Protein AF-0000000066121601 (afdb_homodimer)

Structure (mmCIF, N/CA/C/O backbone):
data_AF-0000000066121601-model_v1
#
loop_
_entity.id
_entity.type
_entity.pdbx_description
1 polymer 'Probable alpha-L-glutamate ligase'
#
loop_
_atom_site.group_PDB
_atom_site.id
_atom_site.type_symbol
_atom_site.label_atom_id
_atom_site.label_alt_id
_atom_site.label_comp_id
_atom_site.label_asym_id
_atom_site.label_entity_id
_atom_site.label_seq_id
_atom_site.pdbx_PDB_ins_code
_atom_site.Cartn_x
_atom_site.Cartn_y
_atom_site.Cartn_z
_atom_site.occupancy
_atom_site.B_iso_or_equiv
_atom_site.auth_seq_id
_atom_site.auth_comp_id
_atom_site.auth_asym_id
_atom_site.auth_atom_id
_atom_site.pdbx_PDB_model_num
ATOM 1 N N . MET A 1 1 ? -30.547 8.688 -8.453 1 93.19 1 MET A N 1
ATOM 2 C CA . MET A 1 1 ? -29.141 8.344 -8.289 1 93.19 1 MET A CA 1
ATOM 3 C C . MET A 1 1 ? -28.891 7.691 -6.934 1 93.19 1 MET A C 1
ATOM 5 O O . MET A 1 1 ? -29.5 8.086 -5.934 1 93.19 1 MET A O 1
ATOM 9 N N . LYS A 1 2 ? -28.125 6.641 -6.855 1 96.75 2 LYS A N 1
ATOM 10 C CA . LYS A 1 2 ? -27.812 5.918 -5.625 1 96.75 2 LYS A CA 1
ATOM 11 C C . LYS A 1 2 ? -26.328 5.938 -5.332 1 96.75 2 LYS A C 1
ATOM 13 O O . LYS A 1 2 ? -25.516 5.562 -6.18 1 96.75 2 LYS A O 1
ATOM 18 N N . ILE A 1 3 ? -26.016 6.441 -4.109 1 97.81 3 ILE A N 1
ATOM 19 C CA . ILE A 1 3 ? -24.609 6.566 -3.699 1 97.81 3 ILE A CA 1
ATOM 20 C C . ILE A 1 3 ? -24.344 5.676 -2.488 1 97.81 3 ILE A C 1
ATOM 22 O O . ILE A 1 3 ? -25.219 5.508 -1.633 1 97.81 3 ILE A O 1
ATOM 26 N N . LEU A 1 4 ? -23.172 5.082 -2.453 1 98.44 4 LEU A N 1
ATOM 27 C CA . LEU A 1 4 ? -22.734 4.297 -1.304 1 98.44 4 LEU A CA 1
ATOM 28 C C . LEU A 1 4 ? -21.641 5.023 -0.526 1 98.44 4 LEU A C 1
ATOM 30 O O . LEU A 1 4 ? -20.625 5.418 -1.099 1 98.44 4 LEU A O 1
ATOM 34 N N . MET A 1 5 ? -21.938 5.297 0.709 1 98.38 5 MET A N 1
ATOM 35 C CA . MET A 1 5 ? -20.891 5.77 1.614 1 98.38 5 MET A CA 1
ATOM 36 C C . MET A 1 5 ? -20.344 4.625 2.459 1 98.38 5 MET A C 1
ATOM 38 O O . MET A 1 5 ? -21.109 3.902 3.102 1 98.38 5 MET A O 1
ATOM 42 N N . LEU A 1 6 ? -19.047 4.387 2.393 1 98.44 6 LEU A N 1
ATOM 43 C CA . LEU A 1 6 ? -18.391 3.379 3.217 1 98.44 6 LEU A CA 1
ATOM 44 C C . LEU A 1 6 ? -17.969 3.965 4.559 1 98.44 6 LEU A C 1
ATOM 46 O O . LEU A 1 6 ? -17 4.723 4.633 1 98.44 6 LEU A O 1
ATOM 50 N N . CYS A 1 7 ? -18.688 3.602 5.582 1 97.44 7 CYS A N 1
ATOM 51 C CA . CYS A 1 7 ? -18.438 4.141 6.914 1 97.44 7 CYS A CA 1
ATOM 52 C C . CYS A 1 7 ? -18.875 3.164 7.992 1 97.44 7 CYS A C 1
ATOM 54 O O . CYS A 1 7 ? -19.922 2.514 7.855 1 97.44 7 CYS A O 1
ATOM 56 N N . ARG A 1 8 ? -18.109 3.139 9.023 1 93.69 8 ARG A N 1
ATOM 57 C CA . ARG A 1 8 ? -18.422 2.238 10.133 1 93.69 8 ARG A CA 1
ATOM 58 C C . ARG A 1 8 ? -19.438 2.867 11.086 1 93.69 8 ARG A C 1
ATOM 60 O O . ARG A 1 8 ? -20.234 2.162 11.711 1 93.69 8 ARG A O 1
ATOM 67 N N . GLU A 1 9 ? -19.422 4.219 11.203 1 91.31 9 GLU A N 1
ATOM 68 C CA . GLU A 1 9 ? -20.234 4.918 12.188 1 91.31 9 GLU A CA 1
ATOM 69 C C . GLU A 1 9 ? -21.141 5.953 11.523 1 91.31 9 GLU A C 1
ATOM 71 O O . GLU A 1 9 ? -20.797 7.129 11.438 1 91.31 9 GLU A O 1
ATOM 76 N N . PRO A 1 10 ? -22.328 5.516 11.266 1 90.75 10 PRO A N 1
ATOM 77 C CA . PRO A 1 10 ? -23.234 6.398 10.531 1 90.75 10 PRO A CA 1
ATOM 78 C C . PRO A 1 10 ? -23.719 7.574 11.375 1 90.75 10 PRO A C 1
ATOM 80 O O . PRO A 1 10 ? -24.25 8.547 10.828 1 90.75 10 PRO A O 1
ATOM 83 N N . ARG A 1 11 ? -23.578 7.578 12.672 1 91.19 11 ARG A N 1
ATOM 84 C CA . ARG A 1 11 ? -24.109 8.617 13.547 1 91.19 11 ARG A CA 1
ATOM 85 C C . ARG A 1 11 ? -23.141 9.797 13.648 1 91.19 11 ARG A C 1
ATOM 87 O O . ARG A 1 11 ? -23.484 10.844 14.203 1 91.19 11 ARG A O 1
ATOM 94 N N . LEU A 1 12 ? -21.953 9.656 13.094 1 92.62 12 LEU A N 1
ATOM 95 C CA . LEU A 1 12 ? -20.969 10.742 13.133 1 92.62 12 LEU A CA 1
ATOM 96 C C . LEU A 1 12 ? -21.5 11.977 12.414 1 92.62 12 LEU A C 1
ATOM 98 O O . LEU A 1 12 ? -22.234 11.859 11.422 1 92.62 12 LEU A O 1
ATOM 102 N N . TYR A 1 13 ? -21.109 13.102 12.93 1 95 13 TYR A N 1
ATOM 103 C CA . TYR A 1 13 ? -21.562 14.375 12.359 1 95 13 TYR A CA 1
ATOM 104 C C . TYR A 1 13 ? -21.344 14.398 10.852 1 95 13 TYR A C 1
ATOM 106 O O . TYR A 1 13 ? -22.25 14.734 10.094 1 95 13 TYR A O 1
ATOM 114 N N . SER A 1 14 ? -20.141 14.07 10.398 1 95.81 14 SER A N 1
ATOM 115 C CA . SER A 1 14 ? -19.797 14.125 8.977 1 95.81 14 SER A CA 1
ATOM 116 C C . SER A 1 14 ? -20.734 13.242 8.148 1 95.81 14 SER A C 1
ATOM 118 O O . SER A 1 14 ? -21.172 13.648 7.074 1 95.81 14 SER A O 1
ATOM 120 N N . CYS A 1 15 ? -21.078 12.078 8.656 1 96.19 15 CYS A N 1
ATOM 121 C CA . CYS A 1 15 ? -21.953 11.148 7.945 1 96.19 15 CYS A CA 1
ATOM 122 C C . CYS A 1 15 ? -23.375 11.688 7.859 1 96.19 15 CYS A C 1
ATOM 124 O O . CYS A 1 15 ? -24 11.625 6.805 1 96.19 15 CYS A O 1
ATOM 126 N N . GLN A 1 16 ? -23.781 12.195 8.984 1 97.12 16 GLN A N 1
ATOM 127 C CA . GLN A 1 16 ? -25.125 12.75 9.023 1 97.12 16 GLN A CA 1
ATOM 128 C C . GLN A 1 16 ? -25.266 13.945 8.07 1 97.12 16 GLN A C 1
ATOM 130 O O . GLN A 1 16 ? -26.281 14.086 7.387 1 97.12 16 GLN A O 1
ATOM 135 N N . ARG A 1 17 ? -24.25 14.758 8.078 1 97.75 17 ARG A N 1
ATOM 136 C CA . ARG A 1 17 ? -24.266 15.938 7.211 1 97.75 17 ARG A CA 1
ATOM 137 C C . ARG A 1 17 ? -24.266 15.531 5.738 1 97.75 17 ARG A C 1
ATOM 139 O O . ARG A 1 17 ? -24.984 16.125 4.934 1 97.75 17 ARG A O 1
ATOM 146 N N . LEU A 1 18 ? -23.516 14.57 5.379 1 98.12 18 LEU A N 1
ATOM 147 C CA . LEU A 1 18 ? -23.469 14.086 4 1 98.12 18 LEU A CA 1
ATOM 148 C C . LEU A 1 18 ? -24.781 13.438 3.605 1 98.12 18 LEU A C 1
ATOM 150 O O . LEU A 1 18 ? -25.25 13.602 2.475 1 98.12 18 LEU A O 1
ATOM 154 N N . LYS A 1 19 ? -25.344 12.695 4.527 1 97.81 19 LYS A N 1
ATOM 155 C CA . LYS A 1 19 ? -26.672 12.109 4.285 1 97.81 19 LYS A CA 1
ATOM 156 C C . LYS A 1 19 ? -27.703 13.188 4.008 1 97.81 19 LYS A C 1
ATOM 158 O O . LYS A 1 19 ? -28.469 13.086 3.049 1 97.81 19 LYS A O 1
ATOM 163 N N . GLN A 1 20 ? -27.703 14.18 4.848 1 98.12 20 GLN A N 1
ATOM 164 C CA . GLN A 1 20 ? -28.625 15.297 4.676 1 98.12 20 GLN A CA 1
ATOM 165 C C . GLN A 1 20 ? -28.422 15.984 3.326 1 98.12 20 GLN A C 1
ATOM 167 O O . GLN A 1 20 ? -29.375 16.312 2.637 1 98.12 20 GLN A O 1
ATOM 172 N N . ALA A 1 21 ? -27.156 16.203 2.98 1 98.38 21 ALA A N 1
ATOM 173 C CA . ALA A 1 21 ? -26.828 16.828 1.7 1 98.38 21 ALA A CA 1
ATOM 174 C C . ALA A 1 21 ? -27.391 16.016 0.537 1 98.38 21 ALA A C 1
ATOM 176 O O . ALA A 1 21 ? -27.891 16.578 -0.439 1 98.38 21 ALA A O 1
ATOM 177 N N . CYS A 1 22 ? -27.312 14.742 0.633 1 98.19 22 CYS A N 1
ATOM 178 C CA . CYS A 1 22 ? -27.859 13.859 -0.394 1 98.19 22 CYS A CA 1
ATOM 179 C C . CYS A 1 22 ? -29.391 13.969 -0.443 1 98.19 22 CYS A C 1
ATOM 181 O O . CYS A 1 22 ? -29.969 14.102 -1.521 1 98.19 22 CYS A O 1
ATOM 183 N N . GLN A 1 23 ? -29.969 13.938 0.701 1 97.94 23 GLN A N 1
ATOM 184 C CA . GLN A 1 23 ? -31.422 14.039 0.784 1 97.94 23 GLN A CA 1
ATOM 185 C C . GLN A 1 23 ? -31.922 15.336 0.153 1 97.94 23 GLN A C 1
ATOM 187 O O . GLN A 1 23 ? -32.906 15.328 -0.6 1 97.94 23 GLN A O 1
ATOM 192 N N . ASP A 1 24 ? -31.203 16.359 0.42 1 98 24 ASP A N 1
ATOM 193 C CA . ASP A 1 24 ? -31.562 17.672 -0.112 1 98 24 ASP A CA 1
ATOM 194 C C . ASP A 1 24 ? -31.5 17.688 -1.638 1 98 24 ASP A C 1
ATOM 196 O O . ASP A 1 24 ? -32.062 18.562 -2.281 1 98 24 ASP A O 1
ATOM 200 N N . ARG A 1 25 ? -30.844 16.781 -2.207 1 97.19 25 ARG A N 1
ATOM 201 C CA . ARG A 1 25 ? -30.656 16.719 -3.652 1 97.19 25 ARG A CA 1
ATOM 202 C C . ARG A 1 25 ? -31.375 15.508 -4.246 1 97.19 25 ARG A C 1
ATOM 204 O O . ARG A 1 25 ? -31.094 15.109 -5.379 1 97.19 25 ARG A O 1
ATOM 211 N N . ASN A 1 26 ? -32.188 14.82 -3.461 1 97.44 26 ASN A N 1
ATOM 212 C CA . ASN A 1 26 ? -32.969 13.664 -3.855 1 97.44 26 ASN A CA 1
ATOM 213 C C . ASN A 1 26 ? -32.094 12.5 -4.293 1 97.44 26 ASN A C 1
ATOM 215 O O . ASN A 1 26 ? -32.375 11.859 -5.309 1 97.44 26 ASN A O 1
ATOM 219 N N . ILE A 1 27 ? -31.047 12.367 -3.641 1 97.56 27 ILE A N 1
ATOM 220 C CA . ILE A 1 27 ? -30.125 11.258 -3.869 1 97.56 27 ILE A CA 1
ATOM 221 C C . ILE A 1 27 ? -30.25 10.25 -2.73 1 97.56 27 ILE A C 1
ATOM 223 O O . ILE A 1 27 ? -30.312 10.633 -1.559 1 97.56 27 ILE A O 1
ATOM 227 N N . GLN A 1 28 ? -30.328 9.039 -3.07 1 97.38 28 GLN A N 1
ATOM 228 C CA . GLN A 1 28 ? -30.312 7.984 -2.062 1 97.38 28 GLN A CA 1
ATOM 229 C C . GLN A 1 28 ? -28.891 7.656 -1.629 1 97.38 28 GLN A C 1
ATOM 231 O O . GLN A 1 28 ? -28.016 7.449 -2.469 1 97.38 28 GLN A O 1
ATOM 236 N N . LEU A 1 29 ? -28.688 7.699 -0.321 1 97.62 29 LEU A N 1
ATOM 237 C CA . LEU A 1 29 ? -27.375 7.379 0.223 1 97.62 29 LEU A CA 1
ATOM 238 C C . LEU A 1 29 ? -27.453 6.188 1.169 1 97.62 29 LEU A C 1
ATOM 240 O O . LEU A 1 29 ? -28.156 6.238 2.184 1 97.62 29 LEU A O 1
ATOM 244 N N . ASP A 1 30 ? -26.812 5.109 0.809 1 97.31 30 ASP A N 1
ATOM 245 C CA . ASP A 1 30 ? -26.609 4.008 1.745 1 97.31 30 ASP A CA 1
ATOM 246 C C . ASP A 1 30 ? -25.281 4.164 2.486 1 97.31 30 ASP A C 1
ATOM 248 O O . ASP A 1 30 ? -24.281 4.555 1.894 1 97.31 30 ASP A O 1
ATOM 252 N N . ILE A 1 31 ? -25.297 3.951 3.777 1 97.75 31 ILE A N 1
ATOM 253 C CA . ILE A 1 31 ? -24.094 3.949 4.586 1 97.75 31 ILE A CA 1
ATOM 254 C C . ILE A 1 31 ? -23.797 2.531 5.074 1 97.75 31 ILE A C 1
ATOM 256 O O . ILE A 1 31 ? -24.547 1.983 5.891 1 97.75 31 ILE A O 1
ATOM 260 N N . LEU A 1 32 ? -22.734 1.963 4.531 1 97.69 32 LEU A N 1
ATOM 261 C CA . LEU A 1 32 ? -22.422 0.58 4.867 1 97.69 32 LEU A CA 1
ATOM 262 C C . LEU A 1 32 ? -20.984 0.459 5.371 1 97.69 32 LEU A C 1
ATOM 264 O O . LEU A 1 32 ? -20.078 1.123 4.855 1 97.69 32 LEU A O 1
ATOM 268 N N . ASP A 1 33 ? -20.766 -0.375 6.387 1 97.75 33 ASP A N 1
ATOM 269 C CA . ASP A 1 33 ? -19.453 -0.686 6.934 1 97.75 33 ASP A CA 1
ATOM 270 C C . ASP A 1 33 ? -18.688 -1.655 6.031 1 97.75 33 ASP A C 1
ATOM 272 O O . ASP A 1 33 ? -19.094 -2.809 5.867 1 97.75 33 ASP A O 1
ATOM 276 N N . PRO A 1 34 ? -17.594 -1.199 5.504 1 98.25 34 PRO A N 1
ATOM 277 C CA . PRO A 1 34 ? -16.875 -2.105 4.605 1 98.25 34 PRO A CA 1
ATOM 278 C C . PRO A 1 34 ? -16.375 -3.365 5.312 1 98.25 34 PRO A C 1
ATOM 280 O O . PRO A 1 34 ? -16.156 -4.395 4.664 1 98.25 34 PRO A O 1
ATOM 283 N N . ASN A 1 35 ? -16.219 -3.354 6.648 1 97.5 35 ASN A N 1
ATOM 284 C CA . ASN A 1 35 ? -15.742 -4.508 7.395 1 97.5 35 ASN A CA 1
ATOM 285 C C . ASN A 1 35 ? -16.766 -5.633 7.414 1 97.5 35 ASN A C 1
ATOM 287 O O . ASN A 1 35 ? -16.469 -6.758 7.812 1 97.5 35 ASN A O 1
ATOM 291 N N . ARG A 1 36 ? -17.938 -5.367 6.934 1 97.75 36 ARG A N 1
ATOM 292 C CA . ARG A 1 36 ? -19 -6.363 6.871 1 97.75 36 ARG A CA 1
ATOM 293 C C . ARG A 1 36 ? -19.188 -6.871 5.445 1 97.75 36 ARG A C 1
ATOM 295 O O . ARG A 1 36 ? -20.203 -7.512 5.137 1 97.75 36 ARG A O 1
ATOM 302 N N . MET A 1 37 ? -18.25 -6.617 4.621 1 98.5 37 MET A N 1
ATOM 303 C CA . MET A 1 37 ? -18.359 -6.977 3.211 1 98.5 37 MET A CA 1
ATOM 304 C C . MET A 1 37 ? -17.438 -8.133 2.861 1 98.5 37 MET A C 1
ATOM 306 O O . MET A 1 37 ? -16.484 -8.406 3.584 1 98.5 37 MET A O 1
ATOM 310 N N . LEU A 1 38 ? -17.734 -8.836 1.805 1 98.69 38 LEU A N 1
ATOM 311 C CA . LEU A 1 38 ? -16.953 -9.914 1.212 1 98.69 38 LEU A CA 1
ATOM 312 C C . LEU A 1 38 ? -16.859 -9.75 -0.302 1 98.69 38 LEU A C 1
ATOM 314 O O . LEU A 1 38 ? -17.875 -9.492 -0.96 1 98.69 38 LEU A O 1
ATOM 318 N N . ILE A 1 39 ? -15.688 -9.812 -0.831 1 98.81 39 ILE A N 1
ATOM 319 C CA . ILE A 1 39 ? -15.477 -9.82 -2.275 1 98.81 39 ILE A CA 1
ATOM 320 C C . ILE A 1 39 ? -15.18 -11.242 -2.746 1 98.81 39 ILE A C 1
ATOM 322 O O . ILE A 1 39 ? -14.297 -11.914 -2.201 1 98.81 39 ILE A O 1
ATOM 326 N N . LYS A 1 40 ? -15.867 -11.672 -3.686 1 98.75 40 LYS A N 1
ATOM 327 C CA . LYS A 1 40 ? -15.648 -12.984 -4.293 1 98.75 40 LYS A CA 1
ATOM 328 C C . LYS A 1 40 ? -15.227 -12.852 -5.754 1 98.75 40 LYS A C 1
ATOM 330 O O . LYS A 1 40 ? -15.844 -12.102 -6.516 1 98.75 40 LYS A O 1
ATOM 335 N N . LEU A 1 41 ? -14.102 -13.406 -6.098 1 98.62 41 LEU A N 1
ATOM 336 C CA . LEU A 1 41 ? -13.633 -13.508 -7.477 1 98.62 41 LEU A CA 1
ATOM 337 C C . LEU A 1 41 ? -13.953 -14.883 -8.055 1 98.62 41 LEU A C 1
ATOM 339 O O . LEU A 1 41 ? -13.469 -15.898 -7.555 1 98.62 41 LEU A O 1
ATOM 343 N N . ALA A 1 42 ? -14.789 -14.914 -9.016 1 97.12 42 ALA A N 1
ATOM 344 C CA . ALA A 1 42 ? -15.25 -16.188 -9.578 1 97.12 42 ALA A CA 1
ATOM 345 C C . ALA A 1 42 ? -15.648 -16.016 -11.047 1 97.12 42 ALA A C 1
ATOM 347 O O . ALA A 1 42 ? -15.797 -14.898 -11.531 1 97.12 42 ALA A O 1
ATOM 348 N N . VAL A 1 43 ? -15.656 -17.172 -11.703 1 94.81 43 VAL A N 1
ATOM 349 C CA . VAL A 1 43 ? -16.156 -17.172 -13.07 1 94.81 43 VAL A CA 1
ATOM 350 C C . VAL A 1 43 ? -17.672 -17.141 -13.07 1 94.81 43 VAL A C 1
ATOM 352 O O . VAL A 1 43 ? -18.312 -18.062 -12.555 1 94.81 43 VAL A O 1
ATOM 355 N N . ILE A 1 44 ? -18.172 -16.109 -13.539 1 91.38 44 ILE A N 1
ATOM 356 C CA . ILE A 1 44 ? -19.609 -15.922 -13.711 1 91.38 44 ILE A CA 1
ATOM 357 C C . ILE A 1 44 ? -19.922 -15.641 -15.18 1 91.38 44 ILE A C 1
ATOM 359 O O . ILE A 1 44 ? -19.312 -14.742 -15.789 1 91.38 44 ILE A O 1
ATOM 363 N N . ASP A 1 45 ? -20.828 -16.438 -15.789 1 91.19 45 ASP A N 1
ATOM 364 C CA . ASP A 1 45 ? -21.172 -16.312 -17.203 1 91.19 45 ASP A CA 1
ATOM 365 C C . ASP A 1 45 ? -19.922 -16.406 -18.078 1 91.19 45 ASP A C 1
ATOM 367 O O . ASP A 1 45 ? -19.703 -15.531 -18.922 1 91.19 45 ASP A O 1
ATOM 371 N N . ALA A 1 46 ? -19.031 -17.297 -17.75 1 90.62 46 ALA A N 1
ATOM 372 C CA . ALA A 1 46 ? -17.859 -17.688 -18.531 1 90.62 46 ALA A CA 1
ATOM 373 C C . ALA A 1 46 ? -16.781 -16.609 -18.469 1 90.62 46 ALA A C 1
ATOM 375 O O . ALA A 1 46 ? -15.898 -16.562 -19.328 1 90.62 46 ALA A O 1
ATOM 376 N N . GLN A 1 47 ? -16.969 -15.773 -17.5 1 93.19 47 GLN A N 1
ATOM 377 C CA . GLN A 1 47 ? -15.961 -14.727 -17.375 1 93.19 47 GLN A CA 1
ATOM 378 C C . GLN A 1 47 ? -15.562 -14.539 -15.914 1 93.19 47 GLN A C 1
ATOM 380 O O . GLN A 1 47 ? -16.406 -14.57 -15.016 1 93.19 47 GLN A O 1
ATOM 385 N N . MET A 1 48 ? -14.289 -14.328 -15.695 1 95.12 48 MET A N 1
ATOM 386 C CA . MET A 1 48 ? -13.812 -13.977 -14.359 1 95.12 48 MET A CA 1
ATOM 387 C C . MET A 1 48 ? -14.336 -12.609 -13.938 1 95.12 48 MET A C 1
ATOM 389 O O . MET A 1 48 ? -14.203 -11.633 -14.672 1 95.12 48 MET A O 1
ATOM 393 N N . GLN A 1 49 ? -15.039 -12.586 -12.773 1 94.81 49 GLN A N 1
ATOM 394 C CA . GLN A 1 49 ? -15.633 -11.352 -12.281 1 94.81 49 GLN A CA 1
ATOM 395 C C . GLN A 1 49 ? -15.586 -11.281 -10.758 1 94.81 49 GLN A C 1
ATOM 397 O O . GLN A 1 49 ? -15.258 -12.273 -10.102 1 94.81 49 GLN A O 1
ATOM 402 N N . ALA A 1 50 ? -15.844 -10.086 -10.305 1 97.75 50 ALA A N 1
ATOM 403 C CA . ALA A 1 50 ? -15.93 -9.883 -8.859 1 97.75 50 ALA A CA 1
ATOM 404 C C . ALA A 1 50 ? -17.375 -9.641 -8.422 1 97.75 50 ALA A C 1
ATOM 406 O O . ALA A 1 50 ? -18.141 -8.977 -9.125 1 97.75 50 ALA A O 1
ATOM 407 N N . GLN A 1 51 ? -17.703 -10.234 -7.332 1 98.06 51 GLN A N 1
ATOM 408 C CA . GLN A 1 51 ? -18.969 -9.984 -6.66 1 98.06 51 GLN A CA 1
ATOM 409 C C . GLN A 1 51 ? -18.75 -9.422 -5.258 1 98.06 51 GLN A C 1
ATOM 411 O O . GLN A 1 51 ? -17.812 -9.812 -4.57 1 98.06 51 GLN A O 1
ATOM 416 N N . LEU A 1 52 ? -19.578 -8.539 -4.883 1 98.69 52 LEU A N 1
ATOM 417 C CA . LEU A 1 52 ? -19.5 -7.895 -3.576 1 98.69 52 LEU A CA 1
ATOM 418 C C . LEU A 1 52 ? -20.719 -8.219 -2.729 1 98.69 52 LEU A C 1
ATOM 420 O O . LEU A 1 52 ? -21.859 -7.949 -3.143 1 98.69 52 LEU A O 1
ATOM 424 N N . TYR A 1 53 ? -20.484 -8.797 -1.56 1 98.69 53 TYR A N 1
ATOM 425 C CA . TYR A 1 53 ? -21.547 -9.164 -0.629 1 98.69 53 TYR A CA 1
ATOM 426 C C . TYR A 1 53 ? -21.5 -8.289 0.618 1 98.69 53 TYR A C 1
ATOM 428 O O . TYR A 1 53 ? -20.453 -7.758 0.974 1 98.69 53 TYR A O 1
ATOM 436 N N . TYR A 1 54 ? -22.641 -8.094 1.273 1 98.44 54 TYR A N 1
ATOM 437 C CA . TYR A 1 54 ? -22.766 -7.414 2.557 1 98.44 54 TYR A CA 1
ATOM 438 C C . TYR A 1 54 ? -23.531 -8.266 3.555 1 98.44 54 TYR A C 1
ATOM 440 O O . TYR A 1 54 ? -24.531 -8.898 3.197 1 98.44 54 TYR A O 1
ATOM 448 N N . GLN A 1 55 ? -23.078 -8.312 4.75 1 97.62 55 GLN A N 1
ATOM 449 C CA . GLN A 1 55 ? -23.766 -9.047 5.809 1 97.62 55 GLN A CA 1
ATOM 450 C C . GLN A 1 55 ? -24.031 -8.148 7.016 1 97.62 55 GLN A C 1
ATOM 452 O O . GLN A 1 55 ? -23.109 -7.727 7.699 1 97.62 55 GLN A O 1
ATOM 457 N N . ALA A 1 56 ? -25.297 -7.926 7.27 1 95 56 ALA A N 1
ATOM 458 C CA . ALA A 1 56 ? -25.688 -7.113 8.414 1 95 56 ALA A CA 1
ATOM 459 C C . ALA A 1 56 ? -25.609 -7.91 9.711 1 95 56 ALA A C 1
ATOM 461 O O . ALA A 1 56 ? -25.719 -9.141 9.703 1 95 56 ALA A O 1
ATOM 462 N N . GLY A 1 57 ? -25.406 -7.223 10.805 1 90.62 57 GLY A N 1
ATOM 463 C CA . GLY A 1 57 ? -25.375 -7.863 12.109 1 90.62 57 GLY A CA 1
ATOM 464 C C . GLY A 1 57 ? -23.969 -8.133 12.609 1 90.62 57 GLY A C 1
ATOM 465 O O . GLY A 1 57 ? -23.016 -8.117 11.836 1 90.62 57 GLY A O 1
ATOM 466 N 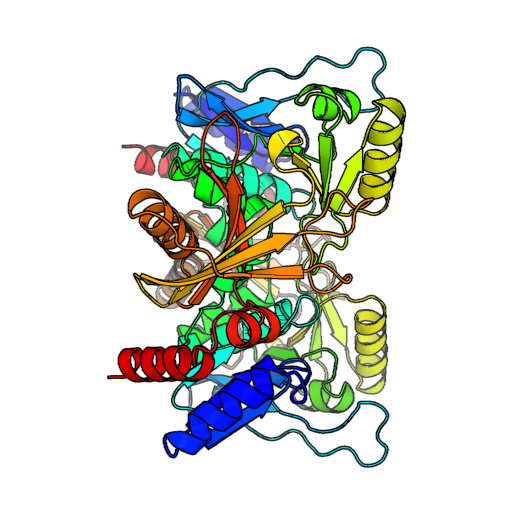N . GLU A 1 58 ? -23.922 -8.344 13.844 1 86.75 58 GLU A N 1
ATOM 467 C CA . GLU A 1 58 ? -22.641 -8.641 14.469 1 86.75 58 GLU A CA 1
ATOM 468 C C . GLU A 1 58 ? -22.375 -10.141 14.508 1 86.75 58 GLU A C 1
ATOM 470 O O . GLU A 1 58 ? -23.312 -10.945 14.414 1 86.75 58 GLU A O 1
ATOM 475 N N . ILE A 1 59 ? -21.109 -10.477 14.672 1 80.69 59 ILE A N 1
ATOM 476 C CA . ILE A 1 59 ? -20.688 -11.867 14.578 1 80.69 59 ILE A CA 1
ATOM 477 C C . ILE A 1 59 ? -21.312 -12.68 15.719 1 80.69 59 ILE A C 1
ATOM 479 O O . ILE A 1 59 ? -21.5 -13.891 15.586 1 80.69 59 ILE A O 1
ATOM 483 N N . TYR A 1 60 ? -21.625 -12.055 16.812 1 82.31 60 TYR A N 1
ATOM 484 C CA . TYR A 1 60 ? -22.125 -12.781 17.969 1 82.31 60 TYR A CA 1
ATOM 485 C C . TYR A 1 60 ? -23.656 -12.82 17.953 1 82.31 60 TYR A C 1
ATOM 487 O O . TYR A 1 60 ? -24.266 -13.438 18.828 1 82.31 60 TYR A O 1
ATOM 495 N N . ASP A 1 61 ? -24.188 -12.227 16.891 1 86.62 61 ASP A N 1
ATOM 496 C CA . ASP A 1 61 ? -25.656 -12.242 16.797 1 86.62 61 ASP A CA 1
ATOM 497 C C . ASP A 1 61 ? -26.172 -13.648 16.531 1 86.62 61 ASP A C 1
ATOM 499 O O . ASP A 1 61 ? -25.734 -14.305 15.57 1 86.62 61 ASP A O 1
ATOM 503 N N . LYS A 1 62 ? -27.109 -14.141 17.359 1 84.12 62 LYS A N 1
ATOM 504 C CA . LYS A 1 62 ? -27.672 -15.477 17.219 1 84.12 62 LYS A CA 1
ATOM 505 C C . LYS A 1 62 ? -28.453 -15.609 15.906 1 84.12 62 LYS A C 1
ATOM 507 O O . LYS A 1 62 ? -28.406 -16.656 15.258 1 84.12 62 LYS A O 1
ATOM 512 N N . CYS A 1 63 ? -29.141 -14.602 15.516 1 88.62 63 CYS A N 1
ATOM 513 C CA . CYS A 1 63 ? -29.922 -14.602 14.289 1 88.62 63 CYS A CA 1
ATOM 514 C C . CYS A 1 63 ? -29.375 -13.578 13.297 1 88.62 63 CYS A C 1
ATOM 516 O O . CYS A 1 63 ? -30.078 -12.648 12.898 1 88.62 63 CYS A O 1
ATOM 518 N N . ARG A 1 64 ? -28.141 -13.828 12.859 1 89.94 64 ARG A N 1
ATOM 519 C CA . ARG A 1 64 ? -27.484 -12.922 11.922 1 89.94 64 ARG A CA 1
ATOM 520 C C . ARG A 1 64 ? -28.031 -13.094 10.508 1 89.94 64 ARG A C 1
ATOM 522 O O . ARG A 1 64 ? -28.297 -14.219 10.07 1 89.94 64 ARG A O 1
ATOM 529 N N . ALA A 1 65 ? -28.203 -11.977 9.812 1 93.12 65 ALA A N 1
ATOM 530 C CA . ALA A 1 65 ? -28.688 -12.016 8.43 1 93.12 65 ALA A CA 1
ATOM 531 C C . ALA A 1 65 ? -27.688 -12.711 7.52 1 93.12 65 ALA A C 1
ATOM 533 O O . ALA A 1 65 ? -26.469 -12.578 7.707 1 93.12 65 ALA A O 1
ATOM 534 N N . GLU A 1 66 ? -28.156 -13.461 6.543 1 95.31 66 GLU A N 1
ATOM 535 C CA . GLU A 1 66 ? -27.281 -14.039 5.531 1 95.31 66 GLU A CA 1
ATOM 536 C C . GLU A 1 66 ? -26.688 -12.969 4.633 1 95.31 66 GLU A C 1
ATOM 538 O O . GLU A 1 66 ? -27.297 -11.922 4.41 1 95.31 66 GLU A O 1
ATOM 543 N N . PRO A 1 67 ? -25.484 -13.203 4.191 1 97.06 67 PRO A N 1
ATOM 544 C CA . PRO A 1 67 ? -24.922 -12.25 3.236 1 97.06 67 PRO A CA 1
ATOM 545 C C . PRO A 1 67 ? -25.766 -12.102 1.976 1 97.06 67 PRO A C 1
ATOM 547 O O . PRO A 1 67 ? -26.375 -13.07 1.524 1 97.06 67 PRO A O 1
ATOM 550 N N . SER A 1 68 ? -25.812 -10.969 1.479 1 97.5 68 SER A N 1
ATOM 551 C CA . SER A 1 68 ? -26.516 -10.703 0.223 1 97.5 68 SER A CA 1
ATOM 552 C C . SER A 1 68 ? -25.641 -9.891 -0.729 1 97.5 68 SER A C 1
ATOM 554 O O . SER A 1 68 ? -24.797 -9.109 -0.291 1 97.5 68 SER A O 1
ATOM 556 N N . LEU A 1 69 ? -25.828 -10.172 -2.051 1 97.31 69 LEU A N 1
ATOM 557 C CA . LEU A 1 69 ? -25.141 -9.367 -3.062 1 97.31 69 LEU A CA 1
ATOM 558 C C . LEU A 1 69 ? -25.516 -7.895 -2.928 1 97.31 69 LEU A C 1
ATOM 560 O O . LEU A 1 69 ? -26.672 -7.559 -2.713 1 97.31 69 LEU A O 1
ATOM 564 N N . LEU A 1 70 ? -24.531 -7.078 -2.951 1 96.44 70 LEU A N 1
ATOM 565 C CA . LEU A 1 70 ? -24.781 -5.645 -2.838 1 96.44 70 LEU A CA 1
ATOM 566 C C . LEU A 1 70 ? -25.453 -5.109 -4.102 1 96.44 70 LEU A C 1
ATOM 568 O O . LEU A 1 70 ? -25.172 -5.582 -5.203 1 96.44 70 LEU A O 1
ATOM 572 N N . ALA A 1 71 ? -26.219 -4.07 -3.922 1 93.38 71 ALA A N 1
ATOM 573 C CA . ALA A 1 71 ? -26.859 -3.377 -5.039 1 93.38 71 ALA A CA 1
ATOM 574 C C . ALA A 1 71 ? -25.812 -2.646 -5.891 1 93.38 71 ALA A C 1
ATOM 576 O O . ALA A 1 71 ? -24.641 -2.574 -5.527 1 93.38 71 ALA A O 1
ATOM 577 N N . GLU A 1 72 ? -26.281 -2.195 -7.016 1 95.81 72 GLU A N 1
ATOM 578 C CA . GLU A 1 72 ? -25.438 -1.342 -7.848 1 95.81 72 GLU A CA 1
ATOM 579 C C . GLU A 1 72 ? -25.5 0.11 -7.379 1 95.81 72 GLU A C 1
ATOM 581 O O . GLU A 1 72 ? -26.547 0.596 -6.965 1 95.81 72 GLU A O 1
ATOM 586 N N . TYR A 1 73 ? -24.453 0.763 -7.434 1 97.81 73 TYR A N 1
ATOM 587 C CA . TYR A 1 73 ? -24.344 2.162 -7.039 1 97.81 73 TYR A CA 1
ATOM 588 C C . TYR A 1 73 ? -23.766 3.006 -8.164 1 97.81 73 TYR A C 1
ATOM 590 O O . TYR A 1 73 ? -22.969 2.516 -8.969 1 97.81 73 TYR A O 1
ATOM 598 N N . ASP A 1 74 ? -24.156 4.242 -8.164 1 97.31 74 ASP A N 1
ATOM 599 C CA . ASP A 1 74 ? -23.688 5.172 -9.188 1 97.31 74 ASP A CA 1
ATOM 600 C C . ASP A 1 74 ? -22.359 5.805 -8.797 1 97.31 74 ASP A C 1
ATOM 602 O O . ASP A 1 74 ? -21.609 6.254 -9.664 1 97.31 74 ASP A O 1
ATOM 606 N N . ALA A 1 75 ? -22.141 5.871 -7.516 1 98.12 75 ALA A N 1
ATOM 607 C CA . ALA A 1 75 ? -20.922 6.457 -6.98 1 98.12 75 ALA A CA 1
ATOM 608 C C . ALA A 1 75 ? -20.625 5.941 -5.578 1 98.12 75 ALA A C 1
ATOM 610 O O . ALA A 1 75 ? -21.516 5.426 -4.898 1 98.12 75 ALA A O 1
ATOM 611 N N . VAL A 1 76 ? -19.406 6.027 -5.207 1 98.12 76 VAL A N 1
ATOM 612 C CA . VAL A 1 76 ? -18.984 5.586 -3.881 1 98.12 76 VAL A CA 1
ATOM 613 C C . VAL A 1 76 ? -18.188 6.695 -3.195 1 98.12 76 VAL A C 1
ATOM 615 O O . VAL A 1 76 ? -17.359 7.355 -3.826 1 98.12 76 VAL A O 1
ATOM 618 N N . LEU A 1 77 ? -18.469 6.887 -1.926 1 97.38 77 LEU A N 1
ATOM 619 C CA . LEU A 1 77 ? -17.828 7.883 -1.069 1 97.38 77 LEU A CA 1
ATOM 620 C C . LEU A 1 77 ? -17.172 7.223 0.136 1 97.38 77 LEU A C 1
ATOM 622 O O . LEU A 1 77 ? -17.844 6.84 1.088 1 97.38 77 LEU A O 1
ATOM 626 N N . PRO A 1 78 ? -15.852 7.129 0.183 1 97.94 78 PRO A N 1
ATOM 627 C CA . PRO A 1 78 ? -15.172 6.527 1.332 1 97.94 78 PRO A CA 1
ATOM 628 C C . PRO A 1 78 ? -15.102 7.465 2.535 1 97.94 78 PRO A C 1
ATOM 630 O O . PRO A 1 78 ? -14.617 8.594 2.416 1 97.94 78 PRO A O 1
ATOM 633 N N . ARG A 1 79 ? -15.578 7.039 3.645 1 96.56 79 ARG A N 1
ATOM 634 C CA . ARG A 1 79 ? -15.484 7.711 4.938 1 96.56 79 ARG A CA 1
ATOM 635 C C . ARG A 1 79 ? -15.141 6.723 6.047 1 96.56 79 ARG A C 1
ATOM 637 O O . ARG A 1 79 ? -15.922 6.527 6.98 1 96.56 79 ARG A O 1
ATOM 644 N N . PHE A 1 80 ? -13.984 6.117 5.898 1 94.75 80 PHE A N 1
ATOM 645 C CA . PHE A 1 80 ? -13.617 5.121 6.902 1 94.75 80 PHE A CA 1
ATOM 646 C C . PHE A 1 80 ? -12.273 5.445 7.527 1 94.75 80 PHE A C 1
ATOM 648 O O . PHE A 1 80 ? -11.445 6.129 6.914 1 94.75 80 PHE A O 1
ATOM 655 N N . GLY A 1 81 ? -12.133 5.02 8.789 1 90.38 81 GLY A N 1
ATOM 656 C CA . GLY A 1 81 ? -10.922 5.273 9.555 1 90.38 81 GLY A CA 1
ATOM 657 C C . GLY A 1 81 ? -9.859 4.207 9.367 1 90.38 81 GLY A C 1
ATOM 658 O O . GLY A 1 81 ? -9.945 3.393 8.445 1 90.38 81 GLY A O 1
ATOM 659 N N . VAL A 1 82 ? -8.906 4.254 10.227 1 87.94 82 VAL A N 1
ATOM 660 C CA . VAL A 1 82 ? -7.695 3.443 10.117 1 87.94 82 VAL A CA 1
ATOM 661 C C . VAL A 1 82 ? -8.062 1.963 10.195 1 87.94 82 VAL A C 1
ATOM 663 O O . VAL A 1 82 ? -7.52 1.146 9.445 1 87.94 82 VAL A O 1
ATOM 666 N N . SER A 1 83 ? -9.008 1.616 11.016 1 89.62 83 SER A N 1
ATOM 667 C CA . SER A 1 83 ? -9.344 0.215 11.242 1 89.62 83 SER A CA 1
ATOM 668 C C . SER A 1 83 ? -10.07 -0.383 10.047 1 89.62 83 SER A C 1
ATOM 670 O O . SER A 1 83 ? -10.211 -1.604 9.945 1 89.62 83 SER A O 1
ATOM 672 N N . SER A 1 84 ? -10.516 0.434 9.109 1 95.25 84 SER A N 1
ATOM 673 C CA . SER A 1 84 ? -11.281 -0.04 7.961 1 95.25 84 SER A CA 1
ATOM 674 C C . SER A 1 84 ? -10.523 0.207 6.656 1 95.25 84 SER A C 1
ATOM 676 O O . SER A 1 84 ? -11.031 -0.095 5.574 1 95.25 84 SER A O 1
ATOM 678 N N . THR A 1 85 ? -9.352 0.749 6.758 1 94.94 85 THR A N 1
ATOM 679 C CA . THR A 1 85 ? -8.641 1.205 5.57 1 94.94 85 THR A CA 1
ATOM 680 C C . THR A 1 85 ? -8.344 0.037 4.633 1 94.94 85 THR A C 1
ATOM 682 O O . THR A 1 85 ? -8.602 0.114 3.432 1 94.94 85 THR A O 1
ATOM 685 N N . MET A 1 86 ? -7.879 -1.038 5.207 1 94.62 86 MET A N 1
ATOM 686 C CA . MET A 1 86 ? -7.512 -2.178 4.371 1 94.62 86 MET A CA 1
ATOM 687 C C . MET A 1 86 ? -8.719 -2.701 3.604 1 94.62 86 MET A C 1
ATOM 689 O O . MET A 1 86 ? -8.711 -2.744 2.371 1 94.62 86 MET A O 1
ATOM 693 N N . MET A 1 87 ? -9.766 -3.031 4.293 1 97.75 87 MET A N 1
ATOM 694 C CA . MET A 1 87 ? -10.961 -3.564 3.639 1 97.75 87 MET A CA 1
ATOM 695 C C . MET A 1 87 ? -11.633 -2.5 2.777 1 97.75 87 MET A C 1
ATOM 697 O O . MET A 1 87 ? -12.078 -2.783 1.664 1 97.75 87 MET A O 1
ATOM 701 N N . GLY A 1 88 ? -11.695 -1.316 3.307 1 98.31 88 GLY A N 1
ATOM 702 C CA . GLY A 1 88 ? -12.281 -0.227 2.541 1 98.31 88 GLY A CA 1
ATOM 703 C C . GLY A 1 88 ? -11.625 -0.031 1.186 1 98.31 88 GLY A C 1
ATOM 704 O O . GLY A 1 88 ? -12.312 0.131 0.176 1 98.31 88 GLY A O 1
ATOM 705 N N . CYS A 1 89 ? -10.328 -0.068 1.146 1 98.31 89 CYS A N 1
ATOM 706 C CA . CYS A 1 89 ? -9.602 0.141 -0.103 1 98.31 89 CYS A CA 1
ATOM 707 C C . CYS A 1 89 ? -9.828 -1.022 -1.062 1 98.31 89 CYS A C 1
ATOM 709 O O . CYS A 1 89 ? -9.891 -0.827 -2.277 1 98.31 89 CYS A O 1
ATOM 711 N N . ARG A 1 90 ? -9.914 -2.223 -0.544 1 98.56 90 ARG A N 1
ATOM 712 C CA . ARG A 1 90 ? -10.219 -3.365 -1.4 1 98.56 90 ARG A CA 1
ATOM 713 C C . ARG A 1 90 ? -11.602 -3.232 -2.025 1 98.56 90 ARG A C 1
ATOM 715 O O . ARG A 1 90 ? -11.797 -3.586 -3.189 1 98.56 90 ARG A O 1
ATOM 722 N N . VAL A 1 91 ? -12.523 -2.709 -1.261 1 98.81 91 VAL A N 1
ATOM 723 C CA . VAL A 1 91 ? -13.875 -2.467 -1.766 1 98.81 91 VAL A CA 1
ATOM 724 C C . VAL A 1 91 ? -13.844 -1.361 -2.818 1 98.81 91 VAL A C 1
ATOM 726 O O . VAL A 1 91 ? -14.508 -1.459 -3.852 1 98.81 91 VAL A O 1
ATOM 729 N N . LEU A 1 92 ? -13.062 -0.326 -2.57 1 98.75 92 LEU A N 1
ATOM 730 C CA . LEU A 1 92 ? -12.906 0.723 -3.572 1 98.75 92 LEU A CA 1
ATOM 731 C C . LEU A 1 92 ? -12.328 0.157 -4.867 1 98.75 92 LEU A C 1
ATOM 733 O O . LEU A 1 92 ? -12.742 0.559 -5.957 1 98.75 92 LEU A O 1
ATOM 737 N N . ASP A 1 93 ? -11.359 -0.732 -4.754 1 98.5 93 ASP A N 1
ATOM 738 C CA . ASP A 1 93 ? -10.789 -1.369 -5.934 1 98.5 93 ASP A CA 1
ATOM 739 C C . ASP A 1 93 ? -11.852 -2.135 -6.719 1 98.5 93 ASP A C 1
ATOM 741 O O . ASP A 1 93 ? -11.836 -2.145 -7.949 1 98.5 93 ASP A O 1
ATOM 745 N N . TYR A 1 94 ? -12.758 -2.777 -6.012 1 98.56 94 TYR A N 1
ATOM 746 C CA . TYR A 1 94 ? -13.891 -3.451 -6.641 1 98.56 94 TYR A CA 1
ATOM 747 C C . TYR A 1 94 ? -14.695 -2.48 -7.5 1 98.56 94 TYR A C 1
ATOM 749 O O . TYR A 1 94 ? -14.977 -2.764 -8.672 1 98.56 94 TYR A O 1
ATOM 757 N N . PHE A 1 95 ? -15.023 -1.369 -6.965 1 98.38 95 PHE A N 1
ATOM 758 C CA . PHE A 1 95 ? -15.844 -0.395 -7.668 1 98.38 95 PHE A CA 1
ATOM 759 C C . PHE A 1 95 ? -15.07 0.242 -8.82 1 98.38 95 PHE A C 1
ATOM 761 O O . PHE A 1 95 ? -15.648 0.555 -9.859 1 98.38 95 PHE A O 1
ATOM 768 N N . ALA A 1 96 ? -13.797 0.448 -8.57 1 97.94 96 ALA A N 1
ATOM 769 C CA . ALA A 1 96 ? -12.969 0.998 -9.641 1 97.94 96 ALA A CA 1
ATOM 770 C C . ALA A 1 96 ? -12.969 0.079 -10.859 1 97.94 96 ALA A C 1
ATOM 772 O O . ALA A 1 96 ? -13.055 0.546 -12 1 97.94 96 ALA A O 1
ATOM 773 N N . ALA A 1 97 ? -12.852 -1.194 -10.633 1 96.88 97 ALA A N 1
ATOM 774 C CA . ALA A 1 97 ? -12.852 -2.176 -11.711 1 96.88 97 ALA A CA 1
ATOM 775 C C . ALA A 1 97 ? -14.164 -2.145 -12.484 1 96.88 97 ALA A C 1
ATOM 777 O O . ALA A 1 97 ? -14.195 -2.463 -13.68 1 96.88 97 ALA A O 1
ATOM 778 N N . LYS A 1 98 ? -15.203 -1.768 -11.844 1 96.38 98 LYS A N 1
ATOM 779 C CA . LYS A 1 98 ? -16.516 -1.681 -12.469 1 96.38 98 LYS A CA 1
ATOM 780 C C . LYS A 1 98 ? -16.75 -0.292 -13.055 1 96.38 98 LYS A C 1
ATOM 782 O O . LYS A 1 98 ? -17.859 0.019 -13.492 1 96.38 98 LYS A O 1
ATOM 787 N N . LYS A 1 99 ? -15.758 0.621 -12.945 1 96.31 99 LYS A N 1
ATOM 788 C CA . LYS A 1 99 ? -15.773 1.965 -13.516 1 96.31 99 LYS A CA 1
ATOM 789 C C . LYS A 1 99 ? -16.828 2.838 -12.836 1 96.31 99 LYS A C 1
ATOM 791 O O . LYS A 1 99 ? -17.438 3.688 -13.477 1 96.31 99 LYS A O 1
ATOM 796 N N . VAL A 1 100 ? -17.109 2.504 -11.617 1 97.56 100 VAL A N 1
ATOM 797 C CA . VAL A 1 100 ? -17.969 3.35 -10.805 1 97.56 100 VAL A CA 1
ATOM 7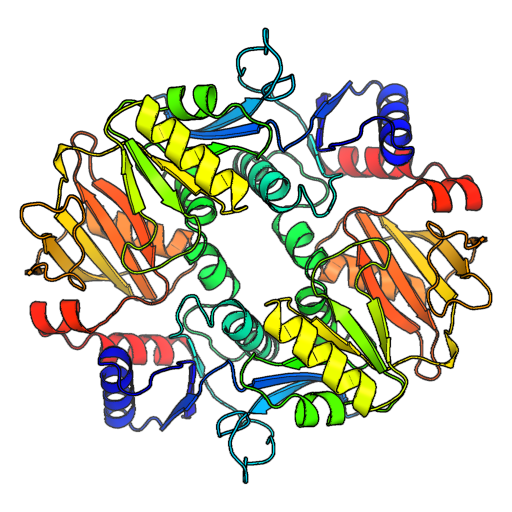98 C C . VAL A 1 100 ? -17.203 4.578 -10.336 1 97.56 100 VAL A C 1
ATOM 800 O O . VAL A 1 100 ? -16.016 4.488 -10.008 1 97.56 100 VAL A O 1
ATOM 803 N N . VAL A 1 101 ? -17.875 5.711 -10.266 1 97.81 101 VAL A N 1
ATOM 804 C CA . VAL A 1 101 ? -17.25 6.953 -9.828 1 97.81 101 VAL A CA 1
ATOM 805 C C . VAL A 1 101 ? -16.906 6.863 -8.344 1 97.81 101 VAL A C 1
ATOM 807 O O . VAL A 1 101 ? -17.75 6.477 -7.527 1 97.81 101 VAL A O 1
ATOM 810 N N . ILE A 1 102 ? -15.688 7.172 -8.039 1 98 102 ILE A N 1
ATOM 811 C CA . ILE A 1 102 ? -15.195 7.152 -6.668 1 98 102 ILE A CA 1
ATOM 812 C C . ILE A 1 102 ? -14.617 8.516 -6.309 1 98 102 ILE A C 1
ATOM 814 O O . ILE A 1 102 ? -13.781 9.055 -7.043 1 98 102 ILE A O 1
ATOM 818 N N . LEU A 1 103 ? -14.992 9.141 -5.305 1 96.69 103 LEU A N 1
ATOM 819 C CA . LEU A 1 103 ? -14.539 10.477 -4.934 1 96.69 103 LEU A CA 1
ATOM 820 C C . LEU A 1 103 ? -13.047 10.469 -4.613 1 96.69 103 LEU A C 1
ATOM 822 O O . LEU A 1 103 ? -12.305 11.352 -5.047 1 96.69 103 LEU A O 1
ATOM 826 N N . ASN A 1 104 ? -12.492 9.672 -3.908 1 97.56 104 ASN A N 1
ATOM 827 C CA . ASN A 1 104 ? -11.102 9.375 -3.568 1 97.56 104 ASN A CA 1
ATOM 828 C C . ASN A 1 104 ? -10.797 7.887 -3.738 1 97.56 104 ASN A C 1
ATOM 830 O O . ASN A 1 104 ? -11.242 7.059 -2.939 1 97.56 104 ASN A O 1
ATOM 834 N N . ASN A 1 105 ? -9.992 7.668 -4.723 1 97.62 105 ASN A N 1
ATOM 835 C CA . ASN A 1 105 ? -9.75 6.266 -5.055 1 97.62 105 ASN A CA 1
ATOM 836 C C . ASN A 1 105 ? -8.82 5.605 -4.043 1 97.62 105 ASN A C 1
ATOM 838 O O . ASN A 1 105 ? -8.25 6.277 -3.182 1 97.62 105 ASN A O 1
ATOM 842 N N . SER A 1 106 ? -8.688 4.281 -4.16 1 98.06 106 SER A N 1
ATOM 843 C CA . SER A 1 106 ? -7.961 3.49 -3.172 1 98.06 106 SER A CA 1
ATOM 844 C C . SER A 1 106 ? -6.477 3.844 -3.16 1 98.06 106 SER A C 1
ATOM 846 O O . SER A 1 106 ? -5.844 3.854 -2.104 1 98.06 106 SER A O 1
ATOM 848 N N . THR A 1 107 ? -5.871 4.148 -4.336 1 97.25 107 THR A N 1
ATOM 849 C CA . THR A 1 107 ? -4.457 4.492 -4.43 1 97.25 107 THR A CA 1
ATOM 850 C C . THR A 1 107 ? -4.152 5.758 -3.639 1 97.25 107 THR A C 1
ATOM 852 O O . THR A 1 107 ? -3.23 5.781 -2.822 1 97.25 107 THR A O 1
ATOM 855 N N . ALA A 1 108 ? -4.965 6.762 -3.854 1 97.81 108 ALA A N 1
ATOM 856 C CA . ALA A 1 108 ? -4.797 8.031 -3.148 1 97.81 108 ALA A CA 1
ATOM 857 C C . ALA A 1 108 ? -5.074 7.871 -1.657 1 97.81 108 ALA A C 1
ATOM 859 O O . ALA A 1 108 ? -4.375 8.445 -0.822 1 97.81 108 ALA A O 1
ATOM 860 N N . PHE A 1 109 ? -6.117 7.145 -1.364 1 97 109 PHE A N 1
ATOM 861 C CA . PHE A 1 109 ? -6.504 6.914 0.023 1 97 109 PHE A CA 1
ATOM 862 C C . PHE A 1 109 ? -5.379 6.234 0.793 1 97 109 PHE A C 1
ATOM 864 O O . PHE A 1 109 ? -5.008 6.676 1.883 1 97 109 PHE A O 1
ATOM 871 N N . ARG A 1 110 ? -4.766 5.152 0.22 1 96.31 110 ARG A N 1
ATOM 872 C CA . ARG A 1 110 ? -3.652 4.438 0.829 1 96.31 110 ARG A CA 1
ATOM 873 C C . ARG A 1 110 ? -2.447 5.355 1.016 1 96.31 110 ARG A C 1
ATOM 875 O O . ARG A 1 110 ? -1.792 5.32 2.059 1 96.31 110 ARG A O 1
ATOM 882 N N . LEU A 1 111 ? -2.184 6.129 0.045 1 96.88 111 LEU A N 1
ATOM 883 C CA . LEU A 1 111 ? -1.051 7.047 0.101 1 96.88 111 LEU A CA 1
ATOM 884 C C . LEU A 1 111 ? -1.234 8.07 1.215 1 96.88 111 LEU A C 1
ATOM 886 O O . LEU A 1 111 ? -0.308 8.328 1.986 1 96.88 111 LEU A O 1
ATOM 890 N N . ALA A 1 112 ? -2.42 8.594 1.323 1 96.81 112 ALA A N 1
ATOM 891 C CA . ALA A 1 112 ? -2.707 9.602 2.338 1 96.81 112 ALA A CA 1
ATOM 892 C C . ALA A 1 112 ? -2.607 9.008 3.742 1 96.81 112 ALA A C 1
ATOM 894 O O . ALA A 1 112 ? -2.213 9.695 4.684 1 96.81 112 ALA A O 1
ATOM 895 N N . ARG A 1 113 ? -2.928 7.734 3.852 1 95.38 113 ARG A N 1
ATOM 896 C CA . ARG A 1 113 ? -2.973 7.082 5.156 1 95.38 113 ARG A CA 1
ATOM 897 C C . ARG A 1 113 ? -1.568 6.734 5.641 1 95.38 113 ARG A C 1
ATOM 899 O O . ARG A 1 113 ? -1.357 6.504 6.832 1 95.38 113 ARG A O 1
ATOM 906 N N . ASP A 1 114 ? -0.643 6.629 4.793 1 95.44 114 ASP A N 1
ATOM 907 C CA . ASP A 1 114 ? 0.753 6.391 5.145 1 95.44 114 ASP A CA 1
ATOM 908 C C . ASP A 1 114 ? 1.521 7.707 5.262 1 95.44 114 ASP A C 1
ATOM 910 O O . ASP A 1 114 ? 1.94 8.273 4.254 1 95.44 114 ASP A O 1
ATOM 914 N N . LYS A 1 115 ? 1.785 8.086 6.512 1 96.31 115 LYS A N 1
ATOM 915 C CA . LYS A 1 115 ? 2.344 9.406 6.77 1 96.31 115 LYS A CA 1
ATOM 916 C C . LYS A 1 115 ? 3.691 9.578 6.074 1 96.31 115 LYS A C 1
ATOM 918 O O . LYS A 1 115 ? 3.973 10.641 5.508 1 96.31 115 LYS A O 1
ATOM 923 N N . TRP A 1 116 ? 4.473 8.578 6.047 1 97.62 116 TRP A N 1
ATOM 924 C CA . TRP A 1 116 ? 5.777 8.734 5.418 1 97.62 116 TRP A CA 1
ATOM 925 C C . TRP A 1 116 ? 5.645 8.805 3.9 1 97.62 116 TRP A C 1
ATOM 927 O O . TRP A 1 116 ? 6.195 9.711 3.266 1 97.62 116 TRP A O 1
ATOM 937 N N . SER A 1 117 ? 4.938 7.832 3.344 1 97.62 117 SER A N 1
ATOM 938 C CA . SER A 1 117 ? 4.809 7.809 1.891 1 97.62 117 SER A CA 1
ATOM 939 C C . SER A 1 117 ? 4.242 9.117 1.361 1 97.62 117 SER A C 1
ATOM 941 O O . SER A 1 117 ? 4.66 9.602 0.307 1 97.62 117 SER A O 1
ATOM 943 N N . SER A 1 118 ? 3.312 9.656 2.082 1 97.75 118 SER A N 1
ATOM 944 C CA . SER A 1 118 ? 2.744 10.945 1.695 1 97.75 118 SER A CA 1
ATOM 945 C C . SER A 1 118 ? 3.807 12.039 1.687 1 97.75 118 SER A C 1
ATOM 947 O O . SER A 1 118 ? 3.912 12.805 0.724 1 97.75 118 SER A O 1
ATOM 949 N N . LEU A 1 119 ? 4.594 12.086 2.76 1 98.31 119 LEU A N 1
ATOM 950 C CA . LEU A 1 119 ? 5.641 13.094 2.85 1 98.31 119 LEU A CA 1
ATOM 951 C C . LEU A 1 119 ? 6.652 12.938 1.72 1 98.31 119 LEU A C 1
ATOM 953 O O . LEU A 1 119 ? 7.109 13.922 1.144 1 98.31 119 LEU A O 1
ATOM 957 N N . GLN A 1 120 ? 6.984 11.703 1.458 1 98.31 120 GLN A N 1
ATOM 958 C CA . GLN A 1 120 ? 7.969 11.43 0.415 1 98.31 120 GLN A CA 1
ATOM 959 C C . GLN A 1 120 ? 7.473 11.914 -0.946 1 98.31 120 GLN A C 1
ATOM 961 O O . GLN A 1 120 ? 8.234 12.508 -1.714 1 98.31 120 GLN A O 1
ATOM 966 N N . VAL A 1 121 ? 6.223 11.695 -1.256 1 98.25 121 VAL A N 1
ATOM 967 C CA . VAL A 1 121 ? 5.641 12.102 -2.527 1 98.25 121 VAL A CA 1
ATOM 968 C C . VAL A 1 121 ? 5.559 13.625 -2.592 1 98.25 121 VAL A C 1
ATOM 970 O O . VAL A 1 121 ? 5.828 14.227 -3.635 1 98.25 121 VAL A O 1
ATOM 973 N N . LEU A 1 122 ? 5.176 14.242 -1.496 1 98.62 122 LEU A N 1
ATOM 974 C CA . LEU A 1 122 ? 5.137 15.703 -1.44 1 98.62 122 LEU A CA 1
ATOM 975 C C . LEU A 1 122 ? 6.523 16.281 -1.683 1 98.62 122 LEU A C 1
ATOM 977 O O . LEU A 1 122 ? 6.68 17.203 -2.488 1 98.62 122 LEU A O 1
ATOM 981 N N . ALA A 1 123 ? 7.52 15.711 -1.026 1 98.38 123 ALA A N 1
ATOM 982 C CA . ALA A 1 123 ? 8.891 16.188 -1.169 1 98.38 123 ALA A CA 1
ATOM 983 C C . ALA A 1 123 ? 9.375 16.031 -2.607 1 98.38 123 ALA A C 1
ATOM 985 O O . ALA A 1 123 ? 10.117 16.891 -3.113 1 98.38 123 ALA A O 1
ATOM 986 N N . ALA A 1 124 ? 9 14.984 -3.238 1 97.69 124 ALA A N 1
ATOM 987 C CA . ALA A 1 124 ? 9.406 14.727 -4.617 1 97.69 124 ALA A CA 1
ATOM 988 C C . ALA A 1 124 ? 8.898 15.82 -5.551 1 97.69 124 ALA A C 1
ATOM 990 O O . ALA A 1 124 ? 9.469 16.047 -6.617 1 97.69 124 ALA A O 1
ATOM 991 N N . GLN A 1 125 ? 7.805 16.484 -5.184 1 97.25 125 GLN A N 1
ATOM 992 C CA . GLN A 1 125 ? 7.25 17.594 -5.961 1 97.25 125 GLN A CA 1
ATOM 993 C C . GLN A 1 125 ? 7.703 18.938 -5.402 1 97.25 125 GLN A C 1
ATOM 995 O O . GLN A 1 125 ? 7.133 19.984 -5.738 1 97.25 125 GLN A O 1
ATOM 1000 N N . HIS A 1 126 ? 8.602 18.922 -4.504 1 96.94 126 HIS A N 1
ATOM 1001 C CA . HIS A 1 126 ? 9.234 20.094 -3.906 1 96.94 126 HIS A CA 1
ATOM 1002 C C . HIS A 1 126 ? 8.25 20.891 -3.057 1 96.94 126 HIS A C 1
ATOM 1004 O O . HIS A 1 126 ? 8.375 22.109 -2.924 1 96.94 126 HIS A O 1
ATOM 1010 N N . ILE A 1 127 ? 7.172 20.266 -2.635 1 97.94 127 ILE A N 1
ATOM 1011 C CA . ILE A 1 127 ? 6.246 20.891 -1.69 1 97.94 127 ILE A CA 1
ATOM 1012 C C . ILE A 1 127 ? 6.898 20.984 -0.314 1 97.94 127 ILE A C 1
ATOM 1014 O O . ILE A 1 127 ? 7.438 20 0.195 1 97.94 127 ILE A O 1
ATOM 1018 N N . PRO A 1 128 ? 6.883 22.141 0.287 1 97.06 128 PRO A N 1
ATOM 1019 C CA . PRO A 1 128 ? 7.574 22.312 1.568 1 97.06 128 PRO A CA 1
ATOM 1020 C C . PRO A 1 128 ? 6.93 21.5 2.695 1 97.06 128 PRO A C 1
ATOM 1022 O O . PRO A 1 128 ? 5.719 21.609 2.914 1 97.06 128 PRO A O 1
ATOM 1025 N N . ILE A 1 129 ? 7.695 20.719 3.377 1 98 129 ILE A N 1
ATOM 1026 C CA . ILE A 1 129 ? 7.316 19.969 4.566 1 98 129 ILE A CA 1
ATOM 1027 C C . ILE A 1 129 ? 8.391 20.109 5.641 1 98 129 ILE A C 1
ATOM 1029 O O . ILE A 1 129 ? 9.516 20.531 5.348 1 98 129 ILE A O 1
ATOM 1033 N N . PRO A 1 130 ? 8.039 19.891 6.906 1 96.75 130 PRO A N 1
ATOM 1034 C CA . PRO A 1 130 ? 9.125 19.859 7.895 1 96.75 130 PRO A CA 1
ATOM 1035 C C . PRO A 1 130 ? 10.188 18.812 7.582 1 96.75 130 PRO A C 1
ATOM 1037 O O . PRO A 1 130 ? 9.867 17.75 7.051 1 96.75 130 PRO A O 1
ATOM 1040 N N . THR A 1 131 ? 11.438 19.141 7.938 1 97.75 131 THR A N 1
ATOM 1041 C CA . THR A 1 131 ? 12.484 18.141 7.777 1 97.75 131 THR A CA 1
ATOM 1042 C C . THR A 1 131 ? 12.102 16.828 8.453 1 97.75 131 THR A C 1
ATOM 1044 O O . THR A 1 131 ? 11.742 16.828 9.641 1 97.75 131 THR A O 1
ATOM 1047 N N . SER A 1 132 ? 12.102 15.773 7.727 1 98.56 132 SER A N 1
ATOM 1048 C CA . SER A 1 132 ? 11.641 14.469 8.188 1 98.56 132 SER A CA 1
ATOM 1049 C C . SER A 1 132 ? 12.594 13.359 7.75 1 98.56 132 SER A C 1
ATOM 1051 O O . SER A 1 132 ? 13.32 13.508 6.773 1 98.56 132 SER A O 1
ATOM 1053 N N . SER A 1 133 ? 12.594 12.273 8.523 1 98.81 133 SER A N 1
ATOM 1054 C CA . SER A 1 133 ? 13.438 11.141 8.148 1 98.81 133 SER A CA 1
ATOM 1055 C C . SER A 1 133 ? 12.781 9.82 8.523 1 98.81 133 SER A C 1
ATOM 1057 O O . SER A 1 133 ? 11.969 9.766 9.445 1 98.81 133 SER A O 1
ATOM 1059 N N . PHE A 1 134 ? 13.062 8.797 7.777 1 98.75 134 PHE A N 1
ATOM 1060 C CA . PHE A 1 134 ? 12.633 7.422 7.977 1 98.75 134 PHE A CA 1
ATOM 1061 C C . PHE A 1 134 ? 13.805 6.461 7.824 1 98.75 134 PHE A C 1
ATOM 1063 O O . PHE A 1 134 ? 14.555 6.539 6.855 1 98.75 134 PHE A O 1
ATOM 1070 N N . ALA A 1 135 ? 13.93 5.547 8.773 1 98 135 ALA A N 1
ATOM 1071 C CA . ALA A 1 135 ? 15.07 4.633 8.773 1 98 135 ALA A CA 1
ATOM 1072 C C . ALA A 1 135 ? 14.602 3.178 8.789 1 98 135 ALA A C 1
ATOM 1074 O O . ALA A 1 135 ? 13.578 2.852 9.398 1 98 135 ALA A O 1
ATOM 1075 N N . GLY A 1 136 ? 15.422 2.322 8.086 1 96.94 136 GLY A N 1
ATOM 1076 C CA . GLY A 1 136 ? 15.195 0.89 8.188 1 96.94 136 GLY A CA 1
ATOM 1077 C C . GLY A 1 136 ? 15.539 0.322 9.547 1 96.94 136 GLY A C 1
ATOM 1078 O O . GLY A 1 136 ? 16.203 0.985 10.352 1 96.94 136 GLY A O 1
ATOM 1079 N N . ALA A 1 137 ? 15.133 -0.881 9.789 1 94.88 137 ALA A N 1
ATOM 1080 C CA . ALA A 1 137 ? 15.188 -1.506 11.102 1 94.88 137 ALA A CA 1
ATOM 1081 C C . ALA A 1 137 ? 16.625 -1.729 11.547 1 94.88 137 ALA A C 1
ATOM 1083 O O . ALA A 1 137 ? 16.906 -1.86 12.742 1 94.88 137 ALA A O 1
ATOM 1084 N N . LEU A 1 138 ? 17.578 -1.805 10.625 1 95.62 138 LEU A N 1
ATOM 1085 C CA . LEU A 1 138 ? 18.953 -2.109 10.977 1 95.62 138 LEU A CA 1
ATOM 1086 C C . LEU A 1 138 ? 19.797 -0.838 11.039 1 95.62 138 LEU A C 1
ATOM 1088 O O . LEU A 1 138 ? 21 -0.896 11.289 1 95.62 138 LEU A O 1
ATOM 1092 N N . PHE A 1 139 ? 19.203 0.296 10.781 1 96.5 139 PHE A N 1
ATOM 1093 C CA . PHE A 1 139 ? 19.875 1.589 10.914 1 96.5 139 PHE A CA 1
ATOM 1094 C C . PHE A 1 139 ? 19.953 1.995 12.383 1 96.5 139 PHE A C 1
ATOM 1096 O O . PHE A 1 139 ? 19.016 1.795 13.148 1 96.5 139 PHE A O 1
ATOM 1103 N N . SER A 1 140 ? 21.031 2.57 12.82 1 94.81 140 SER A N 1
ATOM 1104 C CA . SER A 1 140 ? 21.266 2.934 14.219 1 94.81 140 SER A CA 1
ATOM 1105 C C . SER A 1 140 ? 20.234 3.957 14.695 1 94.81 140 SER A C 1
ATOM 1107 O O . SER A 1 140 ? 20.016 4.973 14.039 1 94.81 140 SER A O 1
ATOM 1109 N N . THR A 1 141 ? 19.703 3.646 15.883 1 94.06 141 THR A N 1
ATOM 1110 C CA . THR A 1 141 ? 18.75 4.57 16.484 1 94.06 141 THR A CA 1
ATOM 1111 C C . THR A 1 141 ? 19.422 5.914 16.781 1 94.06 141 THR A C 1
ATOM 1113 O O . THR A 1 141 ? 18.859 6.969 16.484 1 94.06 141 THR A O 1
ATOM 1116 N N . ALA A 1 142 ? 20.578 5.812 17.344 1 92.81 142 ALA A N 1
ATOM 1117 C CA . ALA A 1 142 ? 21.312 7.027 17.672 1 92.81 142 ALA A CA 1
ATOM 1118 C C . ALA A 1 142 ? 21.609 7.859 16.438 1 92.81 142 ALA A C 1
ATOM 1120 O O . ALA A 1 142 ? 21.469 9.086 16.453 1 92.81 142 ALA A O 1
ATOM 1121 N N . ALA A 1 143 ? 22.016 7.207 15.391 1 95.25 143 ALA A N 1
ATOM 1122 C CA . ALA A 1 143 ? 22.312 7.906 14.148 1 95.25 143 ALA A CA 1
ATOM 1123 C C . ALA A 1 143 ? 21.047 8.508 13.531 1 95.25 143 ALA A C 1
ATOM 1125 O O . ALA A 1 143 ? 21.094 9.586 12.945 1 95.25 143 ALA A O 1
ATOM 1126 N N . HIS A 1 144 ? 19.969 7.809 13.602 1 97.19 144 HIS A N 1
ATOM 1127 C CA . HIS A 1 144 ? 18.688 8.32 13.125 1 97.19 144 HIS A CA 1
ATOM 1128 C C . HIS A 1 144 ? 18.312 9.609 13.844 1 97.19 144 HIS A C 1
ATOM 1130 O O . HIS A 1 144 ? 17.969 10.609 13.203 1 97.19 144 HIS A O 1
ATOM 1136 N N . ILE A 1 145 ? 18.453 9.648 15.125 1 97.25 145 ILE A N 1
ATOM 1137 C CA . ILE A 1 145 ? 18.109 10.797 15.953 1 97.25 145 ILE A CA 1
ATOM 1138 C C . ILE A 1 145 ? 19.016 11.977 15.609 1 97.25 145 ILE A C 1
ATOM 1140 O O . ILE A 1 145 ? 18.578 13.125 15.594 1 97.25 145 ILE A O 1
ATOM 1144 N N . SER A 1 146 ? 20.234 11.656 15.297 1 96.12 146 SER A N 1
ATOM 1145 C CA . SER A 1 146 ? 21.234 12.68 15.023 1 96.12 146 SER A CA 1
ATOM 1146 C C . SER A 1 146 ? 20.906 13.438 13.734 1 96.12 146 SER A C 1
ATOM 1148 O O . SER A 1 146 ? 21.5 14.484 13.461 1 96.12 146 SER A O 1
ATOM 1150 N N . GLN A 1 147 ? 19.938 12.922 12.914 1 96.69 147 GLN A N 1
ATOM 1151 C CA . GLN A 1 147 ? 19.5 13.609 11.703 1 96.69 147 GLN A CA 1
ATOM 1152 C C . GLN A 1 147 ? 18.688 14.859 12.039 1 96.69 147 GLN A C 1
ATOM 1154 O O . GLN A 1 147 ? 18.406 15.68 11.164 1 96.69 147 GLN A O 1
ATOM 1159 N N . HIS A 1 148 ? 18.281 15 13.273 1 97.12 148 HIS A N 1
ATOM 1160 C CA . HIS A 1 148 ? 17.391 16.062 13.695 1 97.12 148 HIS A CA 1
ATOM 1161 C C . HIS A 1 148 ? 17.906 16.75 14.953 1 97.12 148 HIS A C 1
ATOM 1163 O O . HIS A 1 148 ? 18.781 16.219 15.648 1 97.12 148 HIS A O 1
ATOM 1169 N N . ARG A 1 149 ? 17.391 17.922 15.188 1 94.38 149 ARG A N 1
ATOM 1170 C CA . ARG A 1 149 ? 17.672 18.625 16.438 1 94.38 149 ARG A CA 1
ATOM 1171 C C . ARG A 1 149 ? 16.594 18.359 17.484 1 94.38 149 ARG A C 1
ATOM 1173 O O . ARG A 1 149 ? 15.438 18.125 17.141 1 94.38 149 ARG A O 1
ATOM 1180 N N . ILE A 1 150 ? 16.969 18.422 18.75 1 94.56 150 ILE A N 1
ATOM 1181 C CA . ILE A 1 150 ? 16.047 18.266 19.875 1 94.56 150 ILE A CA 1
ATOM 1182 C C . ILE A 1 150 ? 15.523 19.641 20.297 1 94.56 150 ILE A C 1
ATOM 1184 O O . ILE A 1 150 ? 16.281 20.609 20.375 1 94.56 150 ILE A O 1
ATOM 1188 N N . PRO A 1 151 ? 14.305 19.828 20.594 1 94.94 151 PRO A N 1
ATOM 1189 C CA . PRO A 1 151 ? 13.297 18.766 20.609 1 94.94 151 PRO A CA 1
ATOM 1190 C C . PRO A 1 151 ? 12.898 18.328 19.203 1 94.94 151 PRO A C 1
ATOM 1192 O O . PRO A 1 151 ? 13.031 19.094 18.25 1 94.94 151 PRO A O 1
ATOM 1195 N N . LEU A 1 152 ? 12.477 17.078 19.047 1 96.06 152 LEU A N 1
ATOM 1196 C CA . LEU A 1 152 ? 12.023 16.547 17.766 1 96.06 152 LEU A CA 1
ATOM 1197 C C . LEU A 1 152 ? 10.703 15.797 17.938 1 96.06 152 LEU A C 1
ATOM 1199 O O . LEU A 1 152 ? 10.297 15.484 19.062 1 96.06 152 LEU A O 1
ATOM 1203 N N . VAL A 1 153 ? 9.977 15.586 16.859 1 95.75 153 VAL A N 1
ATOM 1204 C CA . VAL A 1 153 ? 8.688 14.891 16.844 1 95.75 153 VAL A CA 1
ATOM 1205 C C . VAL A 1 153 ? 8.867 13.469 16.328 1 95.75 153 VAL A C 1
ATOM 1207 O O . VAL A 1 153 ? 9.555 13.25 15.328 1 95.75 153 VAL A O 1
ATOM 1210 N N . ILE A 1 154 ? 8.367 12.492 17.031 1 96.38 154 ILE A N 1
ATOM 1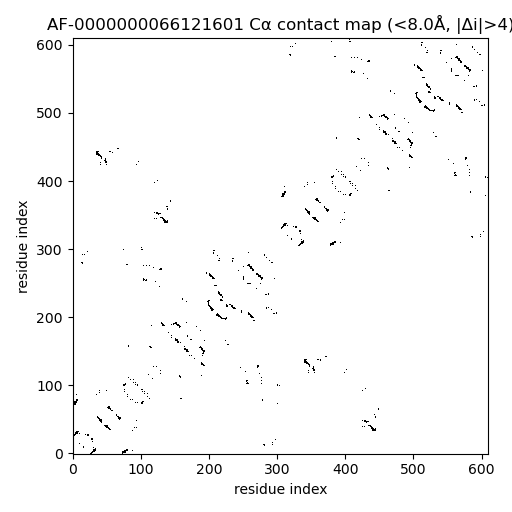211 C CA . ILE A 1 154 ? 8.289 11.094 16.609 1 96.38 154 ILE A CA 1
ATOM 1212 C C . ILE A 1 154 ? 6.844 10.742 16.266 1 96.38 154 ILE A C 1
ATOM 1214 O O . ILE A 1 154 ? 5.938 10.945 17.078 1 96.38 154 ILE A O 1
ATOM 1218 N N . LYS A 1 155 ? 6.656 10.266 15.016 1 95.75 155 LYS A N 1
ATOM 1219 C CA . LYS A 1 155 ? 5.32 9.922 14.547 1 95.75 155 LYS A CA 1
ATOM 1220 C C . LYS A 1 155 ? 5.258 8.469 14.086 1 95.75 155 LYS A C 1
ATOM 1222 O O . LYS A 1 155 ? 6.137 8.008 13.359 1 95.75 155 LYS A O 1
ATOM 1227 N N . THR A 1 156 ? 4.262 7.766 14.57 1 94.56 156 THR A N 1
ATOM 1228 C CA . THR A 1 156 ? 3.982 6.488 13.922 1 94.56 156 THR A CA 1
ATOM 1229 C C . THR A 1 156 ? 3.412 6.707 12.523 1 94.56 156 THR A C 1
ATOM 1231 O O . THR A 1 156 ? 2.709 7.691 12.281 1 94.56 156 THR A O 1
ATOM 1234 N N . CYS A 1 157 ? 3.715 5.785 11.578 1 92.19 157 CYS A N 1
ATOM 1235 C CA . CYS A 1 157 ? 3.355 5.992 10.18 1 92.19 157 CYS A CA 1
ATOM 1236 C C . CYS A 1 157 ? 1.861 5.789 9.969 1 92.19 157 CYS A C 1
ATOM 1238 O O . CYS A 1 157 ? 1.307 6.238 8.961 1 92.19 157 CYS A O 1
ATOM 1240 N N . SER A 1 158 ? 1.257 4.996 10.836 1 82.19 158 SER A N 1
ATOM 1241 C CA . SER A 1 158 ? -0.191 4.816 10.789 1 82.19 158 SER A CA 1
ATOM 1242 C C . SER A 1 158 ? -0.848 5.328 12.07 1 82.19 158 SER A C 1
ATOM 1244 O O . SER A 1 158 ? -0.248 5.277 13.148 1 82.19 158 SER A O 1
ATOM 1246 N N . GLY A 1 159 ? -2.021 5.922 11.961 1 73.56 159 GLY A N 1
ATOM 1247 C CA . GLY A 1 159 ? -2.748 6.473 13.094 1 73.56 159 GLY A CA 1
ATOM 1248 C C . GLY A 1 159 ? -3.543 7.719 12.75 1 73.56 159 GLY A C 1
ATOM 1249 O O . GLY A 1 159 ? -3.428 8.242 11.641 1 73.56 159 GLY A O 1
ATOM 1250 N N . SER A 1 160 ? -4.465 7.992 13.672 1 69 160 SER A N 1
ATOM 1251 C CA . SER A 1 160 ? -5.309 9.164 13.477 1 69 160 SER A CA 1
ATOM 1252 C C . SER A 1 160 ? -5.488 9.938 14.781 1 69 160 SER A C 1
ATOM 1254 O O . SER A 1 160 ? -5.16 9.438 15.859 1 69 160 SER A O 1
ATOM 1256 N N . GLN A 1 161 ? -5.816 11.227 14.625 1 65.69 161 GLN A N 1
ATOM 1257 C CA . GLN A 1 161 ? -6.266 12.07 15.727 1 65.69 161 GLN A CA 1
ATOM 1258 C C . GLN A 1 161 ? -5.133 12.32 16.719 1 65.69 161 GLN A C 1
ATOM 1260 O O . GLN A 1 161 ? -5.359 12.344 17.938 1 65.69 161 GLN A O 1
ATOM 1265 N N . GLY A 1 162 ? -3.947 12.352 16.188 1 71.88 162 GLY A N 1
ATOM 1266 C CA . GLY A 1 162 ? -2.816 12.711 17.031 1 71.88 162 GLY A CA 1
ATOM 1267 C C . GLY A 1 162 ? -2.236 11.523 17.797 1 71.88 162 GLY A C 1
ATOM 1268 O O . GLY A 1 162 ? -1.168 11.633 18.391 1 71.88 162 GLY A O 1
ATOM 1269 N N . VAL A 1 163 ? -2.896 10.445 17.734 1 74 163 VAL A N 1
ATOM 1270 C CA . VAL A 1 163 ? -2.359 9.234 18.344 1 74 163 VAL A CA 1
ATOM 1271 C C . VAL A 1 163 ? -1.093 8.805 17.609 1 74 163 VAL A C 1
ATOM 1273 O O . VAL A 1 163 ? -1.045 8.82 16.375 1 74 163 VAL A O 1
ATOM 1276 N N . GLY A 1 164 ? -0.068 8.672 18.359 1 85.75 164 GLY A N 1
ATOM 1277 C CA . GLY A 1 164 ? 1.193 8.242 17.766 1 85.75 164 GLY A CA 1
ATOM 1278 C C . GLY A 1 164 ? 2.109 9.398 17.406 1 85.75 164 GLY A C 1
ATOM 1279 O O . GLY A 1 164 ? 3.049 9.234 16.625 1 85.75 164 GLY A O 1
ATOM 1280 N N . VAL A 1 165 ? 1.693 10.57 17.75 1 89.56 165 VAL A N 1
ATOM 1281 C CA . VAL A 1 165 ? 2.555 11.734 17.578 1 89.56 165 VAL A CA 1
ATOM 1282 C C . VAL A 1 165 ? 3.146 12.148 18.922 1 89.56 165 VAL A C 1
ATOM 1284 O O . VAL A 1 165 ? 2.414 12.523 19.844 1 89.56 165 VAL A O 1
ATOM 1287 N N . MET A 1 166 ? 4.461 12.172 19.078 1 92.69 166 MET A N 1
ATOM 1288 C CA . MET A 1 166 ? 5.121 12.398 20.359 1 92.69 166 MET A CA 1
ATOM 1289 C C . MET A 1 166 ? 6.23 13.438 20.219 1 92.69 166 MET A C 1
ATOM 1291 O O . MET A 1 166 ? 7.055 13.352 19.312 1 92.69 166 MET A O 1
ATOM 1295 N N . LEU A 1 167 ? 6.176 14.359 21.109 1 92.88 167 LEU A N 1
ATOM 1296 C CA . LEU A 1 167 ? 7.273 15.312 21.219 1 92.88 167 LEU A CA 1
ATOM 1297 C C . LEU A 1 167 ? 8.359 14.781 22.156 1 92.88 167 LEU A C 1
ATOM 1299 O O . LEU A 1 167 ? 8.07 14.422 23.297 1 92.88 167 LEU A O 1
ATOM 1303 N N . SER A 1 168 ? 9.539 14.68 21.641 1 94.44 168 SER A N 1
ATOM 1304 C CA . SER A 1 168 ? 10.672 14.234 22.453 1 94.44 168 SER A CA 1
ATOM 1305 C C . SER A 1 168 ? 11.633 15.383 22.734 1 94.44 168 SER A C 1
ATOM 1307 O O . SER A 1 168 ? 12.164 15.992 21.797 1 94.44 168 SER A O 1
ATOM 1309 N N . GLU A 1 169 ? 11.953 15.586 24 1 94.06 169 GLU A N 1
ATOM 1310 C CA . GLU A 1 169 ? 12.727 16.766 24.406 1 94.06 169 GLU A CA 1
ATOM 1311 C C . GLU A 1 169 ? 14.133 16.375 24.844 1 94.06 169 GLU A C 1
ATOM 1313 O O . GLU A 1 169 ? 14.883 17.219 25.344 1 94.06 169 GLU A O 1
ATOM 1318 N N . SER A 1 170 ? 14.523 15.188 24.781 1 94.94 170 SER A N 1
ATOM 1319 C CA . SER A 1 170 ? 15.883 14.766 25.094 1 94.94 170 SER A CA 1
ATOM 1320 C C . SER A 1 170 ? 16.312 13.586 24.234 1 94.94 170 SER A C 1
ATOM 1322 O O . SER A 1 170 ? 15.477 12.789 23.797 1 94.94 170 SER A O 1
ATOM 1324 N N . LYS A 1 171 ? 17.562 13.5 24.078 1 93.81 171 LYS A N 1
ATOM 1325 C CA . LYS A 1 171 ? 18.125 12.414 23.281 1 93.81 171 LYS A CA 1
ATOM 1326 C C . LYS A 1 171 ? 17.844 11.062 23.922 1 93.81 171 LYS A C 1
ATOM 1328 O O . LYS A 1 171 ? 17.484 10.109 23.234 1 93.81 171 LYS A O 1
ATOM 1333 N N . VAL A 1 172 ? 17.969 10.984 25.188 1 93.25 172 VAL A N 1
ATOM 1334 C CA . VAL A 1 172 ? 17.797 9.734 25.906 1 93.25 172 VAL A CA 1
ATOM 1335 C C . VAL A 1 172 ? 16.359 9.234 25.75 1 93.25 172 VAL A C 1
ATOM 1337 O O . VAL A 1 172 ? 16.141 8.062 25.453 1 93.25 172 VAL A O 1
ATOM 1340 N N . HIS A 1 173 ? 15.453 10.172 25.891 1 93.62 173 HIS A N 1
ATOM 1341 C CA . HIS A 1 173 ? 14.047 9.812 25.734 1 93.62 173 HIS A CA 1
ATOM 1342 C C . HIS A 1 173 ? 13.75 9.383 24.312 1 93.62 173 HIS A C 1
ATOM 1344 O O . HIS A 1 173 ? 12.969 8.445 24.094 1 93.62 173 HIS A O 1
ATOM 1350 N N . SER A 1 174 ? 14.312 10.062 23.391 1 95.94 174 SER A N 1
ATOM 1351 C CA . SER A 1 174 ? 14.117 9.727 21.984 1 95.94 174 SER A CA 1
ATOM 1352 C C . SER A 1 174 ? 14.586 8.305 21.688 1 95.94 174 SER A C 1
ATOM 1354 O O . SER A 1 174 ? 13.891 7.547 21 1 95.94 174 SER A O 1
ATOM 1356 N N . VAL A 1 175 ? 15.734 7.953 22.203 1 94.44 175 VAL A N 1
ATOM 1357 C CA . VAL A 1 175 ? 16.297 6.629 21.984 1 94.44 175 VAL A CA 1
ATOM 1358 C C . VAL A 1 175 ? 15.367 5.562 22.562 1 94.44 175 VAL A C 1
ATOM 1360 O O . VAL A 1 175 ? 15.031 4.59 21.875 1 94.44 175 VAL A O 1
ATOM 1363 N N . SER A 1 176 ? 14.961 5.781 23.766 1 94.31 176 SER A N 1
ATOM 1364 C CA . SER A 1 176 ? 14.086 4.824 24.453 1 94.31 176 SER A CA 1
ATOM 1365 C C . SER A 1 176 ? 12.773 4.641 23.688 1 94.31 176 SER A C 1
ATOM 1367 O O . SER A 1 176 ? 12.312 3.514 23.516 1 94.31 176 SER A O 1
ATOM 1369 N N . LEU A 1 177 ? 12.258 5.73 23.234 1 94.25 177 LEU A N 1
ATOM 1370 C CA . LEU A 1 177 ? 10.992 5.684 22.516 1 94.25 177 LEU A CA 1
ATOM 1371 C C . LEU A 1 177 ? 11.156 4.949 21.188 1 94.25 177 LEU A C 1
ATOM 1373 O O . LEU A 1 177 ? 10.352 4.066 20.859 1 94.25 177 LEU A O 1
ATOM 1377 N N . LEU A 1 178 ? 12.148 5.254 20.453 1 94.69 178 LEU A N 1
ATOM 1378 C CA . LEU A 1 178 ? 12.367 4.629 19.156 1 94.69 178 LEU A CA 1
ATOM 1379 C C . LEU A 1 178 ? 12.617 3.131 19.312 1 94.69 178 LEU A C 1
ATOM 1381 O O . LEU A 1 178 ? 12.109 2.33 18.531 1 94.69 178 LEU A O 1
ATOM 1385 N N . GLN A 1 179 ? 13.352 2.77 20.281 1 92.44 179 GLN A N 1
ATOM 1386 C CA . GLN A 1 179 ? 13.633 1.358 20.531 1 92.44 179 GLN A CA 1
ATOM 1387 C C . GLN A 1 179 ? 12.352 0.603 20.891 1 92.44 179 GLN A C 1
ATOM 1389 O O . GLN A 1 179 ? 12.164 -0.542 20.469 1 92.44 179 GLN A O 1
ATOM 1394 N N . THR A 1 180 ? 11.57 1.244 21.672 1 94.12 180 THR A N 1
ATOM 1395 C CA . THR A 1 180 ? 10.305 0.637 22.047 1 94.12 180 THR A CA 1
ATOM 1396 C C . THR A 1 180 ? 9.43 0.405 20.828 1 94.12 180 THR A C 1
ATOM 1398 O O . THR A 1 180 ? 8.867 -0.679 20.641 1 94.12 180 THR A O 1
ATOM 1401 N N . LEU A 1 181 ? 9.328 1.409 19.953 1 93.5 181 LEU A N 1
ATOM 1402 C CA . LEU A 1 181 ? 8.539 1.289 18.734 1 93.5 181 LEU A CA 1
ATOM 1403 C C . LEU A 1 181 ? 9.109 0.212 17.812 1 93.5 181 LEU A C 1
ATOM 1405 O O . LEU A 1 181 ? 8.359 -0.55 17.203 1 93.5 181 LEU A O 1
ATOM 1409 N N . GLN A 1 182 ? 10.43 0.172 17.75 1 91.38 182 GLN A N 1
ATOM 1410 C CA . GLN A 1 182 ? 11.086 -0.833 16.938 1 91.38 182 GLN A CA 1
ATOM 1411 C C . GLN A 1 182 ? 10.797 -2.242 17.438 1 91.38 182 GLN A C 1
ATOM 1413 O O . GLN A 1 182 ? 10.508 -3.146 16.656 1 91.38 182 GLN A O 1
ATOM 1418 N N . GLN A 1 183 ? 10.891 -2.408 18.75 1 90.81 183 GLN A N 1
ATOM 1419 C CA . GLN A 1 183 ? 10.602 -3.703 19.344 1 90.81 183 GLN A CA 1
ATOM 1420 C C . GLN A 1 183 ? 9.156 -4.125 19.094 1 90.81 183 GLN A C 1
ATOM 1422 O O . GLN A 1 183 ? 8.875 -5.305 18.875 1 90.81 183 GLN A O 1
ATOM 1427 N N . ALA A 1 184 ? 8.336 -3.191 19.094 1 92.12 184 ALA A N 1
ATOM 1428 C CA . ALA A 1 184 ? 6.914 -3.451 18.859 1 92.12 184 ALA A CA 1
ATOM 1429 C C . ALA A 1 184 ? 6.617 -3.557 17.375 1 92.12 184 ALA A C 1
ATOM 1431 O O . ALA A 1 184 ? 5.473 -3.783 16.969 1 92.12 184 ALA A O 1
ATOM 1432 N N . LYS A 1 185 ? 7.625 -3.367 16.469 1 91.12 185 LYS A N 1
ATOM 1433 C CA . LYS A 1 185 ? 7.508 -3.422 15.008 1 91.12 185 LYS A CA 1
ATOM 1434 C C . LYS A 1 185 ? 6.512 -2.383 14.5 1 91.12 185 LYS A C 1
ATOM 1436 O O . LYS A 1 185 ? 5.688 -2.68 13.633 1 91.12 185 LYS A O 1
ATOM 1441 N N . VAL A 1 186 ? 6.539 -1.259 15.117 1 92.44 186 VAL A N 1
ATOM 1442 C CA . VAL A 1 186 ? 5.711 -0.131 14.711 1 92.44 186 VAL A CA 1
ATOM 1443 C C . VAL A 1 186 ? 6.543 0.846 13.883 1 92.44 186 VAL A C 1
ATOM 1445 O O . VAL A 1 186 ? 7.488 1.452 14.383 1 92.44 186 VAL A O 1
ATOM 1448 N N . ASP A 1 187 ? 6.164 1.018 12.641 1 93.81 187 ASP A N 1
ATOM 1449 C CA . ASP A 1 187 ? 6.859 1.953 11.766 1 93.81 187 ASP A CA 1
ATOM 1450 C C . ASP A 1 187 ? 6.699 3.391 12.258 1 93.81 187 ASP A C 1
ATOM 1452 O O . ASP A 1 187 ? 5.609 3.793 12.672 1 93.81 187 ASP A O 1
ATOM 1456 N N . ASN A 1 188 ? 7.789 4.105 12.18 1 96.38 188 ASN A N 1
ATOM 1457 C CA . ASN A 1 188 ? 7.793 5.473 12.68 1 96.38 188 ASN A CA 1
ATOM 1458 C C . ASN A 1 188 ? 8.719 6.367 11.859 1 96.38 188 ASN A C 1
ATOM 1460 O O . ASN A 1 188 ? 9.578 5.875 11.125 1 96.38 188 ASN A O 1
ATOM 1464 N N . LEU A 1 189 ? 8.477 7.629 11.922 1 97.88 189 LEU A N 1
ATOM 1465 C CA . LEU A 1 189 ? 9.336 8.641 11.312 1 97.88 189 LEU A CA 1
ATOM 1466 C C . LEU A 1 189 ? 9.695 9.727 12.312 1 97.88 189 LEU A C 1
ATOM 1468 O O . LEU A 1 189 ? 9.031 9.867 13.344 1 97.88 189 LEU A O 1
ATOM 1472 N N . LEU A 1 190 ? 10.781 10.391 12.078 1 98.25 190 LEU A N 1
ATOM 1473 C CA . LEU A 1 190 ? 11.195 11.547 12.859 1 98.25 190 LEU A CA 1
ATOM 1474 C C . LEU A 1 190 ? 10.992 12.836 12.07 1 98.25 190 LEU A C 1
ATOM 1476 O O . LEU A 1 190 ? 11.133 12.852 10.844 1 98.25 190 LEU A O 1
ATOM 1480 N N . GLN A 1 191 ? 10.711 13.883 12.773 1 97.75 191 GLN A N 1
ATOM 1481 C CA . GLN A 1 191 ? 10.469 15.18 12.141 1 97.75 191 GLN A CA 1
ATOM 1482 C C . GLN A 1 191 ? 10.945 16.328 13.023 1 97.75 191 GLN A C 1
ATOM 1484 O O . GLN A 1 191 ? 10.797 16.266 14.25 1 97.75 191 GLN A O 1
ATOM 1489 N N . ASP A 1 192 ? 11.477 17.328 12.359 1 96.75 192 ASP A N 1
ATOM 1490 C CA . ASP A 1 192 ? 11.859 18.516 13.125 1 96.75 192 ASP A CA 1
ATOM 1491 C C . ASP A 1 192 ? 10.633 19.172 13.766 1 96.75 192 ASP A C 1
ATOM 1493 O O . ASP A 1 192 ? 9.586 19.297 13.125 1 96.75 192 ASP A O 1
ATOM 1497 N N . PHE A 1 193 ? 10.828 19.547 15.055 1 94.88 193 PHE A N 1
ATOM 1498 C CA . PHE A 1 193 ? 9.781 20.297 15.727 1 94.88 193 PHE A CA 1
ATOM 1499 C C . PHE A 1 193 ? 9.781 21.75 15.273 1 94.88 193 PHE A C 1
ATOM 1501 O O . PHE A 1 193 ? 10.828 22.406 15.258 1 94.88 193 PHE A O 1
ATOM 1508 N N . VAL A 1 194 ? 8.609 22.203 14.859 1 91.88 194 VAL A N 1
ATOM 1509 C CA . VAL A 1 194 ? 8.477 23.594 14.469 1 91.88 194 VAL A CA 1
ATOM 1510 C C . VAL A 1 194 ? 7.992 24.422 15.664 1 91.88 194 VAL A C 1
ATOM 1512 O O . VAL A 1 194 ? 6.785 24.578 15.867 1 91.88 194 VAL A O 1
ATOM 1515 N N . VAL A 1 195 ? 8.844 25.031 16.312 1 85.81 195 VAL A N 1
ATOM 1516 C CA . VAL A 1 195 ? 8.609 25.641 17.609 1 85.81 195 VAL A CA 1
ATOM 1517 C C . VAL A 1 195 ? 7.625 26.812 17.469 1 85.81 195 VAL A C 1
ATOM 1519 O O . VAL A 1 195 ? 6.773 27.016 18.328 1 85.81 195 VAL A O 1
ATOM 1522 N N . GLU A 1 196 ? 7.738 27.562 16.359 1 83.81 196 GLU A N 1
ATOM 1523 C CA . GLU A 1 196 ? 6.922 28.766 16.172 1 83.81 196 GLU A CA 1
ATOM 1524 C C . GLU A 1 196 ? 5.453 28.406 15.961 1 83.81 196 GLU A C 1
ATOM 1526 O O . GLU A 1 196 ? 4.574 29.25 16.094 1 83.81 196 GLU A O 1
ATOM 1531 N N . ALA A 1 197 ? 5.188 27.156 15.609 1 76.38 197 ALA A N 1
ATOM 1532 C CA . ALA A 1 197 ? 3.82 26.734 15.328 1 76.38 197 ALA A CA 1
ATOM 1533 C C . ALA A 1 197 ? 3.195 26.062 16.547 1 76.38 197 ALA A C 1
ATOM 1535 O O . ALA A 1 197 ? 2.025 25.672 16.531 1 76.38 197 ALA A O 1
ATOM 1536 N N . ARG A 1 198 ? 3.889 26.016 17.594 1 74.38 198 ARG A N 1
ATOM 1537 C CA . ARG A 1 198 ? 3.494 25.234 18.766 1 74.38 198 ARG A CA 1
ATOM 1538 C C . ARG A 1 198 ? 2.021 25.453 19.094 1 74.38 198 ARG A C 1
ATOM 1540 O O . ARG A 1 198 ? 1.591 26.594 19.297 1 74.38 198 ARG A O 1
ATOM 1547 N N . GLY A 1 199 ? 1.268 24.375 18.969 1 79.25 199 GLY A N 1
ATOM 1548 C CA . GLY A 1 199 ? -0.122 24.328 19.391 1 79.25 199 GLY A CA 1
ATOM 1549 C C . GLY A 1 199 ? -1.081 24.906 18.375 1 79.25 199 GLY A C 1
ATOM 1550 O O . GLY A 1 199 ? -2.254 25.141 18.672 1 79.25 199 GLY A O 1
ATOM 1551 N N . GLN A 1 200 ? -0.514 25.266 17.219 1 89.12 200 GLN A N 1
ATOM 1552 C CA . GLN A 1 200 ? -1.376 25.859 16.203 1 89.12 200 GLN A CA 1
ATOM 1553 C C . GLN A 1 200 ? -1.118 25.234 14.836 1 89.12 200 GLN A C 1
ATOM 1555 O O . GLN A 1 200 ? 0.032 24.969 14.477 1 89.12 200 GLN A O 1
ATOM 1560 N N . ASP A 1 201 ? -2.18 24.891 14.18 1 93 201 ASP A N 1
ATOM 1561 C CA . ASP A 1 201 ? -2.066 24.516 12.773 1 93 201 ASP A CA 1
ATOM 1562 C C . ASP A 1 201 ? -3.279 25 11.977 1 93 201 ASP A C 1
ATOM 1564 O O . ASP A 1 201 ? -4.188 25.625 12.531 1 93 201 ASP A O 1
ATOM 1568 N N . ILE A 1 202 ? -3.182 24.953 10.719 1 95.81 202 ILE A N 1
ATOM 1569 C CA . ILE A 1 202 ? -4.246 25.344 9.805 1 95.81 202 ILE A CA 1
ATOM 1570 C C . ILE A 1 202 ? -4.773 24.109 9.07 1 95.81 202 ILE A C 1
ATOM 1572 O O . ILE A 1 202 ? -3.996 23.266 8.625 1 95.81 202 ILE A O 1
ATOM 1576 N N . ARG A 1 203 ? -6.074 24 9.078 1 96.75 203 ARG A N 1
ATOM 1577 C CA . ARG A 1 203 ? -6.734 23.031 8.195 1 96.75 203 ARG A CA 1
ATOM 1578 C C . ARG A 1 203 ? -7.352 23.734 6.988 1 96.75 203 ARG A C 1
ATOM 1580 O O . ARG A 1 203 ? -8.297 24.516 7.129 1 96.75 203 ARG A O 1
ATOM 1587 N N . ALA A 1 204 ? -6.773 23.5 5.859 1 98.5 204 ALA A N 1
ATOM 1588 C CA . ALA A 1 204 ? -7.379 23.922 4.598 1 98.5 204 ALA A CA 1
ATOM 1589 C C . ALA A 1 204 ? -8.211 22.797 3.99 1 98.5 204 ALA A C 1
ATOM 1591 O O . ALA A 1 204 ? -7.703 21.688 3.764 1 98.5 204 ALA A O 1
ATOM 1592 N N . PHE A 1 205 ? -9.445 23.016 3.76 1 98.75 205 PHE A N 1
ATOM 1593 C CA . PHE A 1 205 ? -10.336 22.031 3.164 1 98.75 205 PHE A CA 1
ATOM 1594 C C . PHE A 1 205 ? -10.398 22.203 1.651 1 98.75 205 PHE A C 1
ATOM 1596 O O . PHE A 1 205 ? -10.891 23.219 1.158 1 98.75 205 PHE A O 1
ATOM 1603 N N . VAL A 1 206 ? -9.906 21.188 0.984 1 98.88 206 VAL A N 1
ATOM 1604 C CA . VAL A 1 206 ? -9.781 21.266 -0.468 1 98.88 206 VAL A CA 1
ATOM 1605 C C . VAL A 1 206 ? -10.852 20.391 -1.123 1 98.88 206 VAL A C 1
ATOM 1607 O O . VAL A 1 206 ? -11.055 19.25 -0.729 1 98.88 206 VAL A O 1
ATOM 1610 N N . ILE A 1 207 ? -11.594 20.922 -2.078 1 98.75 207 ILE A N 1
ATOM 1611 C CA . ILE A 1 207 ? -12.477 20.203 -2.988 1 98.75 207 ILE A CA 1
ATOM 1612 C C . ILE A 1 207 ? -12.125 20.547 -4.434 1 98.75 207 ILE A C 1
ATOM 1614 O O . ILE A 1 207 ? -12.242 21.703 -4.848 1 98.75 207 ILE A O 1
ATOM 1618 N N . GLY A 1 208 ? -11.688 19.531 -5.172 1 98 208 GLY A N 1
ATOM 1619 C CA . GLY A 1 208 ? -11.211 19.797 -6.52 1 98 208 GLY A CA 1
ATOM 1620 C C . GLY A 1 208 ? -10 20.703 -6.551 1 98 208 GLY A C 1
ATOM 1621 O O . GLY A 1 208 ? -8.969 20.406 -5.941 1 98 208 GLY A O 1
ATOM 1622 N N . ASP A 1 209 ? -10.203 21.891 -7.105 1 97.94 209 ASP A N 1
ATOM 1623 C CA . ASP A 1 209 ? -9.078 22.797 -7.301 1 97.94 209 ASP A CA 1
ATOM 1624 C C . ASP A 1 209 ? -9.219 24.047 -6.434 1 97.94 209 ASP A C 1
ATOM 1626 O O . ASP A 1 209 ? -8.664 25.094 -6.762 1 97.94 209 ASP A O 1
ATOM 1630 N N . ARG A 1 210 ? -9.93 23.859 -5.34 1 98.06 210 ARG A N 1
ATOM 1631 C CA . ARG A 1 210 ? -10.172 25.047 -4.531 1 98.06 210 ARG A CA 1
ATOM 1632 C C . ARG A 1 210 ? -10.125 24.719 -3.043 1 98.06 210 ARG A C 1
ATOM 1634 O O . ARG A 1 210 ? -10.578 23.656 -2.625 1 98.06 210 ARG A O 1
ATOM 1641 N N . VAL A 1 211 ? -9.617 25.672 -2.316 1 98.69 211 VAL A N 1
ATOM 1642 C CA . VAL A 1 211 ? -9.828 25.672 -0.872 1 98.69 211 VAL A CA 1
ATOM 1643 C C . VAL A 1 211 ? -11.195 26.266 -0.542 1 98.69 211 VAL A C 1
ATOM 1645 O O . VAL A 1 211 ? -11.414 27.469 -0.737 1 98.69 211 VAL A O 1
ATOM 1648 N N . VAL A 1 212 ? -12.086 25.5 -0.019 1 98.44 212 VAL A N 1
ATOM 1649 C CA . VAL A 1 212 ? -13.453 25.984 0.169 1 98.44 212 VAL A CA 1
ATOM 1650 C C . VAL A 1 212 ? -13.602 26.594 1.562 1 98.44 212 VAL A C 1
ATOM 1652 O O . VAL A 1 212 ? -14.5 27.406 1.8 1 98.44 212 VAL A O 1
ATOM 1655 N N . ALA A 1 213 ? -12.766 26.188 2.449 1 98.19 213 ALA A N 1
ATOM 1656 C CA . ALA A 1 213 ? -12.742 26.719 3.807 1 98.19 213 ALA A CA 1
ATOM 1657 C C . ALA A 1 213 ? -11.398 26.469 4.477 1 98.19 213 ALA A C 1
ATOM 1659 O O . ALA A 1 213 ? -10.688 25.516 4.113 1 98.19 213 ALA A O 1
ATOM 1660 N N . ALA A 1 214 ? -11.016 27.281 5.336 1 98.06 214 ALA A N 1
ATOM 1661 C CA . ALA A 1 214 ? -9.812 27.109 6.137 1 98.06 214 ALA A CA 1
ATOM 1662 C C . ALA A 1 214 ? -10.039 27.562 7.578 1 98.06 214 ALA A C 1
ATOM 1664 O O . ALA A 1 214 ? -10.688 28.578 7.824 1 98.06 214 ALA A O 1
ATOM 1665 N N . ILE A 1 215 ? -9.531 26.766 8.453 1 96.62 215 ILE A N 1
ATOM 1666 C CA . ILE A 1 215 ? -9.641 27.141 9.859 1 96.62 215 ILE A CA 1
ATOM 1667 C C . ILE A 1 215 ? -8.281 27.016 10.539 1 96.62 215 ILE A C 1
ATOM 1669 O O . ILE A 1 215 ? -7.445 26.203 10.125 1 96.62 215 ILE A O 1
ATOM 1673 N N . GLU A 1 216 ? -8.094 27.797 11.469 1 95 216 GLU A N 1
ATOM 1674 C CA . GLU A 1 216 ? -6.965 27.672 12.375 1 95 216 GLU A CA 1
ATOM 1675 C C . GLU A 1 216 ? -7.355 26.922 13.641 1 95 216 GLU A C 1
ATOM 1677 O O . GLU A 1 216 ? -8.375 27.219 14.266 1 95 216 GLU A O 1
ATOM 1682 N N . ARG A 1 217 ? -6.598 25.891 13.906 1 91 217 ARG A N 1
ATOM 1683 C CA . ARG A 1 217 ? -6.848 25.078 15.094 1 91 217 ARG A CA 1
ATOM 1684 C C . ARG A 1 217 ? -5.809 25.359 16.172 1 91 217 ARG A C 1
ATOM 1686 O O . ARG A 1 217 ? -4.609 25.406 15.898 1 91 217 ARG A O 1
ATOM 1693 N N . ASN A 1 218 ? -6.293 25.641 17.344 1 88.88 218 ASN A N 1
ATOM 1694 C CA . ASN A 1 218 ? -5.441 25.891 18.5 1 88.88 218 ASN A CA 1
ATOM 1695 C C . ASN A 1 218 ? -5.625 24.812 19.578 1 88.88 218 ASN A C 1
ATOM 1697 O O . ASN A 1 218 ? -6.742 24.562 20.031 1 88.88 218 ASN A O 1
ATOM 1701 N N . GLY A 1 219 ? -4.48 24.219 19.922 1 81.75 219 GLY A N 1
ATOM 1702 C CA . GLY A 1 219 ? -4.527 23.188 20.938 1 81.75 219 GLY A CA 1
ATOM 1703 C C . GLY A 1 219 ? -4.695 23.75 22.344 1 81.75 219 GLY A C 1
ATOM 1704 O O . GLY A 1 219 ? -4.75 24.969 22.531 1 81.75 219 GLY A O 1
ATOM 1705 N N . LEU A 1 220 ? -4.797 22.859 23.25 1 80.38 220 LEU A N 1
ATOM 1706 C CA . LEU A 1 220 ? -4.844 23.266 24.656 1 80.38 220 LEU A CA 1
ATOM 1707 C C . LEU A 1 220 ? -3.502 23.828 25.109 1 80.38 220 LEU A C 1
ATOM 1709 O O . LEU A 1 220 ? -2.471 23.578 24.484 1 80.38 220 LEU A O 1
ATOM 1713 N N . GLU A 1 221 ? -3.404 24.656 26.047 1 72.75 221 GLU A N 1
ATOM 1714 C CA . GLU A 1 221 ? -2.23 25.406 26.5 1 72.75 221 GLU A CA 1
ATOM 1715 C C . GLU A 1 221 ? -1.033 24.484 26.703 1 72.75 221 GLU A C 1
ATOM 1717 O O . GLU A 1 221 ? 0.094 24.828 26.344 1 72.75 221 GLU A O 1
ATOM 1722 N N . ASN A 1 222 ? -1.194 23.281 27.125 1 76.38 222 ASN A N 1
ATOM 1723 C CA . ASN A 1 222 ? -0.056 22.422 27.422 1 76.38 222 ASN A CA 1
ATOM 1724 C C . ASN A 1 222 ? 0.05 21.266 26.422 1 76.38 222 ASN A C 1
ATOM 1726 O O . ASN A 1 222 ? 0.807 20.328 26.641 1 76.38 222 ASN A O 1
ATOM 1730 N N . ASP A 1 223 ? -0.534 21.531 25.438 1 76.75 223 ASP A N 1
ATOM 1731 C CA . ASP A 1 223 ? -0.435 20.516 24.406 1 76.75 223 ASP A CA 1
ATOM 1732 C C . ASP A 1 223 ? 0.208 21.094 23.141 1 76.75 223 ASP A C 1
ATOM 1734 O O . ASP A 1 223 ? -0.21 22.141 22.641 1 76.75 223 ASP A O 1
ATOM 1738 N N . PHE A 1 224 ? 1.28 20.469 22.625 1 78.56 224 PHE A N 1
ATOM 1739 C CA . PHE A 1 224 ? 1.965 20.969 21.438 1 78.56 224 PHE A CA 1
ATOM 1740 C C . PHE A 1 224 ? 1.177 20.625 20.172 1 78.56 224 PHE A C 1
ATOM 1742 O O . PHE A 1 224 ? 1.46 21.156 19.094 1 78.56 224 PHE A O 1
ATOM 1749 N N . ARG A 1 225 ? 0.173 19.859 20.344 1 80.81 225 ARG A N 1
ATOM 1750 C CA . ARG A 1 225 ? -0.684 19.484 19.219 1 80.81 225 ARG A CA 1
ATOM 1751 C C . ARG A 1 225 ? -1.886 20.422 19.125 1 80.81 225 ARG A C 1
ATOM 1753 O O . ARG A 1 225 ? -2.402 20.891 20.141 1 80.81 225 ARG A O 1
ATOM 1760 N N . ALA A 1 226 ? -2.387 20.562 17.828 1 73.31 226 ALA A N 1
ATOM 1761 C CA . ALA A 1 226 ? -3.498 21.469 17.578 1 73.31 226 ALA A CA 1
ATOM 1762 C C . ALA A 1 226 ? -4.793 20.703 17.328 1 73.31 226 ALA A C 1
ATOM 1764 O O . ALA A 1 226 ? -5.648 21.141 16.562 1 73.31 226 ALA A O 1
ATOM 1765 N N . ASN A 1 227 ? -5.078 19.641 18.047 1 72.56 227 ASN A N 1
ATOM 1766 C CA . ASN A 1 227 ? -6.23 18.797 17.766 1 72.56 227 ASN A CA 1
ATOM 1767 C C . ASN A 1 227 ? -7.492 19.312 18.453 1 72.56 227 ASN A C 1
ATOM 1769 O O . ASN A 1 227 ? -7.523 19.453 19.672 1 72.56 227 ASN A O 1
ATOM 1773 N N . ILE A 1 228 ? -8.523 19.516 17.625 1 72.62 228 ILE A N 1
ATOM 1774 C CA . ILE A 1 228 ? -9.812 19.969 18.125 1 72.62 228 ILE A CA 1
ATOM 1775 C C . ILE A 1 228 ? -10.492 18.844 18.906 1 72.62 228 ILE A C 1
ATOM 1777 O O . ILE A 1 228 ? -11.141 19.078 19.922 1 72.62 228 ILE A O 1
ATOM 1781 N N . HIS A 1 229 ? -10.234 17.641 18.422 1 70.75 229 HIS A N 1
ATOM 1782 C CA . HIS A 1 229 ? -10.859 16.469 19.031 1 70.75 229 HIS A CA 1
ATOM 1783 C C . HIS A 1 229 ? -10.43 16.312 20.484 1 70.75 229 HIS A C 1
ATOM 1785 O O . HIS A 1 229 ? -11.141 15.695 21.281 1 70.75 229 HIS A O 1
ATOM 1791 N N . GLN A 1 230 ? -9.328 16.969 20.828 1 71.62 230 GLN A N 1
ATOM 1792 C CA . GLN A 1 230 ? -8.82 16.875 22.188 1 71.62 230 GLN A CA 1
ATOM 1793 C C . GLN A 1 230 ? -9.164 18.125 23 1 71.62 230 GLN A C 1
ATOM 1795 O O . GLN A 1 230 ? -8.539 18.391 24.031 1 71.62 230 GLN A O 1
ATOM 1800 N N . GLY A 1 231 ? -10.047 18.953 22.438 1 72.38 231 GLY A N 1
ATOM 1801 C CA . GLY A 1 231 ? -10.547 20.078 23.219 1 72.38 231 GLY A CA 1
ATOM 1802 C C . GLY A 1 231 ? -10.016 21.422 22.734 1 72.38 231 GLY A C 1
ATOM 1803 O O . GLY A 1 231 ? -10.234 22.453 23.375 1 72.38 231 GLY A O 1
ATOM 1804 N N . GLY A 1 232 ? -9.352 21.422 21.609 1 79.5 232 GLY A N 1
ATOM 1805 C CA . GLY A 1 232 ? -8.875 22.688 21.062 1 79.5 232 GLY A CA 1
ATOM 1806 C C . GLY A 1 232 ? -9.984 23.531 20.469 1 79.5 232 GLY A C 1
ATOM 1807 O O . GLY A 1 232 ? -11.164 23.219 20.625 1 79.5 232 GLY A O 1
ATOM 1808 N N . SER A 1 233 ? -9.555 24.703 20.078 1 84.31 233 SER A N 1
ATOM 1809 C CA . SER A 1 233 ? -10.492 25.641 19.453 1 84.31 233 SER A CA 1
ATOM 1810 C C . SER A 1 233 ? -10.18 25.844 17.984 1 84.31 233 SER A C 1
ATOM 1812 O O . SER A 1 233 ? -9.102 25.469 17.516 1 84.31 233 SER A O 1
ATOM 1814 N N . ALA A 1 234 ? -11.203 26.297 17.297 1 88.88 234 ALA A N 1
ATOM 1815 C CA . ALA A 1 234 ? -11.055 26.547 15.859 1 88.88 234 ALA A CA 1
ATOM 1816 C C . ALA A 1 234 ? -11.609 27.906 15.477 1 88.88 234 ALA A C 1
ATOM 1818 O O . ALA A 1 234 ? -12.641 28.344 16 1 88.88 234 ALA A O 1
ATOM 1819 N N . SER A 1 235 ? -10.891 28.609 14.633 1 92.62 235 SER A N 1
ATOM 1820 C CA . SER A 1 235 ? -11.352 29.875 14.07 1 92.62 235 SER A CA 1
ATOM 1821 C C . SER A 1 235 ? -11.156 29.922 12.562 1 92.62 235 SER A C 1
ATOM 1823 O O . SER A 1 235 ? -10.156 29.406 12.047 1 92.62 235 SER A O 1
ATOM 1825 N N . VAL A 1 236 ? -12.086 30.578 11.891 1 96.06 236 VAL A N 1
ATOM 1826 C CA . VAL A 1 236 ? -12 30.703 10.438 1 96.06 236 VAL A CA 1
ATOM 1827 C C . VAL A 1 236 ? -10.875 31.656 10.07 1 96.06 236 VAL A C 1
ATOM 1829 O O . VAL A 1 236 ? -10.703 32.719 10.711 1 96.06 236 VAL A O 1
ATOM 1832 N N . ILE A 1 237 ? -10.156 31.281 9.102 1 96 237 ILE A N 1
ATOM 1833 C CA . ILE A 1 237 ? -9.117 32.188 8.602 1 96 237 ILE A CA 1
ATOM 1834 C C . ILE A 1 237 ? -9.172 32.25 7.078 1 96 237 ILE A C 1
ATOM 1836 O O . ILE A 1 237 ? -9.828 31.406 6.445 1 96 237 ILE A O 1
ATOM 1840 N N . GLN A 1 238 ? -8.547 33.25 6.551 1 95.56 238 GLN A N 1
ATOM 1841 C CA . GLN A 1 238 ? -8.398 33.375 5.105 1 95.56 238 GLN A CA 1
ATOM 1842 C C . GLN A 1 238 ? -6.961 33.094 4.676 1 95.56 238 GLN A C 1
ATOM 1844 O O . GLN A 1 238 ? -6.016 33.656 5.234 1 95.56 238 GLN A O 1
ATOM 1849 N N . LEU A 1 239 ? -6.84 32.188 3.797 1 96.81 239 LEU A N 1
ATOM 1850 C CA . LEU A 1 239 ? -5.539 31.922 3.193 1 96.81 239 LEU A CA 1
ATOM 1851 C C . LEU A 1 239 ? -5.297 32.812 1.988 1 96.81 239 LEU A C 1
ATOM 1853 O O . LEU A 1 239 ? -6.23 33.125 1.244 1 96.81 239 LEU A O 1
ATOM 1857 N N . ASN A 1 240 ? -4.066 33.344 1.859 1 96.69 240 ASN A N 1
ATOM 1858 C CA . ASN A 1 240 ? -3.756 34.062 0.636 1 96.69 240 ASN A CA 1
ATOM 1859 C C . ASN A 1 240 ? -3.668 33.156 -0.569 1 96.69 240 ASN A C 1
ATOM 1861 O O . ASN A 1 240 ? -3.791 31.922 -0.427 1 96.69 240 ASN A O 1
ATOM 1865 N N . THR A 1 241 ? -3.51 33.688 -1.699 1 97.62 241 THR A N 1
ATOM 1866 C CA . THR A 1 241 ? -3.566 32.938 -2.945 1 97.62 241 THR A CA 1
ATOM 1867 C C . THR A 1 241 ? -2.482 31.875 -2.979 1 97.62 241 THR A C 1
ATOM 1869 O O . THR A 1 241 ? -2.746 30.734 -3.346 1 97.62 241 THR A O 1
ATOM 1872 N N . ALA A 1 242 ? -1.305 32.25 -2.562 1 96.94 242 ALA A N 1
ATOM 1873 C CA . ALA A 1 242 ? -0.181 31.312 -2.58 1 96.94 242 ALA A CA 1
ATOM 1874 C C . ALA A 1 242 ? -0.427 30.141 -1.633 1 96.94 242 ALA A C 1
ATOM 1876 O O . ALA A 1 242 ? -0.118 29 -1.963 1 96.94 242 ALA A O 1
ATOM 1877 N N . GLU A 1 243 ? -0.982 30.438 -0.517 1 97.38 243 GLU A N 1
ATOM 1878 C CA . GLU A 1 243 ? -1.297 29.406 0.472 1 97.38 243 GLU A CA 1
ATOM 1879 C C . GLU A 1 243 ? -2.367 28.453 -0.047 1 97.38 243 GLU A C 1
ATOM 1881 O O . GLU A 1 243 ? -2.27 27.234 0.144 1 97.38 243 GLU A O 1
ATOM 1886 N N . GLN A 1 244 ? -3.355 29.016 -0.667 1 98.44 244 GLN A N 1
ATOM 1887 C CA . GLN A 1 244 ? -4.41 28.203 -1.253 1 98.44 244 GLN A CA 1
ATOM 1888 C C . GLN A 1 244 ? -3.857 27.281 -2.344 1 98.44 244 GLN A C 1
ATOM 1890 O O . GLN A 1 244 ? -4.203 26.109 -2.402 1 98.44 244 GLN A O 1
ATOM 1895 N N . GLN A 1 245 ? -3.027 27.844 -3.152 1 98.44 245 GLN A N 1
ATOM 1896 C CA . GLN A 1 245 ? -2.432 27.078 -4.238 1 98.44 245 GLN A CA 1
ATOM 1897 C C . GLN A 1 245 ? -1.591 25.922 -3.697 1 98.44 245 GLN A C 1
ATOM 1899 O O . GLN A 1 245 ? -1.604 24.812 -4.254 1 98.44 245 GLN A O 1
ATOM 1904 N N . LEU A 1 246 ? -0.9 26.156 -2.627 1 98.38 246 LEU A N 1
ATOM 1905 C CA . LEU A 1 246 ? -0.088 25.125 -2.006 1 98.38 246 LEU A CA 1
ATOM 1906 C C . LEU A 1 246 ? -0.962 23.984 -1.492 1 98.38 246 LEU A C 1
ATOM 1908 O O . LEU A 1 246 ? -0.64 22.812 -1.691 1 98.38 246 LEU A O 1
ATOM 1912 N N . ALA A 1 247 ? -2.062 24.328 -0.826 1 98.81 247 ALA A N 1
ATOM 1913 C CA . ALA A 1 247 ? -2.98 23.328 -0.3 1 98.81 247 ALA A CA 1
ATOM 1914 C C . ALA A 1 247 ? -3.57 22.484 -1.424 1 98.81 247 ALA A C 1
ATOM 1916 O O . ALA A 1 247 ? -3.627 21.25 -1.321 1 98.81 247 ALA A O 1
ATOM 1917 N N . VAL A 1 248 ? -3.945 23.156 -2.469 1 98.88 248 VAL A N 1
ATOM 1918 C CA . VAL A 1 248 ? -4.523 22.453 -3.613 1 98.88 248 VAL A CA 1
ATOM 1919 C C . VAL A 1 248 ? -3.473 21.562 -4.262 1 98.88 248 VAL A C 1
ATOM 1921 O O . VAL A 1 248 ? -3.75 20.406 -4.59 1 98.88 248 VAL A O 1
ATOM 1924 N N . LEU A 1 249 ? -2.26 22.109 -4.398 1 98.81 249 LEU A N 1
ATOM 1925 C CA . LEU A 1 249 ? -1.175 21.328 -4.992 1 98.81 249 LEU A CA 1
ATOM 1926 C C . LEU A 1 249 ? -0.878 20.078 -4.156 1 98.81 249 LEU A C 1
ATOM 1928 O O . LEU A 1 249 ? -0.652 19 -4.707 1 98.81 249 LEU A O 1
ATOM 1932 N N . ALA A 1 250 ? -0.88 20.219 -2.869 1 98.88 250 ALA A N 1
ATOM 1933 C CA . ALA A 1 250 ? -0.639 19.094 -1.973 1 98.88 250 ALA A CA 1
ATOM 1934 C C . ALA A 1 250 ? -1.706 18.016 -2.148 1 98.88 250 ALA A C 1
ATOM 1936 O O . ALA A 1 250 ? -1.388 16.828 -2.277 1 98.88 250 ALA A O 1
ATOM 1937 N N . ALA A 1 251 ? -2.971 18.438 -2.17 1 98.88 251 ALA A N 1
ATOM 1938 C CA . ALA A 1 251 ? -4.074 17.5 -2.355 1 98.88 251 ALA A CA 1
ATOM 1939 C C . ALA A 1 251 ? -3.957 16.766 -3.691 1 98.88 251 ALA A C 1
ATOM 1941 O O . ALA A 1 251 ? -4.082 15.539 -3.752 1 98.88 251 ALA A O 1
ATOM 1942 N N . LYS A 1 252 ? -3.654 17.516 -4.715 1 98.75 252 LYS A N 1
ATOM 1943 C CA . LYS A 1 252 ? -3.527 16.953 -6.059 1 98.75 252 LYS A CA 1
ATOM 1944 C C . LYS A 1 252 ? -2.352 15.984 -6.145 1 98.75 252 LYS A C 1
ATOM 1946 O O . LYS A 1 252 ? -2.441 14.953 -6.805 1 98.75 252 LYS A O 1
ATOM 1951 N N . THR A 1 253 ? -1.277 16.359 -5.496 1 98.62 253 THR A N 1
ATOM 1952 C CA . THR A 1 253 ? -0.079 15.523 -5.5 1 98.62 253 THR A CA 1
ATOM 1953 C C . THR A 1 253 ? -0.368 14.156 -4.895 1 98.62 253 THR A C 1
ATOM 1955 O O . THR A 1 253 ? 0.136 13.141 -5.375 1 98.62 253 THR A O 1
ATOM 1958 N N . ILE A 1 254 ? -1.171 14.125 -3.906 1 98.5 254 ILE A N 1
ATOM 1959 C CA . ILE A 1 254 ? -1.55 12.875 -3.256 1 98.5 254 ILE A CA 1
ATOM 1960 C C . ILE A 1 254 ? -2.619 12.164 -4.082 1 98.5 254 ILE A C 1
ATOM 1962 O O . ILE A 1 254 ? -2.828 10.961 -3.936 1 98.5 254 ILE A O 1
ATOM 1966 N N . GLY A 1 255 ? -3.326 12.859 -4.918 1 98.38 255 GLY A N 1
ATOM 1967 C CA . GLY A 1 255 ? -4.352 12.312 -5.793 1 98.38 255 GLY A CA 1
ATOM 1968 C C . GLY A 1 255 ? -5.746 12.406 -5.203 1 98.38 255 GLY A C 1
ATOM 1969 O O . GLY A 1 255 ? -6.629 11.625 -5.559 1 98.38 255 GLY A O 1
ATOM 1970 N N . LEU A 1 256 ? -5.965 13.328 -4.281 1 98.62 256 LEU A N 1
ATOM 1971 C CA . LEU A 1 256 ? -7.254 13.422 -3.598 1 98.62 256 LEU A CA 1
ATOM 1972 C C . LEU A 1 256 ? -8.109 14.531 -4.199 1 98.62 256 LEU A C 1
ATOM 1974 O O . LEU A 1 256 ? -7.617 15.633 -4.449 1 98.62 256 LEU A O 1
ATOM 1978 N N . ASP A 1 257 ? -9.375 14.25 -4.414 1 98.06 257 ASP A N 1
ATOM 1979 C CA . ASP A 1 257 ? -10.352 15.242 -4.855 1 98.06 257 ASP A CA 1
ATOM 1980 C C . ASP A 1 257 ? -10.875 16.062 -3.678 1 98.06 257 ASP A C 1
ATOM 1982 O O . ASP A 1 257 ? -11.219 17.234 -3.834 1 98.06 257 ASP A O 1
ATOM 1986 N N . VAL A 1 258 ? -11.055 15.445 -2.615 1 98.56 258 VAL A N 1
ATOM 1987 C CA . VAL A 1 258 ? -11.461 16.062 -1.354 1 98.56 258 VAL A CA 1
ATOM 1988 C C . VAL A 1 258 ? -10.43 15.75 -0.273 1 98.56 258 VAL A C 1
ATOM 1990 O O . VAL A 1 258 ? -10.117 14.586 -0.018 1 98.56 258 VAL A O 1
ATOM 1993 N N . ALA A 1 259 ? -9.938 16.797 0.332 1 98.69 259 ALA A N 1
ATOM 1994 C CA . ALA A 1 259 ? -8.844 16.578 1.274 1 98.69 259 ALA A CA 1
ATOM 1995 C C . ALA A 1 259 ? -8.836 17.641 2.361 1 98.69 259 ALA A C 1
ATOM 1997 O O . ALA A 1 259 ? -9.281 18.766 2.139 1 98.69 259 ALA A O 1
ATOM 1998 N N . GLY A 1 260 ? -8.477 17.266 3.512 1 98.12 260 GLY A N 1
ATOM 1999 C CA . GLY A 1 260 ? -8.016 18.203 4.527 1 98.12 260 GLY A CA 1
ATOM 2000 C C . GLY A 1 260 ? -6.504 18.328 4.578 1 98.12 260 GLY A C 1
ATOM 2001 O O . GLY A 1 260 ? -5.809 17.391 4.941 1 98.12 260 GLY A O 1
ATOM 2002 N N . VAL A 1 261 ? -6.02 19.484 4.273 1 98.62 261 VAL A N 1
ATOM 2003 C CA . VAL A 1 261 ? -4.578 19.719 4.27 1 98.62 261 VAL A CA 1
ATOM 2004 C C . VAL A 1 261 ? -4.176 20.5 5.523 1 98.62 261 VAL A C 1
ATOM 2006 O O . VAL A 1 261 ? -4.613 21.625 5.727 1 98.62 261 VAL A O 1
ATOM 2009 N N . ASP A 1 262 ? -3.398 19.859 6.359 1 96.81 262 ASP A N 1
ATOM 2010 C CA . ASP A 1 262 ? -2.898 20.5 7.57 1 96.81 262 ASP A CA 1
ATOM 2011 C C . ASP A 1 262 ? -1.604 21.266 7.297 1 96.81 262 ASP A C 1
ATOM 2013 O O . ASP A 1 262 ? -0.64 20.703 6.781 1 96.81 262 ASP A O 1
ATOM 2017 N N . LEU A 1 263 ? -1.655 22.5 7.648 1 97.12 263 LEU A N 1
ATOM 2018 C CA . LEU A 1 263 ? -0.544 23.406 7.383 1 97.12 263 LEU A CA 1
ATOM 2019 C C . LEU A 1 263 ? -0.037 24.031 8.672 1 97.12 263 LEU A C 1
ATOM 2021 O O . LEU A 1 263 ? -0.804 24.219 9.617 1 97.12 263 LEU A O 1
ATOM 2025 N N . ILE A 1 264 ? 1.195 24.344 8.633 1 95.19 264 ILE A N 1
ATOM 2026 C CA . ILE A 1 264 ? 1.764 25.094 9.75 1 95.19 264 ILE A CA 1
ATOM 2027 C C . ILE A 1 264 ? 2.609 26.25 9.211 1 95.19 264 ILE A C 1
ATOM 2029 O O . ILE A 1 264 ? 3.299 26.109 8.203 1 95.19 264 ILE A O 1
ATOM 2033 N N . ARG A 1 265 ? 2.463 27.297 9.836 1 92.19 265 ARG A N 1
ATOM 2034 C CA . ARG A 1 265 ? 3.305 28.438 9.516 1 92.19 265 ARG A CA 1
ATOM 2035 C C . ARG A 1 265 ? 4.621 28.391 10.281 1 92.19 265 ARG A C 1
ATOM 2037 O O . ARG A 1 265 ? 4.637 28.109 11.477 1 92.19 265 ARG A O 1
ATOM 2044 N N . SER A 1 266 ? 5.711 28.562 9.578 1 91.06 266 SER A N 1
ATOM 2045 C CA . SER A 1 266 ? 7.043 28.547 10.172 1 91.06 266 SER A CA 1
ATOM 2046 C C . SER A 1 266 ? 7.863 29.75 9.719 1 91.06 266 SER A C 1
ATOM 2048 O O . SER A 1 266 ? 7.41 30.547 8.891 1 91.06 266 SER A O 1
ATOM 2050 N N . ASN A 1 267 ? 9.039 29.875 10.352 1 89.19 267 ASN A N 1
ATOM 2051 C CA . ASN A 1 267 ? 9.953 30.922 9.938 1 89.19 267 ASN A CA 1
ATOM 2052 C C . ASN A 1 267 ? 10.422 30.734 8.5 1 89.19 267 ASN A C 1
ATOM 2054 O O . ASN A 1 267 ? 10.875 31.672 7.855 1 89.19 267 ASN A O 1
ATOM 2058 N N . LYS A 1 268 ? 10.289 29.562 7.973 1 85.31 268 LYS A N 1
ATOM 2059 C CA . LYS A 1 268 ? 10.719 29.234 6.617 1 85.31 268 LYS A CA 1
ATOM 2060 C C . LYS A 1 268 ? 9.547 29.266 5.645 1 85.31 268 LYS A C 1
ATOM 2062 O O . LYS A 1 268 ? 9.688 28.906 4.473 1 85.31 268 LYS A O 1
ATOM 2067 N N . GLY A 1 269 ? 8.422 29.719 6.184 1 90.75 269 GLY A N 1
ATOM 2068 C CA . GLY A 1 269 ? 7.234 29.75 5.344 1 90.75 269 GLY A CA 1
ATOM 2069 C C . GLY A 1 269 ? 6.207 28.703 5.719 1 90.75 269 GLY A C 1
ATOM 2070 O O . GLY A 1 269 ? 6.281 28.109 6.801 1 90.75 269 GLY A O 1
ATOM 2071 N N . LEU A 1 270 ? 5.223 28.562 4.871 1 95.06 270 LEU A N 1
ATOM 2072 C CA . LEU A 1 270 ? 4.133 27.625 5.098 1 95.06 270 LEU A CA 1
ATOM 2073 C C . LEU A 1 270 ? 4.566 26.203 4.758 1 95.06 270 LEU A C 1
ATOM 2075 O O . LEU A 1 270 ? 5.156 25.953 3.705 1 95.06 270 LEU A O 1
ATOM 2079 N N . LEU A 1 271 ? 4.336 25.266 5.684 1 96.94 271 LEU A N 1
ATOM 2080 C CA . LEU A 1 271 ? 4.703 23.875 5.5 1 96.94 271 LEU A CA 1
ATOM 2081 C C . LEU A 1 271 ? 3.467 22.984 5.512 1 96.94 271 LEU A C 1
ATOM 2083 O O . LEU A 1 271 ? 2.531 23.219 6.277 1 96.94 271 LEU A O 1
ATOM 2087 N N . VAL A 1 272 ? 3.445 22 4.656 1 98.06 272 VAL A N 1
ATOM 2088 C CA . VAL A 1 272 ? 2.406 20.984 4.691 1 98.06 272 VAL A CA 1
ATOM 2089 C C . VAL A 1 272 ? 2.76 19.922 5.723 1 98.06 272 VAL A C 1
ATOM 2091 O O . VAL A 1 272 ? 3.826 19.297 5.648 1 98.06 272 VAL A O 1
ATOM 2094 N N . LEU A 1 273 ? 1.887 19.703 6.629 1 95.62 273 LEU A N 1
ATOM 2095 C CA . LEU A 1 273 ? 2.127 18.734 7.707 1 95.62 273 LEU A CA 1
ATOM 2096 C C . LEU A 1 273 ? 1.537 17.375 7.363 1 95.62 273 LEU A C 1
ATOM 2098 O O . LEU A 1 273 ? 2.164 16.344 7.613 1 95.62 273 LEU A O 1
ATOM 2102 N N . GLU A 1 274 ? 0.371 17.375 6.863 1 95.94 274 GLU A N 1
ATOM 2103 C CA . GLU A 1 274 ? -0.377 16.156 6.574 1 95.94 274 GLU A CA 1
ATOM 2104 C C . GLU A 1 274 ? -1.519 16.438 5.598 1 95.94 274 GLU A C 1
ATOM 2106 O O . GLU A 1 274 ? -2.117 17.516 5.617 1 95.94 274 GLU A O 1
ATOM 2111 N N . VAL A 1 275 ? -1.752 15.523 4.738 1 97.88 275 VAL A N 1
ATOM 2112 C CA . VAL A 1 275 ? -2.912 15.562 3.854 1 97.88 275 VAL A CA 1
ATOM 2113 C C . VAL A 1 275 ? -3.873 14.43 4.211 1 97.88 275 VAL A C 1
ATOM 2115 O O . VAL A 1 275 ? -3.502 13.258 4.164 1 97.88 275 VAL A O 1
ATOM 2118 N N . ASN A 1 276 ? -5.07 14.766 4.57 1 96.25 276 ASN A N 1
ATOM 2119 C CA . ASN A 1 276 ? -6.043 13.789 5.051 1 96.25 276 ASN A CA 1
ATOM 2120 C C . ASN A 1 276 ? -7.094 13.477 3.992 1 96.25 276 ASN A C 1
ATOM 2122 O O . ASN A 1 276 ? -7.715 14.383 3.438 1 96.25 276 ASN A O 1
ATOM 2126 N N . ALA A 1 277 ? -7.348 12.156 3.818 1 96.5 277 ALA A N 1
ATOM 2127 C CA . ALA A 1 277 ? -8.273 11.688 2.791 1 96.5 277 ALA A CA 1
ATOM 2128 C C . ALA A 1 277 ? -9.719 11.758 3.281 1 96.5 277 ALA A C 1
ATOM 2130 O O . ALA A 1 277 ? -10.656 11.734 2.48 1 96.5 277 ALA A O 1
ATOM 2131 N N . CYS A 1 278 ? -9.938 11.82 4.562 1 93.62 278 CYS A N 1
ATOM 2132 C CA . CYS A 1 278 ? -11.266 11.844 5.156 1 93.62 278 CYS A CA 1
ATOM 2133 C C . CYS A 1 278 ? -11.359 12.891 6.258 1 93.62 278 CYS A C 1
ATOM 2135 O O . CYS A 1 278 ? -11.586 12.555 7.422 1 93.62 278 CYS A O 1
ATOM 2137 N N . PRO A 1 279 ? -11.266 14.102 5.859 1 94.19 279 PRO A N 1
ATOM 2138 C CA . PRO A 1 279 ? -11.32 15.141 6.895 1 94.19 279 PRO A CA 1
ATOM 2139 C C . PRO A 1 279 ? -12.695 15.25 7.543 1 94.19 279 PRO A C 1
ATOM 2141 O O . PRO A 1 279 ? -13.719 15.109 6.863 1 94.19 279 PRO A O 1
ATOM 2144 N N . GLY A 1 280 ? -12.711 15.453 8.82 1 92.75 280 GLY A N 1
ATOM 2145 C CA . GLY A 1 280 ? -13.969 15.695 9.516 1 92.75 280 GLY A CA 1
ATOM 2146 C C . GLY A 1 280 ? -14.633 17 9.109 1 92.75 280 GLY A C 1
ATOM 2147 O O . GLY A 1 280 ? -13.961 17.953 8.742 1 92.75 280 GLY A O 1
ATOM 2148 N N . LEU A 1 281 ? -15.953 17 9.227 1 95.81 281 LEU A N 1
ATOM 2149 C CA . LEU A 1 281 ? -16.688 18.172 8.773 1 95.81 281 LEU A CA 1
ATOM 2150 C C . LEU A 1 281 ? -17.172 19 9.961 1 95.81 281 LEU A C 1
ATOM 2152 O O . LEU A 1 281 ? -17.547 20.156 9.805 1 95.81 281 LEU A O 1
ATOM 2156 N N . ASP A 1 282 ? -17.172 18.406 11.133 1 93.44 282 ASP A N 1
ATOM 2157 C CA . ASP A 1 282 ? -17.781 19.031 12.305 1 93.44 282 ASP A CA 1
ATOM 2158 C C . ASP A 1 282 ? -17.125 20.375 12.609 1 93.44 282 ASP A C 1
ATOM 2160 O O . ASP A 1 282 ? -17.781 21.422 12.531 1 93.44 282 ASP A O 1
ATOM 2164 N N . GLY A 1 283 ? -15.844 20.391 12.852 1 89.5 283 GLY A N 1
ATOM 2165 C CA . GLY A 1 283 ? -15.133 21.594 13.219 1 89.5 283 GLY A CA 1
ATOM 2166 C C . GLY A 1 283 ? -15.203 22.672 12.156 1 89.5 283 GLY A C 1
ATOM 2167 O O . GLY A 1 283 ? -15.477 23.844 12.461 1 89.5 283 GLY A O 1
ATOM 2168 N N . ILE A 1 284 ? -15.07 22.297 10.969 1 94.12 284 ILE A N 1
ATOM 2169 C CA . ILE A 1 284 ? -14.938 23.281 9.906 1 94.12 284 ILE A CA 1
ATOM 2170 C C . ILE A 1 284 ? -16.312 23.828 9.539 1 94.12 284 ILE A C 1
ATOM 2172 O O . ILE A 1 284 ? -16.453 25.031 9.25 1 94.12 284 ILE A O 1
ATOM 2176 N N . GLU A 1 285 ? -17.359 23.031 9.508 1 95.81 285 GLU A N 1
ATOM 2177 C CA . GLU A 1 285 ? -18.688 23.547 9.211 1 95.81 285 GLU A CA 1
ATOM 2178 C C . GLU A 1 285 ? -19.219 24.422 10.344 1 95.81 285 GLU A C 1
ATOM 2180 O O . GLU A 1 285 ? -19.844 25.453 10.102 1 95.81 285 GLU A O 1
ATOM 2185 N N . LYS A 1 286 ? -18.938 24.047 11.555 1 93.69 286 LYS A N 1
ATOM 2186 C CA . LYS A 1 286 ? -19.375 24.844 12.688 1 93.69 286 LYS A CA 1
ATOM 2187 C C . LYS A 1 286 ? -18.672 26.203 12.719 1 93.69 286 LYS A C 1
ATOM 2189 O O . LYS A 1 286 ? -19.297 27.219 13.023 1 93.69 286 LYS A O 1
ATOM 2194 N N . ALA A 1 287 ? -17.438 26.172 12.422 1 93.12 287 ALA A N 1
ATOM 2195 C CA . ALA A 1 287 ? -16.672 27.406 12.438 1 93.12 287 ALA A CA 1
ATOM 2196 C C . ALA A 1 287 ? -17.016 28.297 11.25 1 93.12 287 ALA A C 1
ATOM 2198 O O . ALA A 1 287 ? -17.234 29.5 11.406 1 93.12 287 ALA A O 1
ATOM 2199 N N . SER A 1 288 ? -17.125 27.75 10.039 1 95.19 288 SER A N 1
ATOM 2200 C CA . SER A 1 288 ? -17.25 28.516 8.805 1 95.19 288 SER A CA 1
ATOM 2201 C C . SER A 1 288 ? -18.719 28.766 8.469 1 95.19 288 SER A C 1
ATOM 2203 O O . SER A 1 288 ? -19.047 29.656 7.676 1 95.19 288 SER A O 1
ATOM 2205 N N . LYS A 1 289 ? -19.641 27.953 8.93 1 96.12 289 LYS A N 1
ATOM 2206 C CA . LYS A 1 289 ? -21.078 27.984 8.648 1 96.12 289 LYS A CA 1
ATOM 2207 C C . LYS A 1 289 ? -21.359 27.688 7.18 1 96.12 289 LYS A C 1
ATOM 2209 O O . LYS A 1 289 ? -22.422 28.047 6.664 1 96.12 289 LYS A O 1
ATOM 2214 N N . LEU A 1 290 ? -20.359 27.109 6.566 1 97.19 290 LEU A N 1
ATOM 2215 C CA . LEU A 1 290 ? -20.531 26.734 5.168 1 97.19 290 LEU A CA 1
ATOM 2216 C C . LEU A 1 290 ? -21.062 25.312 5.047 1 97.19 290 LEU A C 1
ATOM 2218 O O . LEU A 1 290 ? -20.812 24.469 5.914 1 97.19 290 LEU A O 1
ATOM 2222 N N . ASP A 1 291 ? -21.781 25.094 3.973 1 98 291 ASP A N 1
ATOM 2223 C CA . ASP A 1 291 ? -22.297 23.766 3.676 1 98 291 ASP A CA 1
ATOM 2224 C C . ASP A 1 291 ? -21.25 22.922 2.941 1 98 291 ASP A C 1
ATOM 2226 O O . ASP A 1 291 ? -21.422 22.609 1.759 1 98 291 ASP A O 1
ATOM 2230 N N . ILE A 1 292 ? -20.297 22.469 3.658 1 98.25 292 ILE A N 1
ATOM 2231 C CA . ILE A 1 292 ? -19.188 21.719 3.076 1 98.25 292 ILE A CA 1
ATOM 2232 C C . ILE A 1 292 ? -19.688 20.375 2.568 1 98.25 292 ILE A C 1
ATOM 2234 O O . ILE A 1 292 ? -19.281 19.906 1.498 1 98.25 292 ILE A O 1
ATOM 2238 N N . ALA A 1 293 ? -20.531 19.734 3.312 1 98.5 293 ALA A N 1
ATOM 2239 C CA . ALA A 1 293 ? -21.125 18.469 2.881 1 98.5 293 ALA A CA 1
ATOM 2240 C C . ALA A 1 293 ? -21.812 18.609 1.526 1 98.5 293 ALA A C 1
ATOM 2242 O O . ALA A 1 293 ? -21.641 17.766 0.644 1 98.5 293 ALA A O 1
ATOM 2243 N N . GLY A 1 294 ? -22.594 19.656 1.413 1 98.5 294 GLY A N 1
ATOM 2244 C CA . GLY A 1 294 ? -23.25 19.938 0.142 1 98.5 294 GLY A CA 1
ATOM 2245 C C . GLY A 1 294 ? -22.266 20.109 -1.005 1 98.5 294 GLY A C 1
ATOM 2246 O O . GLY A 1 294 ? -22.484 19.578 -2.098 1 98.5 294 GLY A O 1
ATOM 2247 N N . LEU A 1 295 ? -21.188 20.812 -0.746 1 98.5 295 LEU A N 1
ATOM 2248 C CA . LEU A 1 295 ? -20.156 21.031 -1.762 1 98.5 295 LEU A CA 1
ATOM 2249 C C . LEU A 1 295 ? -19.516 19.719 -2.189 1 98.5 295 LEU A C 1
ATOM 2251 O O . LEU A 1 295 ? -19.219 19.531 -3.369 1 98.5 295 LEU A O 1
ATOM 2255 N N . ILE A 1 296 ? -19.281 18.828 -1.28 1 98.5 296 ILE A N 1
ATOM 2256 C CA . ILE A 1 296 ? -18.688 17.516 -1.569 1 98.5 296 ILE A CA 1
ATOM 2257 C C . ILE A 1 296 ? -19.609 16.719 -2.488 1 98.5 296 ILE A C 1
ATOM 2259 O O . ILE A 1 296 ? -19.172 16.172 -3.492 1 98.5 296 ILE A O 1
ATOM 2263 N N . ILE A 1 297 ? -20.922 16.719 -2.148 1 98.19 297 ILE A N 1
ATOM 2264 C CA . ILE A 1 297 ? -21.875 15.961 -2.936 1 98.19 297 ILE A CA 1
ATOM 2265 C C . ILE A 1 297 ? -22 16.562 -4.336 1 98.19 297 ILE A C 1
ATOM 2267 O O . ILE A 1 297 ? -22.031 15.836 -5.328 1 98.19 297 ILE A O 1
ATOM 2271 N N . ASP A 1 298 ? -22 17.875 -4.406 1 98.12 298 ASP A N 1
ATOM 2272 C CA . ASP A 1 298 ? -22.047 18.547 -5.707 1 98.12 298 ASP A CA 1
ATOM 2273 C C . ASP A 1 298 ? -20.828 18.172 -6.555 1 98.12 298 ASP A C 1
ATOM 2275 O O . ASP A 1 298 ? -20.953 17.953 -7.766 1 98.12 298 ASP A O 1
ATOM 2279 N N . TYR A 1 299 ? -19.734 18.156 -5.926 1 98.25 299 TYR A N 1
ATOM 2280 C CA . TYR A 1 299 ? -18.516 17.781 -6.637 1 98.25 299 TYR A CA 1
ATOM 2281 C C . TYR A 1 299 ? -18.609 16.359 -7.172 1 98.25 299 TYR A C 1
ATOM 2283 O O . TYR A 1 299 ? -18.266 16.109 -8.328 1 98.25 299 TYR A O 1
ATOM 2291 N N . LEU A 1 300 ? -19.016 15.445 -6.344 1 97.12 300 LEU A N 1
ATOM 2292 C CA . LEU A 1 300 ? -19.188 14.055 -6.734 1 97.12 300 LEU A CA 1
ATOM 2293 C C . LEU A 1 300 ? -20.141 13.93 -7.922 1 97.12 300 LEU A C 1
ATOM 2295 O O . LEU A 1 300 ? -19.875 13.172 -8.859 1 97.12 300 LEU A O 1
ATOM 2299 N N . LEU A 1 301 ? -21.234 14.703 -7.902 1 95.62 301 LEU A N 1
ATOM 2300 C CA . LEU A 1 301 ? -22.203 14.68 -8.984 1 95.62 301 LEU A CA 1
ATOM 2301 C C . LEU A 1 301 ? -21.609 15.211 -10.273 1 95.62 301 LEU A C 1
ATOM 2303 O O . LEU A 1 301 ? -21.922 14.727 -11.359 1 95.62 301 LEU A O 1
ATOM 2307 N N . ALA A 1 302 ? -20.75 16.156 -10.102 1 96.06 302 ALA A N 1
ATOM 2308 C CA . ALA A 1 302 ? -20.094 16.734 -11.273 1 96.06 302 ALA A CA 1
ATOM 2309 C C . ALA A 1 302 ? -19.109 15.75 -11.906 1 96.06 302 ALA A C 1
ATOM 2311 O O . ALA A 1 302 ? -18.891 15.773 -13.117 1 96.06 302 ALA A O 1
ATOM 2312 N N . MET A 1 303 ? -18.484 14.883 -11.109 1 93.94 303 MET A N 1
ATOM 2313 C CA . MET A 1 303 ? -17.578 13.859 -11.609 1 93.94 303 MET A CA 1
ATOM 2314 C C . MET A 1 303 ? -18.328 12.828 -12.445 1 93.94 303 MET A C 1
ATOM 2316 O O . MET A 1 303 ? -17.75 12.25 -13.375 1 93.94 303 MET A O 1
ATOM 2320 N N . LYS A 1 304 ? -19.5 12.531 -12.078 1 87.06 304 LYS A N 1
ATOM 2321 C CA . LYS A 1 304 ? -20.312 11.516 -12.75 1 87.06 304 LYS A CA 1
ATOM 2322 C C . LYS A 1 304 ? -20.797 12 -14.109 1 87.06 304 LYS A C 1
ATOM 2324 O O . LYS A 1 304 ? -20.969 11.195 -15.031 1 87.06 304 LYS A O 1
ATOM 2329 N N . LYS A 1 305 ? -21.047 13.281 -14.336 1 77.44 305 LYS A N 1
ATOM 2330 C CA . LYS A 1 305 ? -21.5 13.828 -15.609 1 77.44 305 LYS A CA 1
ATOM 2331 C C . LYS A 1 305 ? -20.375 13.836 -16.641 1 77.44 305 LYS A C 1
ATOM 2333 O O . LYS A 1 305 ? -20.594 13.578 -17.812 1 77.44 305 LYS A O 1
ATOM 2338 N N . MET B 1 1 ? 28.938 1.954 -16.031 1 93.25 1 MET B N 1
ATOM 2339 C CA . MET B 1 1 ? 27.594 1.973 -15.492 1 93.25 1 MET B CA 1
ATOM 2340 C C . MET B 1 1 ? 27.547 1.372 -14.086 1 93.25 1 MET B C 1
ATOM 2342 O O . MET B 1 1 ? 28.25 0.395 -13.812 1 93.25 1 MET B O 1
ATOM 2346 N N . LYS B 1 2 ? 26.859 1.949 -13.148 1 96.75 2 LYS B N 1
ATOM 2347 C CA . LYS B 1 2 ? 26.75 1.485 -11.766 1 96.75 2 LYS B CA 1
ATOM 2348 C C . LYS B 1 2 ? 25.297 1.168 -11.398 1 96.75 2 LYS B C 1
ATOM 2350 O O . LYS B 1 2 ? 24.422 2.008 -11.57 1 96.75 2 LYS B O 1
ATOM 2355 N N . ILE B 1 3 ? 25.125 -0.1 -10.945 1 97.81 3 ILE B N 1
ATOM 2356 C CA . ILE B 1 3 ? 23.781 -0.566 -10.602 1 97.81 3 ILE B CA 1
ATOM 2357 C C . ILE B 1 3 ? 23.719 -0.907 -9.109 1 97.81 3 ILE B C 1
ATOM 2359 O O . ILE B 1 3 ? 24.703 -1.39 -8.539 1 97.81 3 ILE B O 1
ATOM 2363 N N . LEU B 1 4 ? 22.578 -0.599 -8.492 1 98.44 4 LEU B N 1
ATOM 2364 C CA . LEU B 1 4 ? 22.344 -0.97 -7.105 1 98.44 4 LEU B CA 1
ATOM 2365 C C . LEU B 1 4 ? 21.312 -2.096 -7.012 1 98.44 4 LEU B C 1
ATOM 2367 O O . LEU B 1 4 ? 20.219 -1.983 -7.551 1 98.44 4 LEU B O 1
ATOM 2371 N N . MET B 1 5 ? 21.75 -3.188 -6.453 1 98.44 5 MET B N 1
ATOM 2372 C CA . MET B 1 5 ? 20.797 -4.238 -6.09 1 98.44 5 MET B CA 1
ATOM 2373 C C . MET B 1 5 ? 20.422 -4.152 -4.617 1 98.44 5 MET B C 1
ATOM 2375 O O . MET B 1 5 ? 21.297 -4.125 -3.75 1 98.44 5 MET B O 1
ATOM 2379 N N . LEU B 1 6 ? 19.156 -4.008 -4.324 1 98.44 6 LEU B N 1
ATOM 2380 C CA . LEU B 1 6 ? 18.656 -4 -2.951 1 98.44 6 LEU B CA 1
ATOM 2381 C C . LEU B 1 6 ? 18.375 -5.422 -2.469 1 98.44 6 LEU B C 1
ATOM 2383 O O . LEU B 1 6 ? 17.391 -6.031 -2.873 1 98.44 6 LEU B O 1
ATOM 2387 N N . CYS B 1 7 ? 19.234 -5.906 -1.61 1 97.44 7 CYS B N 1
ATOM 2388 C CA . CYS B 1 7 ? 19.125 -7.277 -1.123 1 97.44 7 CYS B CA 1
ATOM 2389 C C . CYS B 1 7 ? 19.75 -7.422 0.255 1 97.44 7 CYS B C 1
ATOM 2391 O O . CYS B 1 7 ? 20.797 -6.836 0.527 1 97.44 7 CYS B O 1
ATOM 2393 N N . ARG B 1 8 ? 19.125 -8.227 1.044 1 93.81 8 ARG B N 1
ATOM 2394 C CA . ARG B 1 8 ? 19.625 -8.445 2.398 1 93.81 8 ARG B CA 1
ATOM 2395 C C . ARG B 1 8 ? 20.688 -9.523 2.416 1 93.81 8 ARG B C 1
ATOM 2397 O O . ARG B 1 8 ? 21.594 -9.492 3.254 1 93.81 8 ARG B O 1
ATOM 2404 N N . GLU B 1 9 ? 20.609 -10.5 1.484 1 91.31 9 GLU B N 1
ATOM 2405 C CA . GLU B 1 9 ? 21.5 -11.664 1.494 1 91.31 9 GLU B CA 1
ATOM 2406 C C . GLU B 1 9 ? 22.25 -11.789 0.173 1 91.31 9 GLU B C 1
ATOM 2408 O O . GLU B 1 9 ? 21.828 -12.523 -0.724 1 91.31 9 GLU B O 1
ATOM 2413 N N . PRO B 1 10 ? 23.422 -11.25 0.181 1 90.69 10 PRO B N 1
ATOM 2414 C CA . PRO B 1 10 ? 24.172 -11.227 -1.072 1 90.69 10 PRO B CA 1
ATOM 2415 C C . PRO B 1 10 ? 24.688 -12.609 -1.474 1 90.69 10 PRO B C 1
ATOM 2417 O O . PRO B 1 10 ? 25.094 -12.812 -2.623 1 90.69 10 PRO B O 1
ATOM 2420 N N . ARG B 1 11 ? 24.719 -13.594 -0.61 1 91.06 11 ARG B N 1
ATOM 2421 C CA . ARG B 1 11 ? 25.297 -14.898 -0.891 1 91.06 11 ARG B CA 1
ATOM 2422 C C . ARG B 1 11 ? 24.281 -15.805 -1.587 1 91.06 11 ARG B C 1
ATOM 2424 O O . ARG B 1 11 ? 24.641 -16.891 -2.061 1 91.06 11 ARG B O 1
ATOM 2431 N N . LEU B 1 12 ? 23.031 -15.367 -1.698 1 92.62 12 LEU B N 1
ATOM 2432 C CA . LEU B 1 12 ? 22.016 -16.156 -2.369 1 92.62 12 LEU B CA 1
ATOM 2433 C C . LEU B 1 12 ? 22.391 -16.406 -3.828 1 92.62 12 LEU B C 1
ATOM 2435 O O . LEU B 1 12 ? 22.984 -15.539 -4.469 1 92.62 12 LEU B O 1
ATOM 2439 N N . TYR B 1 13 ? 22 -17.562 -4.285 1 95.12 13 TYR B N 1
ATOM 2440 C CA . TYR B 1 13 ? 22.297 -17.953 -5.66 1 95.12 13 TYR B CA 1
ATOM 2441 C C . TYR B 1 13 ? 21.891 -16.844 -6.633 1 95.12 13 TYR B C 1
ATOM 2443 O O . TYR B 1 13 ? 22.688 -16.438 -7.488 1 95.12 13 TYR B O 1
ATOM 2451 N N . SER B 1 14 ? 20.672 -16.359 -6.535 1 95.88 14 SER B N 1
ATOM 2452 C CA . SER B 1 14 ? 20.156 -15.344 -7.449 1 95.88 14 SER B CA 1
ATOM 2453 C C . SER B 1 14 ? 21.016 -14.094 -7.441 1 95.88 14 SER B C 1
ATOM 2455 O O . SER B 1 14 ? 21.312 -13.523 -8.5 1 95.88 14 SER B O 1
ATOM 2457 N N . CYS B 1 15 ? 21.5 -13.688 -6.281 1 96.25 15 CYS B N 1
ATOM 2458 C CA . CYS B 1 15 ? 22.312 -12.484 -6.156 1 96.25 15 CYS B CA 1
ATOM 2459 C C . CYS B 1 15 ? 23.688 -12.695 -6.793 1 96.25 15 CYS B C 1
ATOM 2461 O O . CYS B 1 15 ? 24.188 -11.828 -7.504 1 96.25 15 CYS B O 1
ATOM 2463 N N . GLN B 1 16 ? 24.203 -13.852 -6.496 1 97.12 16 GLN B N 1
ATOM 2464 C CA . GLN B 1 16 ? 25.516 -14.172 -7.055 1 97.12 16 GLN B CA 1
ATOM 2465 C C . GLN B 1 16 ? 25.453 -14.234 -8.578 1 97.12 16 GLN B C 1
ATOM 2467 O O . GLN B 1 16 ? 26.375 -13.758 -9.258 1 97.12 16 GLN B O 1
ATOM 2472 N N . ARG B 1 17 ? 24.406 -14.82 -9.07 1 97.81 17 ARG B N 1
ATOM 2473 C CA . ARG B 1 17 ? 24.25 -14.945 -10.516 1 97.81 17 ARG B CA 1
ATOM 2474 C C . ARG B 1 17 ? 24.094 -13.57 -11.164 1 97.81 17 ARG B C 1
ATOM 2476 O O . ARG B 1 17 ? 24.672 -13.312 -12.227 1 97.81 17 ARG B O 1
ATOM 2483 N N . LEU B 1 18 ? 23.359 -12.711 -10.586 1 98.12 18 LEU B N 1
ATOM 2484 C CA . LEU B 1 18 ? 23.172 -11.367 -11.109 1 98.12 18 LEU B CA 1
ATOM 2485 C C . LEU B 1 18 ? 24.469 -10.562 -11.039 1 98.12 18 LEU B C 1
ATOM 2487 O O . LEU B 1 18 ? 24.781 -9.797 -11.953 1 98.12 18 LEU B O 1
ATOM 2491 N N . LYS B 1 19 ? 25.188 -10.742 -9.953 1 97.81 19 LYS B N 1
ATOM 2492 C CA . LYS B 1 19 ? 26.484 -10.102 -9.836 1 97.81 19 LYS B CA 1
ATOM 2493 C C . LYS B 1 19 ? 27.422 -10.547 -10.953 1 97.81 19 LYS B C 1
ATOM 2495 O O . LYS B 1 19 ? 28.062 -9.711 -11.594 1 97.81 19 LYS B O 1
ATOM 2500 N N . GLN B 1 20 ? 27.469 -11.828 -11.156 1 98.12 20 GLN B N 1
ATOM 2501 C CA . GLN B 1 20 ? 28.297 -12.383 -12.227 1 98.12 20 GLN B CA 1
ATOM 2502 C C . GLN B 1 20 ? 27.875 -11.828 -13.586 1 98.12 20 GLN B C 1
ATOM 2504 O O . GLN B 1 20 ? 28.734 -11.477 -14.398 1 98.12 20 GLN B O 1
ATOM 2509 N N . ALA B 1 21 ? 26.578 -11.781 -13.828 1 98.38 21 ALA B N 1
ATOM 2510 C CA . ALA B 1 21 ? 26.062 -11.25 -15.086 1 98.38 21 ALA B CA 1
ATOM 2511 C C . ALA B 1 21 ? 26.516 -9.805 -15.297 1 98.38 21 ALA B C 1
ATOM 2513 O O . ALA B 1 21 ? 26.859 -9.414 -16.406 1 98.38 21 ALA B O 1
ATOM 2514 N N . CYS B 1 22 ? 26.531 -9.047 -14.258 1 98.19 22 CYS B N 1
ATOM 2515 C CA . CYS B 1 22 ? 27 -7.668 -14.336 1 98.19 22 CYS B CA 1
ATOM 2516 C C . CYS B 1 22 ? 28.484 -7.613 -14.633 1 98.19 22 CYS B C 1
ATOM 2518 O O . CYS B 1 22 ? 28.922 -6.859 -15.508 1 98.19 22 CYS B O 1
ATOM 2520 N N . GLN B 1 23 ? 29.203 -8.422 -13.945 1 97.94 23 GLN B N 1
ATOM 2521 C CA . GLN B 1 23 ? 30.656 -8.469 -14.148 1 97.94 23 GLN B CA 1
ATOM 2522 C C . GLN B 1 23 ? 31 -8.82 -15.594 1 97.94 23 GLN B C 1
ATOM 2524 O O . GLN B 1 23 ? 31.859 -8.195 -16.203 1 97.94 23 GLN B O 1
ATOM 2529 N N . ASP B 1 24 ? 30.281 -9.742 -16.109 1 98 24 ASP B N 1
ATOM 2530 C CA . ASP B 1 24 ? 30.484 -10.18 -17.484 1 98 24 ASP B CA 1
ATOM 2531 C C . ASP B 1 24 ? 30.234 -9.047 -18.469 1 98 24 ASP B C 1
ATOM 2533 O O . ASP B 1 24 ? 30.672 -9.109 -19.625 1 98 24 ASP B O 1
ATOM 2537 N N . ARG B 1 25 ? 29.562 -8.062 -18.078 1 97.19 25 ARG B N 1
ATOM 2538 C CA . ARG B 1 25 ? 29.188 -6.945 -18.938 1 97.19 25 ARG B CA 1
ATOM 2539 C C . ARG B 1 25 ? 29.891 -5.664 -18.516 1 97.19 25 ARG B C 1
ATOM 2541 O O . ARG B 1 25 ? 29.5 -4.566 -18.922 1 97.19 25 ARG B O 1
ATOM 2548 N N . ASN B 1 26 ? 30.828 -5.754 -17.578 1 97.44 26 ASN B N 1
ATOM 2549 C CA . ASN B 1 26 ? 31.641 -4.656 -17.062 1 97.44 26 ASN B CA 1
ATOM 2550 C C . ASN B 1 26 ? 30.781 -3.605 -16.375 1 97.44 26 ASN B C 1
ATOM 2552 O O . ASN B 1 26 ? 30.969 -2.406 -16.578 1 97.44 26 ASN B O 1
ATOM 2556 N N . ILE B 1 27 ? 29.844 -4.074 -15.719 1 97.56 27 ILE B N 1
ATOM 2557 C CA . ILE B 1 27 ? 28.953 -3.227 -14.914 1 97.56 27 ILE B CA 1
ATOM 2558 C C . ILE B 1 27 ? 29.266 -3.41 -13.438 1 97.56 27 ILE B C 1
ATOM 2560 O O . ILE B 1 27 ? 29.453 -4.535 -12.969 1 97.56 27 ILE B O 1
ATOM 2564 N N . GLN B 1 28 ? 29.375 -2.35 -12.75 1 97.38 28 GLN B N 1
ATOM 2565 C CA . GLN B 1 28 ? 29.547 -2.412 -11.305 1 97.38 28 GLN B CA 1
ATOM 2566 C C . GLN B 1 28 ? 28.219 -2.602 -10.602 1 97.38 28 GLN B C 1
ATOM 2568 O O . GLN B 1 28 ? 27.25 -1.891 -10.891 1 97.38 28 GLN B O 1
ATOM 2573 N N . LEU B 1 29 ? 28.188 -3.623 -9.758 1 97.62 29 LEU B N 1
ATOM 2574 C CA . LEU B 1 29 ? 26.969 -3.893 -9.008 1 97.62 29 LEU B CA 1
ATOM 2575 C C . LEU B 1 29 ? 27.234 -3.812 -7.504 1 97.62 29 LEU B C 1
ATOM 2577 O O . LEU B 1 29 ? 28.047 -4.566 -6.973 1 97.62 29 LEU B O 1
ATOM 2581 N N . ASP B 1 30 ? 26.609 -2.865 -6.855 1 97.38 30 ASP B N 1
ATOM 2582 C CA . ASP B 1 30 ? 26.578 -2.855 -5.395 1 97.38 30 ASP B CA 1
ATOM 2583 C C . ASP B 1 30 ? 25.344 -3.584 -4.863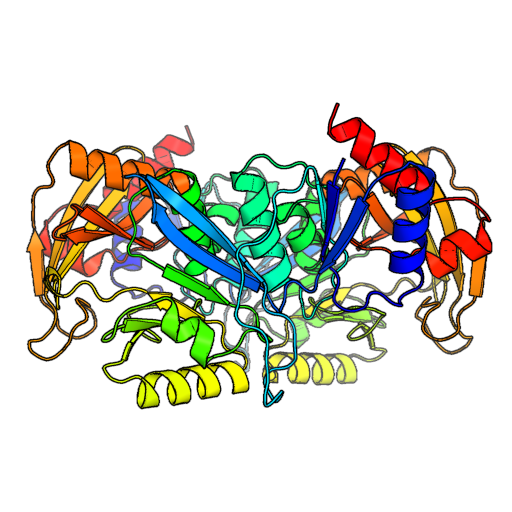 1 97.38 30 ASP B C 1
ATOM 2585 O O . ASP B 1 30 ? 24.25 -3.453 -5.418 1 97.38 30 ASP B O 1
ATOM 2589 N N . ILE B 1 31 ? 25.547 -4.414 -3.877 1 97.81 31 ILE B N 1
ATOM 2590 C CA . ILE B 1 31 ? 24.453 -5.086 -3.197 1 97.81 31 ILE B CA 1
ATOM 2591 C C . ILE B 1 31 ? 24.297 -4.535 -1.781 1 97.81 31 ILE B C 1
ATOM 2593 O O . ILE B 1 31 ? 25.172 -4.742 -0.934 1 97.81 31 ILE B O 1
ATOM 2597 N N . LEU B 1 32 ? 23.219 -3.811 -1.572 1 97.75 32 LEU B N 1
ATOM 2598 C CA . LEU B 1 32 ? 23.016 -3.172 -0.275 1 97.75 32 LEU B CA 1
ATOM 2599 C C . LEU B 1 32 ? 21.672 -3.555 0.325 1 97.75 32 LEU B C 1
ATOM 2601 O O . LEU B 1 32 ? 20.672 -3.656 -0.394 1 97.75 32 LEU B O 1
ATOM 2605 N N . ASP B 1 33 ? 21.625 -3.781 1.64 1 97.81 33 ASP B N 1
ATOM 2606 C CA . ASP B 1 33 ? 20.422 -4.062 2.395 1 97.81 33 ASP B CA 1
ATOM 2607 C C . ASP B 1 33 ? 19.609 -2.791 2.629 1 97.81 33 ASP B C 1
ATOM 2609 O O . ASP B 1 33 ? 20.047 -1.886 3.336 1 97.81 33 ASP B O 1
ATOM 2613 N N . PRO B 1 34 ? 18.422 -2.762 2.074 1 98.25 34 PRO B N 1
ATOM 2614 C CA . PRO B 1 34 ? 17.641 -1.533 2.262 1 98.25 34 PRO B CA 1
ATOM 2615 C C . PRO B 1 34 ? 17.312 -1.262 3.729 1 98.25 34 PRO B C 1
ATOM 2617 O O . PRO B 1 34 ? 17.078 -0.112 4.105 1 98.25 34 PRO B O 1
ATOM 2620 N N . ASN B 1 35 ? 17.328 -2.281 4.605 1 97.56 35 ASN B N 1
ATOM 2621 C CA . ASN B 1 35 ? 17.016 -2.111 6.02 1 97.56 35 ASN B CA 1
ATOM 2622 C C . ASN B 1 35 ? 18.109 -1.323 6.746 1 97.56 35 ASN B C 1
ATOM 2624 O O . ASN B 1 35 ? 17.906 -0.898 7.887 1 97.56 35 ASN B O 1
ATOM 2628 N N . ARG B 1 36 ? 19.188 -1.069 6.094 1 97.81 36 ARG B N 1
ATOM 2629 C CA . ARG B 1 36 ? 20.281 -0.305 6.668 1 97.81 36 ARG B CA 1
ATOM 2630 C C . ARG B 1 36 ? 20.328 1.112 6.105 1 97.81 36 ARG B C 1
ATOM 2632 O O . ARG B 1 36 ? 21.312 1.823 6.262 1 97.81 36 ARG B O 1
ATOM 2639 N N . MET B 1 37 ? 19.266 1.503 5.496 1 98.5 37 MET B N 1
ATOM 2640 C CA . MET B 1 37 ? 19.219 2.805 4.836 1 98.5 37 MET B CA 1
ATOM 2641 C C . MET B 1 37 ? 18.328 3.775 5.598 1 98.5 37 MET B C 1
ATOM 2643 O O . MET B 1 37 ? 17.484 3.354 6.391 1 98.5 37 MET B O 1
ATOM 2647 N N . LEU B 1 38 ? 18.531 5.051 5.41 1 98.69 38 LEU B N 1
ATOM 2648 C CA . LEU B 1 38 ? 17.734 6.156 5.926 1 98.69 38 LEU B CA 1
ATOM 2649 C C . LEU B 1 38 ? 17.453 7.18 4.832 1 98.69 38 LEU B C 1
ATOM 2651 O O . LEU B 1 38 ? 18.359 7.559 4.082 1 98.69 38 LEU B O 1
ATOM 2655 N N . ILE B 1 39 ? 16.219 7.555 4.684 1 98.81 39 ILE B N 1
ATOM 2656 C CA . ILE B 1 39 ? 15.828 8.633 3.779 1 98.81 39 ILE B CA 1
ATOM 2657 C C . ILE B 1 39 ? 15.547 9.906 4.578 1 98.81 39 ILE B C 1
ATOM 2659 O O . ILE B 1 39 ? 14.789 9.883 5.543 1 98.81 39 ILE B O 1
ATOM 2663 N N . LYS B 1 40 ? 16.141 10.93 4.203 1 98.75 40 LYS B N 1
ATOM 2664 C CA . LYS B 1 40 ? 15.922 12.234 4.82 1 98.75 40 LYS B CA 1
ATOM 2665 C C . LYS B 1 40 ? 15.312 13.219 3.824 1 98.75 40 LYS B C 1
ATOM 2667 O O . LYS B 1 40 ? 15.789 13.344 2.693 1 98.75 40 LYS B O 1
ATOM 2672 N N . LEU B 1 41 ? 14.195 13.781 4.156 1 98.62 41 LEU B N 1
ATOM 2673 C CA . LEU B 1 41 ? 13.562 14.859 3.402 1 98.62 41 LEU B CA 1
ATOM 2674 C C . LEU B 1 41 ? 13.883 16.219 4.02 1 98.62 41 LEU B C 1
ATOM 2676 O O . LEU B 1 41 ? 13.523 16.484 5.168 1 98.62 41 LEU B O 1
ATOM 2680 N N . ALA B 1 42 ? 14.594 17.016 3.322 1 97.12 42 ALA B N 1
ATOM 2681 C CA . ALA B 1 42 ? 15.047 18.297 3.854 1 97.12 42 ALA B CA 1
ATOM 2682 C C . ALA B 1 42 ? 15.258 19.312 2.734 1 97.12 42 ALA B C 1
ATOM 2684 O O . ALA B 1 42 ? 15.273 18.953 1.557 1 97.12 42 ALA B O 1
ATOM 2685 N N . VAL B 1 43 ? 15.234 20.547 3.17 1 94.81 43 VAL B N 1
ATOM 2686 C CA . VAL B 1 43 ? 15.562 21.609 2.223 1 94.81 43 VAL B CA 1
ATOM 2687 C C . VAL B 1 43 ? 17.078 21.688 2.018 1 94.81 43 VAL B C 1
ATOM 2689 O O . VAL B 1 43 ? 17.828 21.938 2.963 1 94.81 43 VAL B O 1
ATOM 2692 N N . ILE B 1 44 ? 17.438 21.391 0.872 1 91.44 44 ILE B N 1
ATOM 2693 C CA . ILE B 1 44 ? 18.828 21.469 0.439 1 91.44 44 ILE B CA 1
ATOM 2694 C C . ILE B 1 44 ? 18.938 22.406 -0.761 1 91.44 44 ILE B C 1
ATOM 2696 O O . ILE B 1 44 ? 18.234 22.234 -1.756 1 91.44 44 ILE B O 1
ATOM 2700 N N . ASP B 1 45 ? 19.812 23.453 -0.666 1 91.19 45 ASP B N 1
ATOM 2701 C CA . ASP B 1 45 ? 19.969 24.453 -1.716 1 91.19 45 ASP B CA 1
ATOM 2702 C C . ASP B 1 45 ? 18.625 25.094 -2.066 1 91.19 45 ASP B C 1
ATOM 2704 O O . ASP B 1 45 ? 18.25 25.141 -3.238 1 91.19 45 ASP B O 1
ATOM 2708 N N . ALA B 1 46 ? 17.844 25.375 -1.072 1 90.69 46 ALA B N 1
ATOM 2709 C CA . ALA B 1 46 ? 16.609 26.156 -1.136 1 90.69 46 ALA B CA 1
ATOM 2710 C C . ALA B 1 46 ? 15.477 25.344 -1.768 1 90.69 46 ALA B C 1
ATOM 2712 O O . ALA B 1 46 ? 14.492 25.906 -2.254 1 90.69 46 ALA B O 1
ATOM 2713 N N . GLN B 1 47 ? 15.742 24.078 -1.801 1 93.25 47 GLN B N 1
ATOM 2714 C CA . GLN B 1 47 ? 14.695 23.234 -2.371 1 93.25 47 GLN B CA 1
ATOM 2715 C C . GLN B 1 47 ? 14.469 21.984 -1.518 1 93.25 47 GLN B C 1
ATOM 2717 O O . GLN B 1 47 ? 15.422 21.391 -1.016 1 93.25 47 GLN B O 1
ATOM 2722 N N . MET B 1 48 ? 13.234 21.609 -1.383 1 95.12 48 MET B N 1
ATOM 2723 C CA . MET B 1 48 ? 12.906 20.344 -0.724 1 95.12 48 MET B CA 1
ATOM 2724 C C . MET B 1 48 ? 13.406 19.156 -1.541 1 95.12 48 MET B C 1
ATOM 2726 O O . MET B 1 48 ? 13.133 19.062 -2.738 1 95.12 48 MET B O 1
ATOM 2730 N N . GLN B 1 49 ? 14.234 18.312 -0.892 1 94.88 49 GLN B N 1
ATOM 2731 C CA . GLN B 1 49 ? 14.82 17.172 -1.576 1 94.88 49 GLN B CA 1
ATOM 2732 C C . GLN B 1 49 ? 14.961 15.977 -0.631 1 94.88 49 GLN B C 1
ATOM 2734 O O . GLN B 1 49 ? 14.781 16.109 0.581 1 94.88 49 GLN B O 1
ATOM 2739 N N . ALA B 1 50 ? 15.203 14.859 -1.279 1 97.75 50 ALA B N 1
ATOM 2740 C CA . ALA B 1 50 ? 15.453 13.648 -0.507 1 97.75 50 ALA B CA 1
ATOM 2741 C C . ALA B 1 50 ? 16.922 13.242 -0.583 1 97.75 50 ALA B C 1
ATOM 2743 O O . ALA B 1 50 ? 17.562 13.383 -1.63 1 97.75 50 ALA B O 1
ATOM 2744 N N . GLN B 1 51 ? 17.422 12.836 0.526 1 98.06 51 GLN B N 1
ATOM 2745 C CA . GLN B 1 51 ? 18.75 12.234 0.617 1 98.06 51 GLN B CA 1
ATOM 2746 C C . GLN B 1 51 ? 18.688 10.805 1.13 1 98.06 51 GLN B C 1
ATOM 2748 O O . GLN B 1 51 ? 17.859 10.484 1.987 1 98.06 51 GLN B O 1
ATOM 2753 N N . LEU B 1 52 ? 19.5 9.984 0.607 1 98.69 52 LEU B N 1
ATOM 2754 C CA . LEU B 1 52 ? 19.547 8.57 0.982 1 98.69 52 LEU B CA 1
ATOM 2755 C C . LEU B 1 52 ? 20.875 8.219 1.62 1 98.69 52 LEU B C 1
ATOM 2757 O O . LEU B 1 52 ? 21.938 8.43 1.016 1 98.69 52 LEU B O 1
ATOM 2761 N N . TYR B 1 53 ? 20.828 7.711 2.848 1 98.69 53 TYR B N 1
ATOM 2762 C CA . TYR B 1 53 ? 22.016 7.312 3.592 1 98.69 53 TYR B CA 1
ATOM 2763 C C . TYR B 1 53 ? 22.078 5.797 3.752 1 98.69 53 TYR B C 1
ATOM 2765 O O . TYR B 1 53 ? 21.047 5.121 3.721 1 98.69 53 TYR B O 1
ATOM 2773 N N . TYR B 1 54 ? 23.281 5.242 3.891 1 98.44 54 TYR B N 1
ATOM 2774 C CA . TYR B 1 54 ? 23.516 3.838 4.195 1 98.44 54 TYR B CA 1
ATOM 2775 C C . TYR B 1 54 ? 24.469 3.695 5.387 1 98.44 54 TYR B C 1
ATOM 2777 O O . TYR B 1 54 ? 25.438 4.441 5.512 1 98.44 54 TYR B O 1
ATOM 2785 N N . GLN B 1 55 ? 24.156 2.807 6.258 1 97.69 55 GLN B N 1
ATOM 2786 C CA . GLN B 1 55 ? 25.016 2.541 7.406 1 97.69 55 GLN B CA 1
ATOM 2787 C C . GLN B 1 55 ? 25.391 1.062 7.488 1 97.69 55 GLN B C 1
ATOM 2789 O O . GLN B 1 55 ? 24.516 0.215 7.73 1 97.69 55 GLN B O 1
ATOM 2794 N N . ALA B 1 56 ? 26.656 0.794 7.34 1 95.19 56 ALA B N 1
ATOM 2795 C CA . ALA B 1 56 ? 27.156 -0.578 7.43 1 95.19 56 ALA B CA 1
ATOM 2796 C C . ALA B 1 56 ? 27.266 -1.021 8.883 1 95.19 56 ALA B C 1
ATOM 2798 O O . ALA B 1 56 ? 27.453 -0.194 9.781 1 95.19 56 ALA B O 1
ATOM 2799 N N . GLY B 1 57 ? 27.172 -2.312 9.117 1 90.88 57 GLY B N 1
ATOM 2800 C CA . GLY B 1 57 ? 27.328 -2.865 10.453 1 90.88 57 GLY B CA 1
ATOM 2801 C C . GLY B 1 57 ? 26.016 -3.119 11.156 1 90.88 57 GLY B C 1
ATOM 2802 O O . GLY B 1 57 ? 24.984 -2.562 10.773 1 90.88 57 GLY B O 1
ATOM 2803 N N . GLU B 1 58 ? 26.109 -3.906 12.117 1 87.44 58 GLU B N 1
ATOM 2804 C CA . GLU B 1 58 ? 24.922 -4.234 12.906 1 87.44 58 GLU B CA 1
ATOM 2805 C C . GLU B 1 58 ? 24.766 -3.271 14.078 1 87.44 58 GLU B C 1
ATOM 2807 O O . GLU B 1 58 ? 25.719 -2.615 14.492 1 87.44 58 GLU B O 1
ATOM 2812 N N . ILE B 1 59 ? 23.547 -3.225 14.594 1 81.31 59 ILE B N 1
ATOM 2813 C CA . ILE B 1 59 ? 23.188 -2.246 15.609 1 81.31 59 ILE B CA 1
ATOM 2814 C C . ILE B 1 59 ? 23.984 -2.512 16.891 1 81.31 59 ILE B C 1
ATOM 2816 O O . ILE B 1 59 ? 24.234 -1.597 17.672 1 81.31 59 ILE B O 1
ATOM 2820 N N . TYR B 1 60 ? 24.406 -3.719 17.109 1 82.81 60 TYR B N 1
ATOM 2821 C CA . TYR B 1 60 ? 25.094 -4.059 18.359 1 82.81 60 TYR B CA 1
ATOM 2822 C C . TYR B 1 60 ? 26.594 -3.949 18.203 1 82.81 60 TYR B C 1
ATOM 2824 O O . TYR B 1 60 ? 27.344 -4.145 19.156 1 82.81 60 TYR B O 1
ATOM 2832 N N . ASP B 1 61 ? 26.984 -3.555 16.969 1 87.5 61 ASP B N 1
ATOM 2833 C CA . ASP B 1 61 ? 28.422 -3.4 16.75 1 87.5 61 ASP B CA 1
ATOM 2834 C C . ASP B 1 61 ? 28.984 -2.227 17.547 1 87.5 61 ASP B C 1
ATOM 2836 O O . ASP B 1 61 ? 28.484 -1.101 17.422 1 87.5 61 ASP B O 1
ATOM 2840 N N . LYS B 1 62 ? 30.031 -2.463 18.359 1 84.75 62 LYS B N 1
ATOM 2841 C CA . LYS B 1 62 ? 30.641 -1.428 19.188 1 84.75 62 LYS B CA 1
ATOM 2842 C C . LYS B 1 62 ? 31.281 -0.339 18.312 1 84.75 62 LYS B C 1
ATOM 2844 O O . LYS B 1 62 ? 31.234 0.842 18.672 1 84.75 62 LYS B O 1
ATOM 2849 N N . CYS B 1 63 ? 31.859 -0.688 17.219 1 88.94 63 CYS B N 1
ATOM 2850 C CA . CYS B 1 63 ? 32.5 0.253 16.312 1 88.94 63 CYS B CA 1
ATOM 2851 C C . CYS B 1 63 ? 31.781 0.292 14.969 1 88.94 63 CYS B C 1
ATOM 2853 O O . CYS B 1 63 ? 32.406 0.048 13.93 1 88.94 63 CYS B O 1
ATOM 2855 N N . ARG B 1 64 ? 30.5 0.682 15.031 1 90.19 64 ARG B N 1
ATOM 2856 C CA . ARG B 1 64 ? 29.688 0.743 13.82 1 90.19 64 ARG B CA 1
ATOM 2857 C C . ARG B 1 64 ? 30.078 1.946 12.969 1 90.19 64 ARG B C 1
ATOM 2859 O O . ARG B 1 64 ? 30.328 3.031 13.492 1 90.19 64 ARG B O 1
ATOM 2866 N N . ALA B 1 65 ? 30.094 1.744 11.641 1 93.38 65 ALA B N 1
ATOM 2867 C CA . ALA B 1 65 ? 30.391 2.83 10.711 1 93.38 65 ALA B CA 1
ATOM 2868 C C . ALA B 1 65 ? 29.312 3.914 10.773 1 93.38 65 ALA B C 1
ATOM 2870 O O . ALA B 1 65 ? 28.125 3.615 10.945 1 93.38 65 ALA B O 1
ATOM 2871 N N . GLU B 1 66 ? 29.703 5.164 10.648 1 95.38 66 GLU B N 1
ATOM 2872 C CA . GLU B 1 66 ? 28.734 6.258 10.539 1 95.38 66 GLU B CA 1
ATOM 2873 C C . GLU B 1 66 ? 27.969 6.184 9.219 1 95.38 66 GLU B C 1
ATOM 2875 O O . GLU B 1 66 ? 28.5 5.695 8.219 1 95.38 66 GLU B O 1
ATOM 2880 N N . PRO B 1 67 ? 26.734 6.609 9.258 1 97.12 67 PRO B N 1
ATOM 2881 C CA . PRO B 1 67 ? 26 6.66 7.992 1 97.12 67 PRO B CA 1
ATOM 2882 C C . PRO B 1 67 ? 26.672 7.555 6.957 1 97.12 67 PRO B C 1
ATOM 2884 O O . PRO B 1 67 ? 27.281 8.57 7.312 1 97.12 67 PRO B O 1
ATOM 2887 N N . SER B 1 68 ? 26.609 7.172 5.777 1 97.56 68 SER B N 1
ATOM 2888 C CA . SER B 1 68 ? 27.125 7.977 4.676 1 97.56 68 SER B CA 1
ATOM 2889 C C . SER B 1 68 ? 26.094 8.102 3.557 1 97.56 68 SER B C 1
ATOM 2891 O O . SER B 1 68 ? 25.266 7.215 3.361 1 97.56 68 SER B O 1
ATOM 2893 N N . LEU B 1 69 ? 26.125 9.289 2.885 1 97.38 69 LEU B N 1
ATOM 2894 C CA . LEU B 1 69 ? 25.281 9.477 1.711 1 97.38 69 LEU B CA 1
ATOM 2895 C C . LEU B 1 69 ? 25.578 8.422 0.649 1 97.38 69 LEU B C 1
ATOM 2897 O O . LEU B 1 69 ? 26.734 8.109 0.392 1 97.38 69 LEU B O 1
ATOM 2901 N N . LEU B 1 70 ? 24.547 7.863 0.139 1 96.5 70 LEU B N 1
ATOM 2902 C CA . LEU B 1 70 ? 24.734 6.844 -0.892 1 96.5 70 LEU B CA 1
ATOM 2903 C C . LEU B 1 70 ? 25.203 7.473 -2.197 1 96.5 70 LEU B C 1
ATOM 2905 O O . LEU B 1 70 ? 24.812 8.594 -2.531 1 96.5 70 LEU B O 1
ATOM 2909 N N . ALA B 1 71 ? 25.922 6.688 -2.949 1 93.44 71 ALA B N 1
ATOM 2910 C CA . ALA B 1 71 ? 26.391 7.102 -4.273 1 93.44 71 ALA B CA 1
ATOM 2911 C C . ALA B 1 71 ? 25.219 7.203 -5.25 1 93.44 71 ALA B C 1
ATOM 2913 O O . ALA B 1 71 ? 24.094 6.82 -4.922 1 93.44 71 ALA B O 1
ATOM 2914 N N . GLU B 1 72 ? 25.516 7.777 -6.375 1 95.81 72 GLU B N 1
ATOM 2915 C CA . GLU B 1 72 ? 24.531 7.793 -7.453 1 95.81 72 GLU B CA 1
ATOM 2916 C C . GLU B 1 72 ? 24.562 6.488 -8.242 1 95.81 72 GLU B C 1
ATOM 2918 O O . GLU B 1 72 ? 25.625 5.914 -8.469 1 95.81 72 GLU B O 1
ATOM 2923 N N . TYR B 1 73 ? 23.484 6.043 -8.648 1 97.81 73 TYR B N 1
ATOM 2924 C CA . TYR B 1 73 ? 23.344 4.816 -9.43 1 97.81 73 TYR B CA 1
ATOM 2925 C C . TYR B 1 73 ? 22.578 5.074 -10.719 1 97.81 73 TYR B C 1
ATOM 2927 O O . TYR B 1 73 ? 21.719 5.957 -10.773 1 97.81 73 TYR B O 1
ATOM 2935 N N . ASP B 1 74 ? 22.906 4.281 -11.695 1 97.31 74 ASP B N 1
ATOM 2936 C CA . ASP B 1 74 ? 22.266 4.414 -13.008 1 97.31 74 ASP B CA 1
ATOM 2937 C C . ASP B 1 74 ? 20.953 3.635 -13.062 1 97.31 74 ASP B C 1
ATOM 2939 O O . ASP B 1 74 ? 20.078 3.943 -13.867 1 97.31 74 ASP B O 1
ATOM 2943 N N . ALA B 1 75 ? 20.891 2.615 -12.25 1 98.12 75 ALA B N 1
ATOM 2944 C CA . ALA B 1 75 ? 19.719 1.759 -12.195 1 98.12 75 ALA B CA 1
ATOM 2945 C C . ALA B 1 75 ? 19.625 1.03 -10.852 1 98.12 75 ALA B C 1
ATOM 2947 O O . ALA B 1 75 ? 20.625 0.91 -10.141 1 98.12 75 ALA B O 1
ATOM 2948 N N . VAL B 1 76 ? 18.453 0.634 -10.523 1 98.19 76 VAL B N 1
ATOM 2949 C CA . VAL B 1 76 ? 18.234 -0.097 -9.281 1 98.19 76 VAL B CA 1
ATOM 2950 C C . VAL B 1 76 ? 17.469 -1.389 -9.57 1 98.19 76 VAL B C 1
ATOM 2952 O O . VAL B 1 76 ? 16.547 -1.398 -10.375 1 98.19 76 VAL B O 1
ATOM 2955 N N . LEU B 1 77 ? 17.891 -2.455 -8.922 1 97.44 77 LEU B N 1
ATOM 2956 C CA . LEU B 1 77 ? 17.312 -3.789 -9.031 1 97.44 77 LEU B CA 1
ATOM 2957 C C . LEU B 1 77 ? 16.859 -4.297 -7.672 1 97.44 77 LEU B C 1
ATOM 2959 O O . LEU B 1 77 ? 17.672 -4.715 -6.848 1 97.44 77 LEU B O 1
ATOM 2963 N N . PRO B 1 78 ? 15.555 -4.344 -7.414 1 98 78 PRO B N 1
ATOM 2964 C CA . PRO B 1 78 ? 15.062 -4.844 -6.129 1 98 78 PRO B CA 1
ATOM 2965 C C . PRO B 1 78 ? 15.086 -6.371 -6.043 1 98 78 PRO B C 1
ATOM 2967 O O . PRO B 1 78 ? 14.523 -7.051 -6.906 1 98 78 PRO B O 1
ATOM 2970 N N . ARG B 1 79 ? 15.719 -6.895 -5.062 1 96.56 79 ARG B N 1
ATOM 2971 C CA . ARG B 1 79 ? 15.742 -8.312 -4.715 1 96.56 79 ARG B CA 1
ATOM 2972 C C . ARG B 1 79 ? 15.594 -8.508 -3.209 1 96.56 79 ARG B C 1
ATOM 2974 O O . ARG B 1 79 ? 16.516 -9.023 -2.555 1 96.56 79 ARG B O 1
ATOM 2981 N N . PHE B 1 80 ? 14.469 -8.086 -2.703 1 94.75 80 PHE B N 1
ATOM 2982 C CA . PHE B 1 80 ? 14.289 -8.203 -1.26 1 94.75 80 PHE B CA 1
ATOM 2983 C C . PHE B 1 80 ? 13.008 -8.961 -0.932 1 94.75 80 PHE B C 1
ATOM 2985 O O . PHE B 1 80 ? 12.078 -8.992 -1.739 1 94.75 80 PHE B O 1
ATOM 2992 N N . GLY B 1 81 ? 13.055 -9.641 0.223 1 90.5 81 GLY B N 1
ATOM 2993 C CA . GLY B 1 81 ? 11.938 -10.453 0.68 1 90.5 81 GLY B CA 1
ATOM 2994 C C . GLY B 1 81 ? 10.914 -9.664 1.482 1 90.5 81 GLY B C 1
ATOM 2995 O O . GLY B 1 81 ? 10.945 -8.43 1.488 1 90.5 81 GLY B O 1
ATOM 2996 N N . VAL B 1 82 ? 10.062 -10.391 2.121 1 88.31 82 VAL B N 1
ATOM 2997 C CA . VAL B 1 82 ? 8.898 -9.844 2.805 1 88.31 82 VAL B CA 1
ATOM 2998 C C . VAL B 1 82 ? 9.344 -8.906 3.924 1 88.31 82 VAL B C 1
ATOM 3000 O O . VAL B 1 82 ? 8.766 -7.84 4.117 1 88.31 82 VAL B O 1
ATOM 3003 N N . SER B 1 83 ? 10.406 -9.25 4.605 1 89.75 83 SER B N 1
ATOM 3004 C CA . SER B 1 83 ? 10.852 -8.484 5.766 1 89.75 83 SER B CA 1
ATOM 3005 C C . SER B 1 83 ? 11.453 -7.148 5.352 1 89.75 83 SER B C 1
ATOM 3007 O O . SER B 1 83 ? 11.641 -6.258 6.188 1 89.75 83 SER B O 1
ATOM 3009 N N . SER B 1 84 ? 11.75 -6.953 4.074 1 95.25 84 SER B N 1
ATOM 3010 C CA . SER B 1 84 ? 12.391 -5.734 3.596 1 95.25 84 SER B CA 1
ATOM 3011 C C . SER B 1 84 ? 11.469 -4.957 2.662 1 95.25 84 SER B C 1
ATOM 3013 O O . SER B 1 84 ? 11.852 -3.912 2.131 1 95.25 84 SER B O 1
ATOM 3015 N N . THR B 1 85 ? 10.281 -5.453 2.467 1 94.94 85 THR B N 1
ATOM 3016 C CA . THR B 1 85 ? 9.414 -4.895 1.439 1 94.94 85 THR B CA 1
ATOM 3017 C C . THR B 1 85 ? 9.07 -3.441 1.752 1 94.94 85 THR B C 1
ATOM 3019 O O . THR B 1 85 ? 9.18 -2.574 0.883 1 94.94 85 THR B O 1
ATOM 3022 N N . MET B 1 86 ? 8.75 -3.193 2.994 1 94.69 86 MET B N 1
ATOM 3023 C CA . MET B 1 86 ? 8.344 -1.837 3.354 1 94.69 86 MET B CA 1
ATOM 3024 C C . MET B 1 86 ? 9.477 -0.849 3.098 1 94.69 86 MET B C 1
ATOM 3026 O O . MET B 1 86 ? 9.312 0.106 2.336 1 94.69 86 MET B O 1
ATOM 3030 N N . MET B 1 87 ? 10.625 -1.087 3.65 1 97.75 87 MET B N 1
ATOM 3031 C CA . MET B 1 87 ? 11.75 -0.18 3.477 1 97.75 87 MET B CA 1
ATOM 3032 C C . MET B 1 87 ? 12.25 -0.198 2.033 1 97.75 87 MET B C 1
ATOM 3034 O O . MET B 1 87 ? 12.562 0.85 1.469 1 97.75 87 MET B O 1
ATOM 3038 N N . GLY B 1 88 ? 12.305 -1.375 1.483 1 98.31 88 GLY B N 1
ATOM 3039 C CA . GLY B 1 88 ? 12.727 -1.487 0.097 1 98.31 88 GLY B CA 1
ATOM 3040 C C . GLY B 1 88 ? 11.898 -0.637 -0.85 1 98.31 88 GLY B C 1
ATOM 3041 O O . GLY B 1 88 ? 12.453 0.051 -1.714 1 98.31 88 GLY B O 1
ATOM 3042 N N . CYS B 1 89 ? 10.617 -0.652 -0.687 1 98.38 89 CYS B N 1
ATOM 3043 C CA . CYS B 1 89 ? 9.734 0.105 -1.566 1 98.38 89 CYS B CA 1
ATOM 3044 C C . CYS B 1 89 ? 9.891 1.604 -1.344 1 98.38 89 CYS B C 1
ATOM 3046 O O . CYS B 1 89 ? 9.789 2.391 -2.287 1 98.38 89 CYS B O 1
ATOM 3048 N N . ARG B 1 90 ? 10.117 2.016 -0.117 1 98.56 90 ARG B N 1
ATOM 3049 C CA . ARG B 1 90 ? 10.367 3.428 0.147 1 98.56 90 ARG B CA 1
ATOM 3050 C C . ARG B 1 90 ? 11.656 3.891 -0.526 1 98.56 90 ARG B C 1
ATOM 3052 O O . ARG B 1 90 ? 11.727 5.008 -1.041 1 98.56 90 ARG B O 1
ATOM 3059 N N . VAL B 1 91 ? 12.633 3.027 -0.54 1 98.81 91 VAL B N 1
ATOM 3060 C CA . VAL B 1 91 ? 13.891 3.322 -1.217 1 98.81 91 VAL B CA 1
ATOM 3061 C C . VAL B 1 91 ? 13.664 3.383 -2.727 1 98.81 91 VAL B C 1
ATOM 3063 O O . VAL B 1 91 ? 14.203 4.262 -3.404 1 98.81 91 VAL B O 1
ATOM 3066 N N . LEU B 1 92 ? 12.867 2.471 -3.244 1 98.75 92 LEU B N 1
ATOM 3067 C CA . LEU B 1 92 ? 12.531 2.521 -4.66 1 98.75 92 LEU B CA 1
ATOM 3068 C C . LEU B 1 92 ? 11.828 3.834 -5.008 1 98.75 92 LEU B C 1
ATOM 3070 O O . LEU B 1 92 ? 12.07 4.414 -6.066 1 98.75 92 LEU B O 1
ATOM 3074 N N . ASP B 1 93 ? 10.938 4.277 -4.141 1 98.5 93 ASP B N 1
ATOM 3075 C CA . ASP B 1 93 ? 10.25 5.547 -4.359 1 98.5 93 ASP B CA 1
ATOM 3076 C C . ASP B 1 93 ? 11.25 6.703 -4.426 1 98.5 93 ASP B C 1
ATOM 3078 O O . ASP B 1 93 ? 11.078 7.633 -5.215 1 98.5 93 ASP B O 1
ATOM 3082 N N . TYR B 1 94 ? 12.281 6.652 -3.594 1 98.56 94 TYR B N 1
ATOM 3083 C CA . TYR B 1 94 ? 13.359 7.633 -3.637 1 98.56 94 TYR B CA 1
ATOM 3084 C C . TYR B 1 94 ? 13.992 7.688 -5.023 1 98.56 94 TYR B C 1
ATOM 3086 O O . TYR B 1 94 ? 14.141 8.766 -5.602 1 98.56 94 TYR B O 1
ATOM 3094 N N . PHE B 1 95 ? 14.312 6.566 -5.559 1 98.44 95 PHE B N 1
ATOM 3095 C CA . PHE B 1 95 ? 14.984 6.504 -6.852 1 98.44 95 PHE B CA 1
ATOM 3096 C C . PHE B 1 95 ? 14.039 6.902 -7.977 1 98.44 95 PHE B C 1
ATOM 3098 O O . PHE B 1 95 ? 14.461 7.512 -8.961 1 98.44 95 PHE B O 1
ATOM 3105 N N . ALA B 1 96 ? 12.805 6.512 -7.805 1 97.94 96 ALA B N 1
ATOM 3106 C CA . ALA B 1 96 ? 11.812 6.91 -8.805 1 97.94 96 ALA B CA 1
ATOM 3107 C C . ALA B 1 96 ? 11.711 8.43 -8.906 1 97.94 96 ALA B C 1
ATOM 3109 O O . ALA B 1 96 ? 11.625 8.984 -10.008 1 97.94 96 ALA B O 1
ATOM 3110 N N . ALA B 1 97 ? 11.703 9.086 -7.789 1 96.88 97 ALA B N 1
ATOM 3111 C CA . ALA B 1 97 ? 11.617 10.547 -7.754 1 96.88 97 ALA B CA 1
ATOM 3112 C C . ALA B 1 97 ? 12.82 11.18 -8.445 1 96.88 97 ALA B C 1
ATOM 3114 O O . ALA B 1 97 ? 12.727 12.289 -8.984 1 96.88 97 ALA B O 1
ATOM 3115 N N . LYS B 1 98 ? 13.906 10.508 -8.438 1 96.44 98 LYS B N 1
ATOM 3116 C CA . LYS B 1 98 ? 15.133 10.992 -9.078 1 96.44 98 LYS B CA 1
ATOM 3117 C C . LYS B 1 98 ? 15.211 10.531 -10.531 1 96.44 98 LYS B C 1
ATOM 3119 O O . LYS B 1 98 ? 16.234 10.719 -11.188 1 96.44 98 LYS B O 1
ATOM 3124 N N . LYS B 1 99 ? 14.18 9.789 -11.023 1 96.31 99 LYS B N 1
ATOM 3125 C CA . LYS B 1 99 ? 14.047 9.328 -12.398 1 96.31 99 LYS B CA 1
ATOM 3126 C C . LYS B 1 99 ? 15.125 8.305 -12.75 1 96.31 99 LYS B C 1
ATOM 3128 O O . LYS B 1 99 ? 15.602 8.266 -13.883 1 96.31 99 LYS B O 1
ATOM 3133 N N . VAL B 1 100 ? 15.578 7.629 -11.742 1 97.62 100 VAL B N 1
ATOM 3134 C CA . VAL B 1 100 ? 16.484 6.512 -11.961 1 97.62 100 VAL B CA 1
ATOM 3135 C C . VAL B 1 100 ? 15.711 5.305 -12.484 1 97.62 100 VAL B C 1
ATOM 3137 O O . VAL B 1 100 ? 14.586 5.047 -12.047 1 97.62 100 VAL B O 1
ATOM 3140 N N . VAL B 1 101 ? 16.328 4.551 -13.367 1 97.81 101 VAL B N 1
ATOM 3141 C CA . VAL B 1 101 ? 15.695 3.369 -13.938 1 97.81 101 VAL B CA 1
ATOM 3142 C C . VAL B 1 101 ? 15.555 2.289 -12.867 1 97.81 101 VAL B C 1
ATOM 3144 O O . VAL B 1 101 ? 16.516 1.981 -12.156 1 97.81 101 VAL B O 1
ATOM 3147 N N . ILE B 1 102 ? 14.359 1.793 -12.75 1 98.06 102 ILE B N 1
ATOM 3148 C CA . ILE B 1 102 ? 14.047 0.742 -11.789 1 98.06 102 ILE B CA 1
ATOM 3149 C C . ILE B 1 102 ? 13.438 -0.458 -12.516 1 98.06 102 ILE B C 1
ATOM 3151 O O . ILE B 1 102 ? 12.492 -0.307 -13.289 1 98.06 102 ILE B O 1
ATOM 3155 N N . LEU B 1 103 ? 13.914 -1.601 -12.375 1 96.75 103 LEU B N 1
ATOM 3156 C CA . LEU B 1 103 ? 13.43 -2.785 -13.078 1 96.75 103 LEU B CA 1
ATOM 3157 C C . LEU B 1 103 ? 11.992 -3.102 -12.688 1 96.75 103 LEU B C 1
ATOM 3159 O O . LEU B 1 103 ? 11.156 -3.385 -13.547 1 96.75 103 LEU B O 1
ATOM 3163 N N . ASN B 1 104 ? 11.578 -3.148 -11.547 1 97.62 104 ASN B N 1
ATOM 3164 C CA . ASN B 1 104 ? 10.266 -3.285 -10.93 1 97.62 104 ASN B CA 1
ATOM 3165 C C . ASN B 1 104 ? 10.023 -2.197 -9.891 1 97.62 104 ASN B C 1
ATOM 3167 O O . ASN B 1 104 ? 10.602 -2.229 -8.805 1 97.62 104 ASN B O 1
ATOM 3171 N N . ASN B 1 105 ? 9.109 -1.361 -10.258 1 97.62 105 ASN B N 1
ATOM 3172 C CA . ASN B 1 105 ? 8.914 -0.206 -9.391 1 97.62 105 ASN B CA 1
ATOM 3173 C C . ASN B 1 105 ? 8.148 -0.581 -8.125 1 97.62 105 ASN B C 1
ATOM 3175 O O . ASN B 1 105 ? 7.656 -1.702 -8 1 97.62 105 ASN B O 1
ATOM 3179 N N . SER B 1 106 ? 8.078 0.368 -7.195 1 98.12 106 SER B N 1
ATOM 3180 C CA . SER B 1 106 ? 7.527 0.11 -5.867 1 98.12 106 SER B CA 1
ATOM 3181 C C . SER B 1 106 ? 6.039 -0.212 -5.941 1 98.12 106 SER B C 1
ATOM 3183 O O . SER B 1 106 ? 5.539 -1.048 -5.188 1 98.12 106 SER B O 1
ATOM 3185 N N . THR B 1 107 ? 5.273 0.435 -6.855 1 97.25 107 THR B N 1
ATOM 3186 C CA . THR B 1 107 ? 3.842 0.2 -7.004 1 97.25 107 THR B CA 1
ATOM 3187 C C . THR B 1 107 ? 3.57 -1.247 -7.406 1 97.25 107 THR B C 1
ATOM 3189 O O . THR B 1 107 ? 2.756 -1.928 -6.781 1 97.25 107 THR B O 1
ATOM 3192 N N . ALA B 1 108 ? 4.297 -1.693 -8.398 1 97.81 108 ALA B N 1
ATOM 3193 C CA . ALA B 1 108 ? 4.145 -3.066 -8.875 1 97.81 108 ALA B CA 1
ATOM 3194 C C . ALA B 1 108 ? 4.613 -4.066 -7.816 1 97.81 108 ALA B C 1
ATOM 3196 O O . ALA B 1 108 ? 3.986 -5.109 -7.621 1 97.81 108 ALA B O 1
ATOM 3197 N N . PHE B 1 109 ? 5.723 -3.756 -7.207 1 97 109 PHE B N 1
ATOM 3198 C CA . PHE B 1 109 ? 6.289 -4.625 -6.18 1 97 109 PHE B CA 1
ATOM 3199 C C . PHE B 1 109 ? 5.305 -4.816 -5.031 1 97 109 PHE B C 1
ATOM 3201 O O . PHE B 1 109 ? 5.047 -5.945 -4.609 1 97 109 PHE B O 1
ATOM 3208 N N . ARG B 1 110 ? 4.684 -3.711 -4.52 1 96.31 110 ARG B N 1
ATOM 3209 C CA . ARG B 1 110 ? 3.693 -3.76 -3.449 1 96.31 110 ARG B CA 1
ATOM 3210 C C . ARG B 1 110 ? 2.473 -4.57 -3.871 1 96.31 110 ARG B C 1
ATOM 3212 O O . ARG B 1 110 ? 1.953 -5.371 -3.09 1 96.31 110 ARG B O 1
ATOM 3219 N N . LEU B 1 111 ? 2.053 -4.367 -5.051 1 96.88 111 LEU B N 1
ATOM 3220 C CA . LEU B 1 111 ? 0.885 -5.074 -5.566 1 96.88 111 LEU B CA 1
ATOM 3221 C C . LEU B 1 111 ? 1.148 -6.578 -5.637 1 96.88 111 LEU B C 1
ATOM 3223 O O . LEU B 1 111 ? 0.31 -7.379 -5.219 1 96.88 111 LEU B O 1
ATOM 3227 N N . ALA B 1 112 ? 2.309 -6.926 -6.102 1 96.88 112 ALA B N 1
ATOM 3228 C CA . ALA B 1 112 ? 2.658 -8.336 -6.238 1 96.88 112 ALA B CA 1
ATOM 3229 C C . ALA B 1 112 ? 2.764 -9.008 -4.871 1 96.88 112 ALA B C 1
ATOM 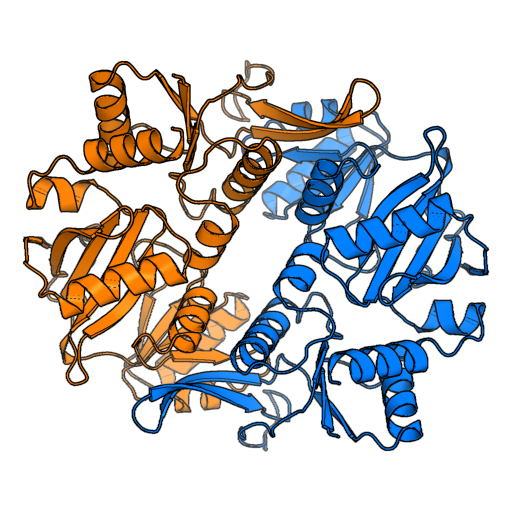3231 O O . ALA B 1 112 ? 2.443 -10.195 -4.73 1 96.88 112 ALA B O 1
ATOM 3232 N N . ARG B 1 113 ? 3.17 -8.242 -3.885 1 95.38 113 ARG B N 1
ATOM 3233 C CA . ARG B 1 113 ? 3.41 -8.797 -2.555 1 95.38 113 ARG B CA 1
ATOM 3234 C C . ARG B 1 113 ? 2.1 -9.008 -1.806 1 95.38 113 ARG B C 1
ATOM 3236 O O . ARG B 1 113 ? 2.045 -9.773 -0.843 1 95.38 113 ARG B O 1
ATOM 3243 N N . ASP B 1 114 ? 1.087 -8.344 -2.154 1 95.44 114 ASP B N 1
ATOM 3244 C CA . ASP B 1 114 ? -0.24 -8.531 -1.576 1 95.44 114 ASP B CA 1
ATOM 3245 C C . ASP B 1 114 ? -1.059 -9.531 -2.395 1 95.44 114 ASP B C 1
ATOM 3247 O O . ASP B 1 114 ? -1.63 -9.172 -3.428 1 95.44 114 ASP B O 1
ATOM 3251 N N . LYS B 1 115 ? -1.188 -10.727 -1.832 1 96.31 115 LYS B N 1
ATOM 3252 C CA . LYS B 1 115 ? -1.783 -11.828 -2.592 1 96.31 115 LYS B CA 1
ATOM 3253 C C . LYS B 1 115 ? -3.215 -11.492 -3.002 1 96.31 115 LYS B C 1
ATOM 3255 O O . LYS B 1 115 ? -3.627 -11.781 -4.129 1 96.31 115 LYS B O 1
ATOM 3260 N N . TRP B 1 116 ? -3.938 -10.859 -2.172 1 97.62 116 TRP B N 1
ATOM 3261 C CA . TRP B 1 116 ? -5.32 -10.562 -2.535 1 97.62 116 TRP B CA 1
ATOM 3262 C C . TRP B 1 116 ? -5.379 -9.461 -3.592 1 97.62 116 TRP B C 1
ATOM 3264 O O . TRP B 1 116 ? -6.051 -9.617 -4.617 1 97.62 116 TRP B O 1
ATOM 3274 N N . SER B 1 117 ? -4.691 -8.367 -3.312 1 97.56 117 SER B N 1
ATOM 3275 C CA . SER B 1 117 ? -4.742 -7.254 -4.25 1 97.56 117 SER B CA 1
ATOM 3276 C C . SER B 1 117 ? -4.32 -7.691 -5.648 1 97.56 117 SER B C 1
ATOM 3278 O O . SER B 1 117 ? -4.891 -7.238 -6.645 1 97.56 117 SER B O 1
ATOM 3280 N N . SER B 1 118 ? -3.338 -8.523 -5.695 1 97.75 118 SER B N 1
ATOM 3281 C CA . SER B 1 118 ? -2.896 -9.055 -6.984 1 97.75 118 SER B CA 1
ATOM 3282 C C . SER B 1 118 ? -4.012 -9.82 -7.68 1 97.75 118 SER B C 1
ATOM 3284 O O . SER B 1 118 ? -4.281 -9.609 -8.867 1 97.75 118 SER B O 1
ATOM 3286 N N . LEU B 1 119 ? -4.66 -10.703 -6.926 1 98.31 119 LEU B N 1
ATOM 3287 C CA . LEU B 1 119 ? -5.746 -11.492 -7.496 1 98.31 119 LEU B CA 1
ATOM 3288 C C . LEU B 1 119 ? -6.879 -10.594 -7.98 1 98.31 119 LEU B C 1
ATOM 3290 O O . LEU B 1 119 ? -7.457 -10.836 -9.047 1 98.31 119 LEU B O 1
ATOM 3294 N N . GLN B 1 120 ? -7.176 -9.617 -7.184 1 98.31 120 GLN B N 1
ATOM 3295 C CA . GLN B 1 120 ? -8.266 -8.711 -7.535 1 98.31 120 GLN B CA 1
ATOM 3296 C C . GLN B 1 120 ? -7.969 -7.969 -8.836 1 98.31 120 GLN B C 1
ATOM 3298 O O . GLN B 1 120 ? -8.852 -7.824 -9.688 1 98.31 120 GLN B O 1
ATOM 3303 N N . VAL B 1 121 ? -6.762 -7.52 -9.023 1 98.25 121 VAL B N 1
ATOM 3304 C CA . VAL B 1 121 ? -6.363 -6.801 -10.234 1 98.25 121 VAL B CA 1
ATOM 3305 C C . VAL B 1 121 ? -6.379 -7.746 -11.43 1 98.25 121 VAL B C 1
ATOM 3307 O O . VAL B 1 121 ? -6.809 -7.371 -12.523 1 98.25 121 VAL B O 1
ATOM 3310 N N . LEU B 1 122 ? -5.891 -8.953 -11.227 1 98.62 122 LEU B N 1
ATOM 3311 C CA . LEU B 1 122 ? -5.93 -9.945 -12.297 1 98.62 122 LEU B CA 1
ATOM 3312 C C . LEU B 1 122 ? -7.367 -10.227 -12.719 1 98.62 122 LEU B C 1
ATOM 3314 O O . LEU B 1 122 ? -7.672 -10.234 -13.914 1 98.62 122 LEU B O 1
ATOM 3318 N N . ALA B 1 123 ? -8.234 -10.398 -11.742 1 98.31 123 ALA B N 1
ATOM 3319 C CA . ALA B 1 123 ? -9.641 -10.688 -12.023 1 98.31 123 ALA B CA 1
ATOM 3320 C C . ALA B 1 123 ? -10.289 -9.531 -12.781 1 98.31 123 ALA B C 1
ATOM 3322 O O . ALA B 1 123 ? -11.133 -9.75 -13.656 1 98.31 123 ALA B O 1
ATOM 3323 N N . ALA B 1 124 ? -9.938 -8.344 -12.445 1 97.62 124 ALA B N 1
ATOM 3324 C CA . ALA B 1 124 ? -10.492 -7.16 -13.094 1 97.62 124 ALA B CA 1
ATOM 3325 C C . ALA B 1 124 ? -10.164 -7.148 -14.586 1 97.62 124 ALA B C 1
ATOM 3327 O O . ALA B 1 124 ? -10.883 -6.531 -15.375 1 97.62 124 ALA B O 1
ATOM 3328 N N . GLN B 1 125 ? -9.078 -7.805 -14.984 1 97.25 125 GLN B N 1
ATOM 3329 C CA . GLN B 1 125 ? -8.688 -7.914 -16.391 1 97.25 125 GLN B CA 1
ATOM 3330 C C . GLN B 1 125 ? -9.141 -9.242 -16.984 1 97.25 125 GLN B C 1
ATOM 3332 O O . GLN B 1 125 ? -8.672 -9.641 -18.047 1 97.25 125 GLN B O 1
ATOM 3337 N N . HIS B 1 126 ? -9.922 -9.969 -16.281 1 96.94 126 HIS B N 1
ATOM 3338 C CA . HIS B 1 126 ? -10.539 -11.219 -16.688 1 96.94 126 HIS B CA 1
ATOM 3339 C C . HIS B 1 126 ? -9.5 -12.32 -16.859 1 96.94 126 HIS B C 1
ATOM 3341 O O . HIS B 1 126 ? -9.664 -13.219 -17.688 1 96.94 126 HIS B O 1
ATOM 3347 N N . ILE B 1 127 ? -8.344 -12.172 -16.25 1 97.94 127 ILE B N 1
ATOM 3348 C CA . ILE B 1 127 ? -7.348 -13.227 -16.219 1 97.94 127 ILE B CA 1
ATOM 3349 C C . ILE B 1 127 ? -7.828 -14.367 -15.32 1 97.94 127 ILE B C 1
ATOM 3351 O O . ILE B 1 127 ? -8.234 -14.133 -14.18 1 97.94 127 ILE B O 1
ATOM 3355 N N . PRO B 1 128 ? -7.805 -15.578 -15.797 1 97 128 PRO B N 1
ATOM 3356 C CA . PRO B 1 128 ? -8.336 -16.688 -15.008 1 97 128 PRO B CA 1
ATOM 3357 C C . PRO B 1 128 ? -7.516 -16.969 -13.75 1 97 128 PRO B C 1
ATOM 3359 O O . PRO B 1 128 ? -6.297 -17.141 -13.836 1 97 128 PRO B O 1
ATOM 3362 N N . ILE B 1 129 ? -8.148 -17.016 -12.625 1 98 129 ILE B N 1
ATOM 3363 C CA . ILE B 1 129 ? -7.582 -17.391 -11.336 1 98 129 ILE B CA 1
ATOM 3364 C C . ILE B 1 129 ? -8.523 -18.359 -10.617 1 98 129 ILE B C 1
ATOM 3366 O O . ILE B 1 129 ? -9.703 -18.469 -10.977 1 98 129 ILE B O 1
ATOM 3370 N N . PRO B 1 130 ? -8.016 -19.125 -9.672 1 96.75 130 PRO B N 1
ATOM 3371 C CA . PRO B 1 130 ? -8.961 -19.922 -8.883 1 96.75 130 PRO B CA 1
ATOM 3372 C C . PRO B 1 130 ? -9.992 -19.062 -8.164 1 96.75 130 PRO B C 1
ATOM 3374 O O . PRO B 1 130 ? -9.68 -17.938 -7.746 1 96.75 130 PRO B O 1
ATOM 3377 N N . THR B 1 131 ? -11.203 -19.609 -8.023 1 97.75 131 THR B N 1
ATOM 3378 C CA . THR B 1 131 ? -12.211 -18.891 -7.246 1 97.75 131 THR B CA 1
ATOM 3379 C C . THR B 1 131 ? -11.664 -18.516 -5.871 1 97.75 131 THR B C 1
ATOM 3381 O O . THR B 1 131 ? -11.164 -19.375 -5.141 1 97.75 131 THR B O 1
ATOM 3384 N N . SER B 1 132 ? -11.703 -17.281 -5.543 1 98.56 132 SER B N 1
ATOM 3385 C CA . SER B 1 132 ? -11.109 -16.734 -4.324 1 98.56 132 SER B CA 1
ATOM 3386 C C . SER B 1 132 ? -12.039 -15.734 -3.652 1 98.56 132 SER B C 1
ATOM 3388 O O . SER B 1 132 ? -12.898 -15.148 -4.309 1 98.56 132 SER B O 1
ATOM 3390 N N . SER B 1 133 ? -11.883 -15.602 -2.344 1 98.81 133 SER B N 1
ATOM 3391 C CA . SER B 1 133 ? -12.695 -14.625 -1.631 1 98.81 133 SER B CA 1
ATOM 3392 C C . SER B 1 133 ? -11.93 -14 -0.472 1 98.81 133 SER B C 1
ATOM 3394 O O . SER B 1 133 ? -11 -14.617 0.064 1 98.81 133 SER B O 1
ATOM 3396 N N . PHE B 1 134 ? -12.242 -12.797 -0.152 1 98.75 134 PHE B N 1
ATOM 3397 C CA . PHE B 1 134 ? -11.711 -12.016 0.958 1 98.75 134 PHE B CA 1
ATOM 3398 C C . PHE B 1 134 ? -12.828 -11.328 1.729 1 98.75 134 PHE B C 1
ATOM 3400 O O . PHE B 1 134 ? -13.703 -10.695 1.134 1 98.75 134 PHE B O 1
ATOM 3407 N N . ALA B 1 135 ? -12.789 -11.453 3.045 1 98 135 ALA B N 1
ATOM 3408 C CA . ALA B 1 135 ? -13.859 -10.914 3.873 1 98 135 ALA B CA 1
ATOM 3409 C C . ALA B 1 135 ? -13.312 -9.945 4.918 1 98 135 ALA B C 1
ATOM 3411 O O . ALA B 1 135 ? -12.211 -10.133 5.43 1 98 135 ALA B O 1
ATOM 3412 N N . GLY B 1 136 ? -14.156 -8.891 5.207 1 96.88 136 GLY B N 1
ATOM 3413 C CA . GLY B 1 136 ? -13.836 -8.008 6.32 1 96.88 136 GLY B CA 1
ATOM 3414 C C . GLY B 1 136 ? -13.977 -8.68 7.672 1 96.88 136 GLY B C 1
ATOM 3415 O O . GLY B 1 136 ? -14.562 -9.758 7.781 1 96.88 136 GLY B O 1
ATOM 3416 N N . ALA B 1 137 ? -13.469 -8.039 8.68 1 94.81 137 ALA B N 1
ATOM 3417 C CA . ALA B 1 137 ? -13.328 -8.625 10.008 1 94.81 137 ALA B CA 1
ATOM 3418 C C . ALA B 1 137 ? -14.688 -8.883 10.648 1 94.81 137 ALA B C 1
ATOM 3420 O O . ALA B 1 137 ? -14.805 -9.711 11.555 1 94.81 137 ALA B O 1
ATOM 3421 N N . LEU B 1 138 ? -15.734 -8.203 10.227 1 95.5 138 LEU B N 1
ATOM 3422 C CA . LEU B 1 138 ? -17.047 -8.344 10.852 1 95.5 138 LEU B CA 1
ATOM 3423 C C . LEU B 1 138 ? -17.938 -9.273 10.047 1 95.5 138 LEU B C 1
ATOM 3425 O O . LEU B 1 138 ? -19.109 -9.484 10.398 1 95.5 138 LEU B O 1
ATOM 3429 N N . PHE B 1 139 ? -17.453 -9.789 8.953 1 96.44 139 PHE B N 1
ATOM 3430 C CA . PHE B 1 139 ? -18.172 -10.781 8.156 1 96.44 139 PHE B CA 1
ATOM 3431 C C . PHE B 1 139 ? -18.094 -12.148 8.812 1 96.44 139 PHE B C 1
ATOM 3433 O O . PHE B 1 139 ? -17.062 -12.539 9.352 1 96.44 139 PHE B O 1
ATOM 3440 N N . SER B 1 140 ? -19.141 -12.922 8.797 1 94.62 140 SER B N 1
ATOM 3441 C CA . SER B 1 140 ? -19.219 -14.219 9.461 1 94.62 140 SER B CA 1
ATOM 3442 C C . SER B 1 140 ? -18.203 -15.203 8.867 1 94.62 140 SER B C 1
ATOM 3444 O O . SER B 1 140 ? -18.125 -15.359 7.652 1 94.62 140 SER B O 1
ATOM 3446 N N . THR B 1 141 ? -17.516 -15.859 9.812 1 94 141 THR B N 1
ATOM 3447 C CA . THR B 1 141 ? -16.547 -16.875 9.383 1 94 141 THR B CA 1
ATOM 3448 C C . THR B 1 141 ? -17.25 -18.016 8.648 1 94 141 THR B C 1
ATOM 3450 O O . THR B 1 141 ? -16.797 -18.453 7.59 1 94 141 THR B O 1
ATOM 3453 N N . ALA B 1 142 ? -18.328 -18.422 9.227 1 92.81 142 ALA B N 1
ATOM 3454 C CA . ALA B 1 142 ? -19.078 -19.516 8.625 1 92.81 142 ALA B CA 1
ATOM 3455 C C . ALA B 1 142 ? -19.578 -19.141 7.23 1 92.81 142 ALA B C 1
ATOM 3457 O O . ALA B 1 142 ? -19.5 -19.953 6.301 1 92.81 142 ALA B O 1
ATOM 3458 N N . ALA B 1 143 ? -20.062 -17.953 7.094 1 95.19 143 ALA B N 1
ATOM 3459 C CA . ALA B 1 143 ? -20.562 -17.5 5.797 1 95.19 143 ALA B CA 1
ATOM 3460 C C . ALA B 1 143 ? -19.422 -17.359 4.793 1 95.19 143 ALA B C 1
ATOM 3462 O O . ALA B 1 143 ? -19.609 -17.625 3.602 1 95.19 143 ALA B O 1
ATOM 3463 N N . HIS B 1 144 ? -18.297 -16.891 5.223 1 97.12 144 HIS B N 1
ATOM 3464 C CA . HIS B 1 144 ? -17.109 -16.797 4.367 1 97.12 144 HIS B CA 1
ATOM 3465 C C . HIS B 1 144 ? -16.719 -18.172 3.822 1 97.12 144 HIS B C 1
ATOM 3467 O O . HIS B 1 144 ? -16.531 -18.328 2.615 1 97.12 144 HIS B O 1
ATOM 3473 N N . ILE B 1 145 ? -16.719 -19.156 4.648 1 97.31 145 ILE B N 1
ATOM 3474 C CA . ILE B 1 145 ? -16.328 -20.516 4.273 1 97.31 145 ILE B CA 1
ATOM 3475 C C . ILE B 1 145 ? -17.344 -21.078 3.285 1 97.31 145 ILE B C 1
ATOM 3477 O O . ILE B 1 145 ? -16.984 -21.797 2.354 1 97.31 145 ILE B O 1
ATOM 3481 N N . SER B 1 146 ? -18.562 -20.703 3.477 1 96.19 146 SER B N 1
ATOM 3482 C CA . SER B 1 146 ? -19.656 -21.234 2.652 1 96.19 146 SER B CA 1
ATOM 3483 C C . SER B 1 146 ? -19.531 -20.734 1.212 1 96.19 146 SER B C 1
ATOM 3485 O O . SER B 1 146 ? -20.219 -21.25 0.32 1 96.19 146 SER B O 1
ATOM 3487 N N . GLN B 1 147 ? -18.641 -19.734 0.944 1 96.69 147 GLN B N 1
ATOM 3488 C CA . GLN B 1 147 ? -18.406 -19.25 -0.413 1 96.69 147 GLN B CA 1
ATOM 3489 C C . GLN B 1 147 ? -17.641 -20.281 -1.235 1 96.69 147 GLN B C 1
ATOM 3491 O O . GLN B 1 147 ? -17.516 -20.156 -2.455 1 96.69 147 GLN B O 1
ATOM 3496 N N . HIS B 1 148 ? -17.078 -21.281 -0.598 1 97.12 148 HIS B N 1
ATOM 3497 C CA . HIS B 1 148 ? -16.203 -22.25 -1.238 1 97.12 148 HIS B CA 1
ATOM 3498 C C . HIS B 1 148 ? -16.594 -23.688 -0.872 1 97.12 148 HIS B C 1
ATOM 3500 O O . HIS B 1 148 ? -17.328 -23.891 0.096 1 97.12 148 HIS B O 1
ATOM 3506 N N . ARG B 1 149 ? -16.141 -24.594 -1.658 1 94.31 149 ARG B N 1
ATOM 3507 C CA . ARG B 1 149 ? -16.297 -26.016 -1.348 1 94.31 149 ARG B CA 1
ATOM 3508 C C . ARG B 1 149 ? -15.094 -26.562 -0.598 1 94.31 149 ARG B C 1
ATOM 3510 O O . ARG B 1 149 ? -13.969 -26.078 -0.788 1 94.31 149 ARG B O 1
ATOM 3517 N N . ILE B 1 150 ? -15.312 -27.578 0.213 1 94.56 150 ILE B N 1
ATOM 3518 C CA . ILE B 1 150 ? -14.25 -28.266 0.942 1 94.56 150 ILE B CA 1
ATOM 3519 C C . ILE B 1 150 ? -13.75 -29.453 0.117 1 94.56 150 ILE B C 1
ATOM 3521 O O . ILE B 1 150 ? -14.539 -30.188 -0.467 1 94.56 150 ILE B O 1
ATOM 3525 N N . PRO B 1 151 ? -12.516 -29.734 0.02 1 94.94 151 PRO B N 1
ATOM 3526 C CA . PRO B 1 151 ? -11.461 -28.984 0.701 1 94.94 151 PRO B CA 1
ATOM 3527 C C . PRO B 1 151 ? -11.219 -27.609 0.069 1 94.94 151 PRO B C 1
ATOM 3529 O O . PRO B 1 151 ? -11.516 -27.406 -1.11 1 94.94 151 PRO B O 1
ATOM 3532 N N . LEU B 1 152 ? -10.742 -26.672 0.854 1 96 152 LEU B N 1
ATOM 3533 C CA . LEU B 1 152 ? -10.414 -25.328 0.367 1 96 152 LEU B CA 1
ATOM 3534 C C . LEU B 1 152 ? -9.047 -24.891 0.875 1 96 152 LEU B C 1
ATOM 3536 O O . LEU B 1 152 ? -8.492 -25.5 1.789 1 96 152 LEU B O 1
ATOM 3540 N N . VAL B 1 153 ? -8.438 -23.891 0.245 1 95.69 153 VAL B N 1
ATOM 3541 C CA . VAL B 1 153 ? -7.129 -23.359 0.599 1 95.69 153 VAL B CA 1
ATOM 3542 C C . VAL B 1 153 ? -7.293 -22.047 1.36 1 95.69 153 VAL B C 1
ATOM 3544 O O . VAL B 1 153 ? -8.086 -21.188 0.965 1 95.69 153 VAL B O 1
ATOM 3547 N N . ILE B 1 154 ? -6.652 -21.906 2.482 1 96.31 154 ILE B N 1
ATOM 3548 C CA . ILE B 1 154 ? -6.551 -20.672 3.25 1 96.31 154 ILE B CA 1
ATOM 3549 C C . ILE B 1 154 ? -5.145 -20.094 3.115 1 96.31 154 ILE B C 1
ATOM 3551 O O . ILE B 1 154 ? -4.156 -20.781 3.377 1 96.31 154 ILE B O 1
ATOM 3555 N N . LYS B 1 155 ? -5.078 -18.828 2.639 1 95.75 155 LYS B N 1
ATOM 3556 C CA . LYS B 1 155 ? -3.791 -18.172 2.426 1 95.75 155 LYS B CA 1
ATOM 3557 C C . LYS B 1 155 ? -3.701 -16.875 3.211 1 95.75 155 LYS B C 1
ATOM 3559 O O . LYS B 1 155 ? -4.637 -16.062 3.193 1 95.75 155 LYS B O 1
ATOM 3564 N N . THR B 1 156 ? -2.627 -16.719 3.926 1 94.62 156 THR B N 1
ATOM 3565 C CA . THR B 1 156 ? -2.357 -15.375 4.43 1 94.62 156 THR B CA 1
ATOM 3566 C C . THR B 1 156 ? -1.979 -14.43 3.289 1 94.62 156 THR B C 1
ATOM 3568 O O . THR B 1 156 ? -1.368 -14.852 2.307 1 94.62 156 THR B O 1
ATOM 3571 N N . CYS B 1 157 ? -2.336 -13.141 3.404 1 92.31 157 CYS B N 1
ATOM 3572 C CA . CYS B 1 157 ? -2.168 -12.211 2.297 1 92.31 157 CYS B CA 1
ATOM 3573 C C . CYS B 1 157 ? -0.704 -11.828 2.121 1 92.31 157 CYS B C 1
ATOM 3575 O O . CYS B 1 157 ? -0.309 -11.336 1.064 1 92.31 157 CYS B O 1
ATOM 3577 N N . SER B 1 158 ? 0.047 -11.914 3.205 1 82.44 158 SER B N 1
ATOM 3578 C CA . SER B 1 158 ? 1.485 -11.688 3.129 1 82.44 158 SER B CA 1
ATOM 3579 C C . SER B 1 158 ? 2.27 -12.938 3.492 1 82.44 158 SER B C 1
ATOM 3581 O O . SER B 1 158 ? 1.817 -13.742 4.312 1 82.44 158 SER B O 1
ATOM 3583 N N . GLY B 1 159 ? 3.383 -13.188 2.807 1 73.69 159 GLY B N 1
ATOM 3584 C CA . GLY B 1 159 ? 4.215 -14.359 3.041 1 73.69 159 GLY B CA 1
ATOM 3585 C C . GLY B 1 159 ? 4.887 -14.875 1.783 1 73.69 159 GLY B C 1
ATOM 3586 O O . GLY B 1 159 ? 4.621 -14.383 0.684 1 73.69 159 GLY B O 1
ATOM 3587 N N . SER B 1 160 ? 5.891 -15.703 2.061 1 69.56 160 SER B N 1
ATOM 3588 C CA . SER B 1 160 ? 6.637 -16.281 0.951 1 69.56 160 SER B CA 1
ATOM 3589 C C . SER B 1 160 ? 6.93 -17.766 1.199 1 69.56 160 SER B C 1
ATOM 3591 O O . SER B 1 160 ? 6.766 -18.25 2.318 1 69.56 160 SER B O 1
ATOM 3593 N N . GLN B 1 161 ? 7.172 -18.484 0.085 1 65.88 161 GLN B N 1
ATOM 3594 C CA . GLN B 1 161 ? 7.703 -19.844 0.12 1 65.88 161 GLN B CA 1
ATOM 3595 C C . GLN B 1 161 ? 6.688 -20.812 0.715 1 65.88 161 GLN B C 1
ATOM 3597 O O . GLN B 1 161 ? 7.055 -21.719 1.457 1 65.88 161 GLN B O 1
ATOM 3602 N N . GLY B 1 162 ? 5.434 -20.5 0.502 1 72.12 162 GLY B N 1
ATOM 3603 C CA . GLY B 1 162 ? 4.391 -21.422 0.921 1 72.12 162 GLY B CA 1
ATOM 3604 C C . GLY B 1 162 ? 3.982 -21.234 2.371 1 72.12 162 GLY B C 1
ATOM 3605 O O . GLY B 1 162 ? 2.992 -21.812 2.818 1 72.12 162 GLY B O 1
ATOM 3606 N N . VAL B 1 163 ? 4.691 -20.438 3.057 1 74.31 163 VAL B N 1
ATOM 3607 C CA . VAL B 1 163 ? 4.312 -20.125 4.43 1 74.31 163 VAL B CA 1
ATOM 3608 C C . VAL B 1 163 ? 2.988 -19.375 4.441 1 74.31 163 VAL B C 1
ATOM 3610 O O . VAL B 1 163 ? 2.783 -18.453 3.637 1 74.31 163 VAL B O 1
ATOM 3613 N N . GLY B 1 164 ? 2.08 -19.906 5.164 1 85.75 164 GLY B N 1
ATOM 3614 C CA . GLY B 1 164 ? 0.781 -19.266 5.27 1 85.75 164 GLY B CA 1
ATOM 3615 C C . GLY B 1 164 ? -0.239 -19.812 4.289 1 85.75 164 GLY B C 1
ATOM 3616 O O . GLY B 1 164 ? -1.271 -19.188 4.047 1 85.75 164 GLY B O 1
ATOM 3617 N N . VAL B 1 165 ? 0.152 -20.812 3.568 1 89.56 165 VAL B N 1
ATOM 3618 C CA . VAL B 1 165 ? -0.791 -21.5 2.686 1 89.56 165 VAL B CA 1
ATOM 3619 C C . VAL B 1 165 ? -1.232 -22.812 3.318 1 89.56 165 VAL B C 1
ATOM 3621 O O . VAL B 1 165 ? -0.414 -23.703 3.543 1 89.56 165 VAL B O 1
ATOM 3624 N N . MET B 1 166 ? -2.508 -23.016 3.566 1 92.62 166 MET B N 1
ATOM 3625 C CA . MET B 1 166 ? -3.016 -24.172 4.305 1 92.62 166 MET B CA 1
ATOM 3626 C C . MET B 1 166 ? -4.191 -24.797 3.572 1 92.62 166 MET B C 1
ATOM 3628 O O . MET B 1 166 ? -5.113 -24.109 3.145 1 92.62 166 MET B O 1
ATOM 3632 N N . LEU B 1 167 ? -4.086 -26.078 3.457 1 92.75 167 LEU B N 1
ATOM 3633 C CA . LEU B 1 167 ? -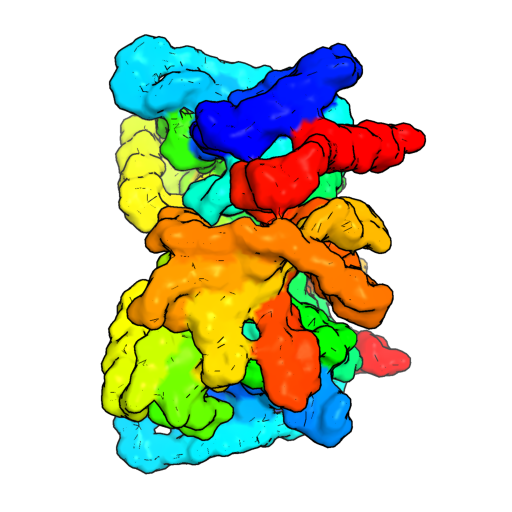5.219 -26.844 2.949 1 92.75 167 LEU B CA 1
ATOM 3634 C C . LEU B 1 167 ? -6.145 -27.266 4.086 1 92.75 167 LEU B C 1
ATOM 3636 O O . LEU B 1 167 ? -5.703 -27.875 5.059 1 92.75 167 LEU B O 1
ATOM 3640 N N . SER B 1 168 ? -7.379 -26.875 3.979 1 94.38 168 SER B N 1
ATOM 3641 C CA . SER B 1 168 ? -8.367 -27.266 4.98 1 94.38 168 SER B CA 1
ATOM 3642 C C . SER B 1 168 ? -9.359 -28.281 4.422 1 94.38 168 SER B C 1
ATOM 3644 O O . SER B 1 168 ? -10.031 -28.016 3.424 1 94.38 168 SER B O 1
ATOM 3646 N N . GLU B 1 169 ? -9.516 -29.375 5.129 1 94 169 GLU B N 1
ATOM 3647 C CA . GLU B 1 169 ? -10.297 -30.5 4.598 1 94 169 GLU B CA 1
ATOM 3648 C C . GLU B 1 169 ? -11.617 -30.656 5.348 1 94 169 GLU B C 1
ATOM 3650 O O . GLU B 1 169 ? -12.344 -31.625 5.133 1 94 169 GLU B O 1
ATOM 3655 N N . SER B 1 170 ? -11.938 -29.859 6.254 1 94.94 170 SER B N 1
ATOM 3656 C CA . SER B 1 170 ? -13.227 -29.891 6.945 1 94.94 170 SER B CA 1
ATOM 3657 C C . SER B 1 170 ? -13.688 -28.484 7.32 1 94.94 170 SER B C 1
ATOM 3659 O O . SER B 1 170 ? -12.867 -27.594 7.543 1 94.94 170 SER B O 1
ATOM 3661 N N . LYS B 1 171 ? -14.945 -28.391 7.434 1 93.88 171 LYS B N 1
ATOM 3662 C CA . LYS B 1 171 ? -15.539 -27.109 7.801 1 93.88 171 LYS B CA 1
ATOM 3663 C C . LYS B 1 171 ? -15.109 -26.688 9.203 1 93.88 171 LYS B C 1
ATOM 3665 O O . LYS B 1 171 ? -14.781 -25.516 9.422 1 93.88 171 LYS B O 1
ATOM 3670 N N . VAL B 1 172 ? -15.078 -27.594 10.086 1 93.25 172 VAL B N 1
ATOM 3671 C CA . VAL B 1 172 ? -14.742 -27.312 11.477 1 93.25 172 VAL B CA 1
ATOM 3672 C C . VAL B 1 172 ? -13.312 -26.781 11.57 1 93.25 172 VAL B C 1
ATOM 3674 O O . VAL B 1 172 ? -13.055 -25.781 12.242 1 93.25 172 VAL B O 1
ATOM 3677 N N . HIS B 1 173 ? -12.438 -27.453 10.844 1 93.56 173 HIS B N 1
ATOM 3678 C CA . HIS B 1 173 ? -11.047 -27.016 10.828 1 93.56 173 HIS B CA 1
ATOM 3679 C C . HIS B 1 173 ? -10.898 -25.641 10.195 1 93.56 173 HIS B C 1
ATOM 3681 O O . HIS B 1 173 ? -10.102 -24.828 10.656 1 93.56 173 HIS B O 1
ATOM 3687 N N . SER B 1 174 ? -11.625 -25.422 9.164 1 95.94 174 SER B N 1
ATOM 3688 C CA . SER B 1 174 ? -11.578 -24.141 8.484 1 95.94 174 SER B CA 1
ATOM 3689 C C . SER B 1 174 ? -12 -23 9.414 1 95.94 174 SER B C 1
ATOM 3691 O O . SER B 1 174 ? -11.352 -21.953 9.453 1 95.94 174 SER B O 1
ATOM 3693 N N . VAL B 1 175 ? -13.031 -23.234 10.164 1 94.5 175 VAL B N 1
ATOM 3694 C CA . VAL B 1 175 ? -13.547 -22.234 11.094 1 94.5 175 VAL B CA 1
ATOM 3695 C C . VAL B 1 175 ? -12.484 -21.922 12.148 1 94.5 175 VAL B C 1
ATOM 3697 O O . VAL B 1 175 ? -12.18 -20.75 12.398 1 94.5 175 VAL B O 1
ATOM 3700 N N . SER B 1 176 ? -11.953 -22.953 12.711 1 94.31 176 SER B N 1
ATOM 3701 C CA . SER B 1 176 ? -10.953 -22.781 13.758 1 94.31 176 SER B CA 1
ATOM 3702 C C . SER B 1 176 ? -9.734 -22.031 13.242 1 94.31 176 SER B C 1
ATOM 3704 O O . SER B 1 176 ? -9.227 -21.125 13.914 1 94.31 176 SER B O 1
ATOM 3706 N N . LEU B 1 177 ? -9.344 -22.359 12.07 1 94.19 177 LEU B N 1
ATOM 3707 C CA . LEU B 1 177 ? -8.172 -21.719 11.477 1 94.19 177 LEU B CA 1
ATOM 3708 C C . LEU B 1 177 ? -8.453 -20.234 11.195 1 94.19 177 LEU B C 1
ATOM 3710 O O . LEU B 1 177 ? -7.648 -19.375 11.547 1 94.19 177 LEU B O 1
ATOM 3714 N N . LEU B 1 178 ? -9.555 -19.938 10.602 1 94.69 178 LEU B N 1
ATOM 3715 C CA . LEU B 1 178 ? -9.906 -18.562 10.266 1 94.69 178 LEU B CA 1
ATOM 3716 C C . LEU B 1 178 ? -10.039 -17.719 11.523 1 94.69 178 LEU B C 1
ATOM 3718 O O . LEU B 1 178 ? -9.586 -16.562 11.555 1 94.69 178 LEU B O 1
ATOM 3722 N N . GLN B 1 179 ? -10.617 -18.266 12.516 1 92.31 179 GLN B N 1
ATOM 3723 C CA . GLN B 1 179 ? -10.773 -17.531 13.773 1 92.31 179 GLN B CA 1
ATOM 3724 C C . GLN B 1 179 ? -9.422 -17.234 14.414 1 92.31 179 GLN B C 1
ATOM 3726 O O . GLN B 1 179 ? -9.219 -16.156 14.977 1 92.31 179 GLN B O 1
ATOM 3731 N N . THR B 1 180 ? -8.594 -18.203 14.336 1 94 180 THR B N 1
ATOM 3732 C CA . THR B 1 180 ? -7.25 -18.016 14.875 1 94 180 THR B CA 1
ATOM 3733 C C . THR B 1 180 ? -6.531 -16.891 14.148 1 94 180 THR B C 1
ATOM 3735 O O . THR B 1 180 ? -5.93 -16.016 14.781 1 94 180 THR B O 1
ATOM 3738 N N . LEU B 1 181 ? -6.602 -16.891 12.82 1 93.44 181 LEU B N 1
ATOM 3739 C CA . LEU B 1 181 ? -5.969 -15.852 12.023 1 93.44 181 LEU B CA 1
ATOM 3740 C C . LEU B 1 181 ? -6.59 -14.484 12.312 1 93.44 181 LEU B C 1
ATOM 3742 O O . LEU B 1 181 ? -5.883 -13.477 12.398 1 93.44 181 LEU B O 1
ATOM 3746 N N . GLN B 1 182 ? -7.891 -14.484 12.469 1 91.31 182 GLN B N 1
ATOM 3747 C CA . GLN B 1 182 ? -8.594 -13.242 12.781 1 91.31 182 GLN B CA 1
ATOM 3748 C C . GLN B 1 182 ? -8.164 -12.688 14.133 1 91.31 182 GLN B C 1
ATOM 3750 O O . GLN B 1 182 ? -7.93 -11.484 14.266 1 91.31 182 GLN B O 1
ATOM 3755 N N . GLN B 1 183 ? -8.078 -13.562 15.109 1 90.75 183 GLN B N 1
ATOM 3756 C CA . GLN B 1 183 ? -7.637 -13.156 16.438 1 90.75 183 GLN B CA 1
ATOM 3757 C C . GLN B 1 183 ? -6.219 -12.594 16.406 1 90.75 183 GLN B C 1
ATOM 3759 O O . GLN B 1 183 ? -5.902 -11.641 17.109 1 90.75 183 GLN B O 1
ATOM 3764 N N . ALA B 1 184 ? -5.453 -13.164 15.594 1 92.06 184 ALA B N 1
ATOM 3765 C CA . ALA B 1 184 ? -4.066 -12.734 15.453 1 92.06 184 ALA B CA 1
ATOM 3766 C C . ALA B 1 184 ? -3.959 -11.516 14.531 1 92.06 184 ALA B C 1
ATOM 3768 O O . ALA B 1 184 ? -2.863 -11 14.305 1 92.06 184 ALA B O 1
ATOM 3769 N N . LYS B 1 185 ? -5.082 -11.023 13.945 1 91.06 185 LYS B N 1
ATOM 3770 C CA . LYS B 1 185 ? -5.145 -9.891 13.023 1 91.06 185 LYS B CA 1
ATOM 3771 C C . LYS B 1 185 ? -4.285 -10.133 11.789 1 91.06 185 LYS B C 1
ATOM 3773 O O . LYS B 1 185 ? -3.559 -9.242 11.352 1 91.06 185 LYS B O 1
ATOM 3778 N N . VAL B 1 186 ? -4.301 -11.336 11.344 1 92.44 186 VAL B N 1
ATOM 3779 C CA . VAL B 1 186 ? -3.596 -11.719 10.125 1 92.44 186 VAL B CA 1
ATOM 3780 C C . VAL B 1 186 ? -4.578 -11.789 8.961 1 92.44 186 VAL B C 1
ATOM 3782 O O . VAL B 1 186 ? -5.484 -12.617 8.953 1 92.44 186 VAL B O 1
ATOM 3785 N N . ASP B 1 187 ? -4.355 -10.945 7.988 1 93.81 187 ASP B N 1
ATOM 3786 C CA . ASP B 1 187 ? -5.207 -10.938 6.801 1 93.81 187 ASP B CA 1
ATOM 3787 C C . ASP B 1 187 ? -5.07 -12.242 6.016 1 93.81 187 ASP B C 1
ATOM 3789 O O . ASP B 1 187 ? -3.961 -12.75 5.844 1 93.81 187 ASP B O 1
ATOM 3793 N N . ASN B 1 188 ? -6.203 -12.711 5.566 1 96.38 188 ASN B N 1
ATOM 3794 C CA . ASN B 1 188 ? -6.223 -13.984 4.859 1 96.38 188 ASN B CA 1
ATOM 3795 C C . ASN B 1 188 ? -7.293 -14.008 3.773 1 96.38 188 ASN B C 1
ATOM 3797 O O . ASN B 1 188 ? -8.211 -13.188 3.781 1 96.38 188 ASN B O 1
ATOM 3801 N N . LEU B 1 189 ? -7.113 -14.867 2.83 1 97.88 189 LEU B N 1
ATOM 3802 C CA . LEU B 1 189 ? -8.094 -15.117 1.782 1 97.88 189 LEU B CA 1
ATOM 3803 C C . LEU B 1 189 ? -8.391 -16.609 1.663 1 97.88 189 LEU B C 1
ATOM 3805 O O . LEU B 1 189 ? -7.609 -17.438 2.139 1 97.88 189 LEU B O 1
ATOM 3809 N N . LEU B 1 190 ? -9.539 -16.938 1.155 1 98.25 190 LEU B N 1
ATOM 3810 C CA . LEU B 1 190 ? -9.914 -18.297 0.84 1 98.25 190 LEU B CA 1
ATOM 3811 C C . LEU B 1 190 ? -9.891 -18.547 -0.666 1 98.25 190 LEU B C 1
ATOM 3813 O O . LEU B 1 190 ? -10.188 -17.641 -1.449 1 98.25 190 LEU B O 1
ATOM 3817 N N . GLN B 1 191 ? -9.578 -19.75 -1.032 1 97.69 191 GLN B N 1
ATOM 3818 C CA . GLN B 1 191 ? -9.484 -20.109 -2.443 1 97.69 191 GLN B CA 1
ATOM 3819 C C . GLN B 1 191 ? -9.914 -21.547 -2.672 1 97.69 191 GLN B C 1
ATOM 3821 O O . GLN B 1 191 ? -9.609 -22.438 -1.858 1 97.69 191 GLN B O 1
ATOM 3826 N N . ASP B 1 192 ? -10.586 -21.75 -3.793 1 96.69 192 ASP B N 1
ATOM 3827 C CA . ASP B 1 192 ? -10.93 -23.125 -4.141 1 96.69 192 ASP B CA 1
ATOM 3828 C C . ASP B 1 192 ? -9.68 -23.969 -4.375 1 96.69 192 ASP B C 1
ATOM 3830 O O . ASP B 1 192 ? -8.727 -23.5 -5.012 1 96.69 192 ASP B O 1
ATOM 3834 N N . PHE B 1 193 ? -9.742 -25.188 -3.795 1 94.81 193 PHE B N 1
ATOM 3835 C CA . PHE B 1 193 ? -8.664 -26.141 -4.051 1 94.81 193 PHE B CA 1
ATOM 3836 C C . PHE B 1 193 ? -8.805 -26.75 -5.438 1 94.81 193 PHE B C 1
ATOM 3838 O O . PHE B 1 193 ? -9.883 -27.234 -5.805 1 94.81 193 PHE B O 1
ATOM 3845 N N . VAL B 1 194 ? -7.715 -26.672 -6.188 1 91.81 194 VAL B N 1
ATOM 3846 C CA . VAL B 1 194 ? -7.715 -27.297 -7.504 1 91.81 194 VAL B CA 1
ATOM 3847 C C . VAL B 1 194 ? -7.133 -28.703 -7.406 1 91.81 194 VAL B C 1
ATOM 3849 O O . VAL B 1 194 ? -5.922 -28.891 -7.535 1 91.81 194 VAL B O 1
ATOM 3852 N N . VAL B 1 195 ? -7.93 -29.641 -7.332 1 85.62 195 VAL B N 1
ATOM 3853 C CA . VAL B 1 195 ? -7.57 -31 -6.98 1 85.62 195 VAL B CA 1
ATOM 3854 C C . VAL B 1 195 ? -6.688 -31.609 -8.07 1 85.62 195 VAL B C 1
ATOM 3856 O O . VAL B 1 195 ? -5.746 -32.344 -7.781 1 85.62 195 VAL B O 1
ATOM 3859 N N . GLU B 1 196 ? -6.988 -31.297 -9.352 1 83.5 196 GLU B N 1
ATOM 3860 C CA . GLU B 1 196 ? -6.281 -31.891 -10.469 1 83.5 196 GLU B CA 1
ATOM 3861 C C . GLU B 1 196 ? -4.832 -31.422 -10.531 1 83.5 196 GLU B C 1
ATOM 3863 O O . GLU B 1 196 ? -3.996 -32.031 -11.195 1 83.5 196 GLU B O 1
ATOM 3868 N N . ALA B 1 197 ? -4.531 -30.328 -9.859 1 75.88 197 ALA B N 1
ATOM 3869 C CA . ALA B 1 197 ? -3.186 -29.75 -9.891 1 75.88 197 ALA B CA 1
ATOM 3870 C C . ALA B 1 197 ? -2.373 -30.188 -8.672 1 75.88 197 ALA B C 1
ATOM 3872 O O . ALA B 1 197 ? -1.203 -29.828 -8.539 1 75.88 197 ALA B O 1
ATOM 3873 N N . ARG B 1 198 ? -2.92 -31 -7.883 1 74.38 198 ARG B N 1
ATOM 3874 C CA . ARG B 1 198 ? -2.336 -31.328 -6.586 1 74.38 198 ARG B CA 1
ATOM 3875 C C . ARG B 1 198 ? -0.848 -31.625 -6.715 1 74.38 198 ARG B C 1
ATOM 3877 O O . ARG B 1 198 ? -0.455 -32.5 -7.5 1 74.38 198 ARG B O 1
ATOM 3884 N N . GLY B 1 199 ? -0.063 -30.781 -6.078 1 79.06 199 GLY B N 1
ATOM 3885 C CA . GLY B 1 199 ? 1.37 -30.984 -5.945 1 79.06 199 GLY B CA 1
ATOM 3886 C C . GLY B 1 199 ? 2.154 -30.547 -7.164 1 79.06 199 GLY B C 1
ATOM 3887 O O . GLY B 1 199 ? 3.342 -30.859 -7.293 1 79.06 199 GLY B O 1
ATOM 3888 N N . GLN B 1 200 ? 1.436 -29.953 -8.102 1 89.06 200 GLN B N 1
ATOM 3889 C CA . GLN B 1 200 ? 2.127 -29.516 -9.312 1 89.06 200 GLN B CA 1
ATOM 3890 C C . GLN B 1 200 ? 1.735 -28.094 -9.695 1 89.06 200 GLN B C 1
ATOM 3892 O O . GLN B 1 200 ? 0.566 -27.719 -9.602 1 89.06 200 GLN B O 1
ATOM 3897 N N . ASP B 1 201 ? 2.729 -27.312 -9.992 1 92.94 201 ASP B N 1
ATOM 3898 C CA . ASP B 1 201 ? 2.461 -26.016 -10.609 1 92.94 201 ASP B CA 1
ATOM 3899 C C . ASP B 1 201 ? 3.539 -25.672 -11.633 1 92.94 201 ASP B C 1
ATOM 3901 O O . ASP B 1 201 ? 4.469 -26.453 -11.859 1 92.94 201 ASP B O 1
ATOM 3905 N N . ILE B 1 202 ? 3.281 -24.703 -12.398 1 95.75 202 ILE B N 1
ATOM 3906 C CA . ILE B 1 202 ? 4.199 -24.203 -13.422 1 95.75 202 ILE B CA 1
ATOM 3907 C C . ILE B 1 202 ? 4.703 -22.812 -13.031 1 95.75 202 ILE B C 1
ATOM 3909 O O . ILE B 1 202 ? 3.926 -21.969 -12.586 1 95.75 202 ILE B O 1
ATOM 3913 N N . ARG B 1 203 ? 6.004 -22.672 -13.109 1 96.75 203 ARG B N 1
ATOM 3914 C CA . ARG B 1 203 ? 6.598 -21.344 -13.039 1 96.75 203 ARG B CA 1
ATOM 3915 C C . ARG B 1 203 ? 7.02 -20.859 -14.422 1 96.75 203 ARG B C 1
ATOM 3917 O O . ARG B 1 203 ? 7.926 -21.422 -15.039 1 96.75 203 ARG B O 1
ATOM 3924 N N . ALA B 1 204 ? 6.324 -19.891 -14.914 1 98.5 204 ALA B N 1
ATOM 3925 C CA . ALA B 1 204 ? 6.746 -19.188 -16.125 1 98.5 204 ALA B CA 1
ATOM 3926 C C . ALA B 1 204 ? 7.559 -17.938 -15.766 1 98.5 204 ALA B C 1
ATOM 3928 O O . ALA B 1 204 ? 7.09 -17.078 -15.023 1 98.5 204 ALA B O 1
ATOM 3929 N N . PHE B 1 205 ? 8.742 -17.844 -16.234 1 98.75 205 PHE B N 1
ATOM 3930 C CA . PHE B 1 205 ? 9.609 -16.703 -15.992 1 98.75 205 PHE B CA 1
ATOM 3931 C C . PHE B 1 205 ? 9.477 -15.672 -17.109 1 98.75 205 PHE B C 1
ATOM 3933 O O . PHE B 1 205 ? 9.844 -15.938 -18.25 1 98.75 205 PHE B O 1
ATOM 3940 N N . VAL B 1 206 ? 8.953 -14.531 -16.719 1 98.88 206 VAL B N 1
ATOM 3941 C CA . VAL B 1 206 ? 8.641 -13.492 -17.703 1 98.88 206 VAL B CA 1
ATOM 3942 C C . VAL B 1 206 ? 9.672 -12.375 -17.609 1 98.88 206 VAL B C 1
ATOM 3944 O O . VAL B 1 206 ? 9.992 -11.898 -16.516 1 98.88 206 VAL B O 1
ATOM 3947 N N . ILE B 1 207 ? 10.273 -11.961 -18.703 1 98.81 207 ILE B N 1
ATOM 3948 C CA . ILE B 1 207 ? 11.078 -10.75 -18.859 1 98.81 207 ILE B CA 1
ATOM 3949 C C . ILE B 1 207 ? 10.531 -9.914 -20.016 1 98.81 207 ILE B C 1
ATOM 3951 O O . ILE B 1 207 ? 10.539 -10.352 -21.172 1 98.81 207 ILE B O 1
ATOM 3955 N N . GLY B 1 208 ? 10.055 -8.719 -19.672 1 98 208 GLY B N 1
ATOM 3956 C CA . GLY B 1 208 ? 9.398 -7.906 -20.688 1 98 208 GLY B CA 1
ATOM 3957 C C . GLY B 1 208 ? 8.148 -8.555 -21.25 1 98 208 GLY B C 1
ATOM 3958 O O . GLY B 1 208 ? 7.223 -8.875 -20.5 1 98 208 GLY B O 1
ATOM 3959 N N . ASP B 1 209 ? 8.211 -8.891 -22.531 1 97.94 209 ASP B N 1
ATOM 3960 C CA . ASP B 1 209 ? 7.02 -9.406 -23.188 1 97.94 209 ASP B CA 1
ATOM 3961 C C . ASP B 1 209 ? 7.195 -10.867 -23.594 1 97.94 209 ASP B C 1
ATOM 3963 O O . ASP B 1 209 ? 6.551 -11.352 -24.516 1 97.94 209 ASP B O 1
ATOM 3967 N N . ARG B 1 210 ? 8.055 -11.523 -22.828 1 98.06 210 ARG B N 1
ATOM 3968 C CA . ARG B 1 210 ? 8.328 -12.898 -23.234 1 98.06 210 ARG B CA 1
ATOM 3969 C C . ARG B 1 210 ? 8.484 -13.805 -22.016 1 98.06 210 ARG B C 1
ATOM 3971 O O . ARG B 1 210 ? 9.055 -13.391 -21 1 98.06 210 ARG B O 1
ATOM 3978 N N . VAL B 1 211 ? 8.008 -15.008 -22.203 1 98.75 211 VAL B N 1
ATOM 3979 C CA . VAL B 1 211 ? 8.398 -16.078 -21.281 1 98.75 211 VAL B CA 1
ATOM 3980 C C . VAL B 1 211 ? 9.758 -16.641 -21.688 1 98.75 211 VAL B C 1
ATOM 3982 O O . VAL B 1 211 ? 9.891 -17.266 -22.75 1 98.75 211 VAL B O 1
ATOM 3985 N N . VAL B 1 212 ? 10.742 -16.484 -20.875 1 98.44 212 VAL B N 1
ATOM 3986 C CA . VAL B 1 212 ? 12.094 -16.859 -21.297 1 98.44 212 VAL B CA 1
ATOM 3987 C C . VAL B 1 212 ? 12.383 -18.312 -20.859 1 98.44 212 VAL B C 1
ATOM 3989 O O . VAL B 1 212 ? 13.258 -18.969 -21.422 1 98.44 212 VAL B O 1
ATOM 3992 N N . ALA B 1 213 ? 11.688 -18.75 -19.891 1 98.19 213 ALA B N 1
ATOM 3993 C CA . ALA B 1 213 ? 11.805 -20.125 -19.406 1 98.19 213 ALA B CA 1
ATOM 3994 C C . ALA B 1 213 ? 10.57 -20.531 -18.609 1 98.19 213 ALA B C 1
ATOM 3996 O O . ALA B 1 213 ? 9.875 -19.688 -18.047 1 98.19 213 ALA B O 1
ATOM 3997 N N . ALA B 1 214 ? 10.258 -21.75 -18.625 1 98.06 214 ALA B N 1
ATOM 3998 C CA . ALA B 1 214 ? 9.172 -22.297 -17.828 1 98.06 214 ALA B CA 1
ATOM 3999 C C . ALA B 1 214 ? 9.547 -23.672 -17.25 1 98.06 214 ALA B C 1
ATOM 4001 O O . ALA B 1 214 ? 10.156 -24.484 -17.938 1 98.06 214 ALA B O 1
ATOM 4002 N N . ILE B 1 215 ? 9.195 -23.828 -16.031 1 96.62 215 ILE B N 1
ATOM 4003 C CA . ILE B 1 215 ? 9.469 -25.125 -15.406 1 96.62 215 ILE B CA 1
ATOM 4004 C C . ILE B 1 215 ? 8.203 -25.625 -14.703 1 96.62 215 ILE B C 1
ATOM 4006 O O . ILE B 1 215 ? 7.371 -24.828 -14.266 1 96.62 215 ILE B O 1
ATOM 4010 N N . GLU B 1 216 ? 8.102 -26.859 -14.672 1 95 216 GLU B N 1
ATOM 4011 C CA . GLU B 1 216 ? 7.098 -27.531 -13.844 1 95 216 GLU B CA 1
ATOM 4012 C C . GLU B 1 216 ? 7.688 -27.953 -12.508 1 95 216 GLU B C 1
ATOM 4014 O O . GLU B 1 216 ? 8.75 -28.578 -12.461 1 95 216 GLU B O 1
ATOM 4019 N N . ARG B 1 217 ? 7.02 -27.531 -11.469 1 91.06 217 ARG B N 1
ATOM 4020 C CA . ARG B 1 217 ? 7.461 -27.875 -10.125 1 91.06 217 ARG B CA 1
ATOM 4021 C C . ARG B 1 217 ? 6.551 -28.922 -9.5 1 91.06 217 ARG B C 1
ATOM 4023 O O . ARG B 1 217 ? 5.328 -28.812 -9.562 1 91.06 217 ARG B O 1
ATOM 4030 N N . ASN B 1 218 ? 7.168 -29.953 -9.016 1 88.88 218 ASN B N 1
ATOM 4031 C CA . ASN B 1 218 ? 6.453 -31.031 -8.352 1 88.88 218 ASN B CA 1
ATOM 4032 C C . ASN B 1 218 ? 6.824 -31.125 -6.871 1 88.88 218 ASN B C 1
ATOM 4034 O O . ASN B 1 218 ? 8 -31.234 -6.527 1 88.88 218 ASN B O 1
ATOM 4038 N N . GLY B 1 219 ? 5.762 -31.062 -6.07 1 81.69 219 GLY B N 1
ATOM 4039 C CA . GLY B 1 219 ? 5.992 -31.156 -4.637 1 81.69 219 GLY B CA 1
ATOM 4040 C C . GLY B 1 219 ? 6.293 -32.562 -4.176 1 81.69 219 GLY B C 1
ATOM 4041 O O . GLY B 1 219 ? 6.297 -33.5 -4.977 1 81.69 219 GLY B O 1
ATOM 4042 N N . LEU B 1 220 ? 6.574 -32.656 -2.908 1 80.25 220 LEU B N 1
ATOM 4043 C CA . LEU B 1 220 ? 6.766 -33.969 -2.295 1 80.25 220 LEU B CA 1
ATOM 4044 C C . LEU B 1 220 ? 5.457 -34.75 -2.271 1 80.25 220 LEU B C 1
ATOM 4046 O O . LEU B 1 220 ? 4.375 -34.156 -2.338 1 80.25 220 LEU B O 1
ATOM 4050 N N . GLU B 1 221 ? 5.461 -36 -2.264 1 73.31 221 GLU B N 1
ATOM 4051 C CA . GLU B 1 221 ? 4.305 -36.906 -2.379 1 73.31 221 GLU B CA 1
ATOM 4052 C C . GLU B 1 221 ? 3.205 -36.5 -1.401 1 73.31 221 GLU B C 1
ATOM 4054 O O . GLU B 1 221 ? 2.021 -36.531 -1.749 1 73.31 221 GLU B O 1
ATOM 4059 N N . ASN B 1 222 ? 3.469 -36.062 -0.248 1 76.31 222 ASN B N 1
ATOM 4060 C CA . ASN B 1 222 ? 2.432 -35.781 0.74 1 76.31 222 ASN B CA 1
ATOM 4061 C C . ASN B 1 222 ? 2.254 -34.281 0.962 1 76.31 222 ASN B C 1
ATOM 4063 O O . ASN B 1 222 ? 1.584 -33.875 1.909 1 76.31 222 ASN B O 1
ATOM 4067 N N . ASP B 1 223 ? 2.699 -33.656 0.046 1 76.62 223 ASP B N 1
ATOM 4068 C CA . ASP B 1 223 ? 2.523 -32.219 0.142 1 76.62 223 ASP B CA 1
ATOM 4069 C C . ASP B 1 223 ? 1.701 -31.688 -1.029 1 76.62 223 ASP B C 1
ATOM 4071 O O . ASP B 1 223 ? 2.006 -31.969 -2.189 1 76.62 223 ASP B O 1
ATOM 4075 N N . PHE B 1 224 ? 0.597 -30.953 -0.768 1 78.62 224 PHE B N 1
ATOM 4076 C CA . PHE B 1 224 ? -0.255 -30.438 -1.829 1 78.62 224 PHE B CA 1
ATOM 4077 C C . PHE B 1 224 ? 0.387 -29.219 -2.492 1 78.62 224 PHE B C 1
ATOM 4079 O O . PHE B 1 224 ? -0.055 -28.781 -3.555 1 78.62 224 PHE B O 1
ATOM 4086 N N . ARG B 1 225 ? 1.447 -28.781 -1.929 1 81.12 225 ARG B N 1
ATOM 4087 C CA . ARG B 1 225 ? 2.174 -27.641 -2.488 1 81.12 225 ARG B CA 1
ATOM 4088 C C . ARG B 1 225 ? 3.307 -28.109 -3.395 1 81.12 225 ARG B C 1
ATOM 4090 O O . ARG B 1 225 ? 3.934 -29.141 -3.135 1 81.12 225 ARG B O 1
ATOM 4097 N N . ALA B 1 226 ? 3.635 -27.203 -4.414 1 73.31 226 ALA B N 1
ATOM 4098 C CA . ALA B 1 226 ? 4.656 -27.547 -5.398 1 73.31 226 ALA B CA 1
ATOM 4099 C C . ALA B 1 226 ? 5.945 -26.766 -5.148 1 73.31 226 ALA B C 1
ATOM 4101 O O . ALA B 1 226 ? 6.641 -26.391 -6.09 1 73.31 226 ALA B O 1
ATOM 4102 N N . ASN B 1 227 ? 6.391 -26.625 -3.898 1 72.44 227 ASN B N 1
ATOM 4103 C CA . ASN B 1 227 ? 7.539 -25.781 -3.596 1 72.44 227 ASN B CA 1
ATOM 4104 C C . ASN B 1 227 ? 8.852 -26.547 -3.689 1 72.44 227 ASN B C 1
ATOM 4106 O O . ASN B 1 227 ? 9.023 -27.562 -3.006 1 72.44 227 ASN B O 1
ATOM 4110 N N . ILE B 1 228 ? 9.758 -26.016 -4.516 1 72.69 228 ILE B N 1
ATOM 4111 C CA . ILE B 1 228 ? 11.07 -26.625 -4.688 1 72.69 228 ILE B CA 1
ATOM 4112 C C . ILE B 1 228 ? 11.898 -26.422 -3.42 1 72.69 228 ILE B C 1
ATOM 4114 O O . ILE B 1 228 ? 12.664 -27.312 -3.023 1 72.69 228 ILE B O 1
ATOM 4118 N N . HIS B 1 229 ? 11.656 -25.297 -2.791 1 70.62 229 HIS B N 1
ATOM 4119 C CA . HIS B 1 229 ? 12.414 -24.953 -1.593 1 70.62 229 HIS B CA 1
ATOM 4120 C C . HIS B 1 229 ? 12.172 -25.953 -0.475 1 70.62 229 HIS B C 1
ATOM 4122 O O . HIS B 1 229 ? 13 -26.109 0.418 1 70.62 229 HIS B O 1
ATOM 4128 N N . GLN B 1 230 ? 11.07 -26.703 -0.614 1 71.5 230 GLN B N 1
ATOM 4129 C CA . GLN B 1 230 ? 10.734 -27.703 0.404 1 71.5 230 GLN B CA 1
ATOM 4130 C C . GLN B 1 230 ? 11.102 -29.109 -0.059 1 71.5 230 GLN B C 1
ATOM 4132 O O . GLN B 1 230 ? 10.586 -30.094 0.474 1 71.5 230 GLN B O 1
ATOM 4137 N N . GLY B 1 231 ? 11.867 -29.188 -1.16 1 72.31 231 GLY B N 1
ATOM 4138 C CA . GLY B 1 231 ? 12.383 -30.484 -1.566 1 72.31 231 GLY B CA 1
ATOM 4139 C C . GLY B 1 231 ? 11.734 -31.016 -2.824 1 72.31 231 GLY B C 1
ATOM 4140 O O . GLY B 1 231 ? 11.961 -32.156 -3.209 1 72.31 231 GLY B O 1
ATOM 4141 N N . GLY B 1 232 ? 10.938 -30.219 -3.477 1 79.44 232 GLY B N 1
ATOM 4142 C CA . GLY B 1 232 ? 10.328 -30.641 -4.727 1 79.44 232 GLY B CA 1
ATOM 4143 C C . GLY B 1 232 ? 11.312 -30.703 -5.879 1 79.44 232 GLY B C 1
ATOM 4144 O O . GLY B 1 232 ? 12.516 -30.547 -5.684 1 79.44 232 GLY B O 1
ATOM 4145 N N . SER B 1 233 ? 10.773 -31.188 -6.953 1 84.25 233 SER B N 1
ATOM 4146 C CA . SER B 1 233 ? 11.578 -31.297 -8.172 1 84.25 233 SER B CA 1
ATOM 4147 C C . SER B 1 233 ? 11.07 -30.344 -9.242 1 84.25 233 SER B C 1
ATOM 4149 O O . SER B 1 233 ? 9.961 -29.797 -9.141 1 84.25 233 SER B O 1
ATOM 4151 N N . ALA B 1 234 ? 11.984 -30.062 -10.156 1 88.88 234 ALA B N 1
ATOM 4152 C CA . ALA B 1 234 ? 11.641 -29.156 -11.242 1 88.88 234 ALA B CA 1
ATOM 4153 C C . ALA B 1 234 ? 12.07 -29.734 -12.594 1 88.88 234 ALA B C 1
ATOM 4155 O O . ALA B 1 234 ? 13.125 -30.359 -12.703 1 88.88 234 ALA B O 1
ATOM 4156 N N . SER B 1 235 ? 11.211 -29.609 -13.57 1 92.56 235 SER B N 1
ATOM 4157 C CA . SER B 1 235 ? 11.523 -30 -14.945 1 92.56 235 SER B CA 1
ATOM 4158 C C . SER B 1 235 ? 11.141 -28.906 -15.93 1 92.56 235 SER B C 1
ATOM 4160 O O . SER B 1 235 ? 10.117 -28.234 -15.75 1 92.56 235 SER B O 1
ATOM 4162 N N . VAL B 1 236 ? 11.953 -28.781 -16.969 1 96 236 VAL B N 1
ATOM 4163 C CA . VAL B 1 236 ? 11.68 -27.781 -18 1 96 236 VAL B CA 1
ATOM 4164 C C . VAL B 1 236 ? 10.453 -28.203 -18.812 1 96 236 VAL B C 1
ATOM 4166 O O . VAL B 1 236 ? 10.312 -29.375 -19.172 1 96 236 VAL B O 1
ATOM 4169 N N . ILE B 1 237 ? 9.648 -27.25 -19.062 1 95.94 237 ILE B N 1
ATOM 4170 C CA . ILE B 1 237 ? 8.5 -27.531 -19.938 1 95.94 237 ILE B CA 1
ATOM 4171 C C . ILE B 1 237 ? 8.367 -26.422 -20.969 1 95.94 237 ILE B C 1
ATOM 4173 O O . ILE B 1 237 ? 8.984 -25.359 -20.844 1 95.94 237 ILE B O 1
ATOM 4177 N N . GLN B 1 238 ? 7.629 -26.734 -22 1 95.56 238 GLN B N 1
ATOM 4178 C CA . GLN B 1 238 ? 7.293 -25.734 -23.016 1 95.56 238 GLN B CA 1
ATOM 4179 C C . GLN B 1 238 ? 5.832 -25.312 -22.906 1 95.56 238 GLN B C 1
ATOM 4181 O O . GLN B 1 238 ? 4.934 -26.156 -22.844 1 95.56 238 GLN B O 1
ATOM 4186 N N . LEU B 1 239 ? 5.648 -24.062 -22.797 1 96.81 239 LEU B N 1
ATOM 4187 C CA . LEU B 1 239 ? 4.305 -23.5 -22.812 1 96.81 239 LEU B CA 1
ATOM 4188 C C . LEU B 1 239 ? 3.865 -23.203 -24.25 1 96.81 239 LEU B C 1
ATOM 4190 O O . LEU B 1 239 ? 4.68 -22.797 -25.078 1 96.81 239 LEU B O 1
ATOM 4194 N N . ASN B 1 240 ? 2.592 -23.516 -24.547 1 96.62 240 ASN B N 1
ATOM 4195 C CA . ASN B 1 240 ? 2.092 -23.094 -25.859 1 96.62 240 ASN B CA 1
ATOM 4196 C C . ASN B 1 240 ? 1.909 -21.578 -25.922 1 96.62 240 ASN B C 1
ATOM 4198 O O . ASN B 1 240 ? 2.113 -20.875 -24.938 1 96.62 240 ASN B O 1
ATOM 4202 N N . THR B 1 241 ? 1.593 -21.109 -27.062 1 97.62 241 THR B N 1
ATOM 4203 C CA . THR B 1 241 ? 1.537 -19.672 -27.312 1 97.62 241 THR B CA 1
ATOM 4204 C C . THR B 1 241 ? 0.518 -19 -26.391 1 97.62 241 THR B C 1
ATOM 4206 O O . THR B 1 241 ? 0.797 -17.953 -25.797 1 97.62 241 THR B O 1
ATOM 4209 N N . ALA B 1 242 ? -0.621 -19.625 -26.266 1 96.94 242 ALA B N 1
ATOM 4210 C CA . ALA B 1 242 ? -1.685 -19.062 -25.438 1 96.94 242 ALA B CA 1
ATOM 4211 C C . ALA B 1 242 ? -1.261 -18.984 -23.969 1 96.94 242 ALA B C 1
ATOM 4213 O O . ALA B 1 242 ? -1.544 -18 -23.281 1 96.94 242 ALA B O 1
ATOM 4214 N N . GLU B 1 243 ? -0.585 -19.984 -23.531 1 97.38 243 GLU B N 1
ATOM 4215 C CA . GLU B 1 243 ? -0.095 -20.031 -22.156 1 97.38 243 GLU B CA 1
ATOM 4216 C C . GLU B 1 243 ? 0.956 -18.953 -21.906 1 97.38 243 GLU B C 1
ATOM 4218 O O . GLU B 1 243 ? 0.949 -18.312 -20.859 1 97.38 243 GLU B O 1
ATOM 4223 N N . GLN B 1 244 ? 1.83 -18.812 -22.859 1 98.44 244 GLN B N 1
ATOM 4224 C CA . GLN B 1 244 ? 2.85 -17.766 -22.75 1 98.44 244 GLN B CA 1
ATOM 4225 C C . GLN B 1 244 ? 2.221 -16.375 -22.703 1 98.44 244 GLN B C 1
ATOM 4227 O O . GLN B 1 244 ? 2.619 -15.539 -21.906 1 98.44 244 GLN B O 1
ATOM 4232 N N . GLN B 1 245 ? 1.266 -16.188 -23.547 1 98.44 245 GLN B N 1
ATOM 4233 C CA . GLN B 1 245 ? 0.585 -14.898 -23.594 1 98.44 245 GLN B CA 1
ATOM 4234 C C . GLN B 1 245 ? -0.118 -14.594 -22.281 1 98.44 245 GLN B C 1
ATOM 4236 O O . GLN B 1 245 ? -0.109 -13.453 -21.812 1 98.44 245 GLN B O 1
ATOM 4241 N N . LEU B 1 246 ? -0.678 -15.594 -21.688 1 98.38 246 LEU B N 1
ATOM 4242 C CA . LEU B 1 246 ? -1.35 -15.422 -20.391 1 98.38 246 LEU B CA 1
ATOM 4243 C C . LEU B 1 246 ? -0.356 -15.008 -19.312 1 98.38 246 LEU B C 1
ATOM 4245 O O . LEU B 1 246 ? -0.636 -14.109 -18.516 1 98.38 246 LEU B O 1
ATOM 4249 N N . ALA B 1 247 ? 0.791 -15.68 -19.281 1 98.75 247 ALA B N 1
ATOM 4250 C CA . ALA B 1 247 ? 1.822 -15.359 -18.297 1 98.75 247 ALA B CA 1
ATOM 4251 C C . ALA B 1 247 ? 2.314 -13.93 -18.469 1 98.75 247 ALA B C 1
ATOM 4253 O O . ALA B 1 247 ? 2.449 -13.195 -17.484 1 98.75 247 ALA B O 1
ATOM 4254 N N . VAL B 1 248 ? 2.52 -13.555 -19.688 1 98.88 248 VAL B N 1
ATOM 4255 C CA . VAL B 1 248 ? 2.99 -12.211 -19.984 1 98.88 248 VAL B CA 1
ATOM 4256 C C . VAL B 1 248 ? 1.919 -11.195 -19.594 1 98.88 248 VAL B C 1
ATOM 4258 O O . VAL B 1 248 ? 2.219 -10.172 -18.984 1 98.88 248 VAL B O 1
ATOM 4261 N N . LEU B 1 249 ? 0.673 -11.516 -19.938 1 98.81 249 LEU B N 1
ATOM 4262 C CA . LEU B 1 249 ? -0.433 -10.625 -19.609 1 98.81 249 LEU B CA 1
ATOM 4263 C C . LEU B 1 249 ? -0.555 -10.453 -18.094 1 98.81 249 LEU B C 1
ATOM 4265 O O . LEU B 1 249 ? -0.783 -9.344 -17.609 1 98.81 249 LEU B O 1
ATOM 4269 N N . ALA B 1 250 ? -0.397 -11.508 -17.359 1 98.88 250 ALA B N 1
ATOM 4270 C CA . ALA B 1 250 ? -0.462 -11.453 -15.906 1 98.88 250 ALA B CA 1
ATOM 4271 C C . ALA B 1 250 ? 0.634 -10.555 -15.344 1 98.88 250 ALA B C 1
ATOM 4273 O O . ALA B 1 250 ? 0.368 -9.695 -14.492 1 98.88 250 ALA B O 1
ATOM 4274 N N . ALA B 1 251 ? 1.863 -10.734 -15.828 1 98.88 251 ALA B N 1
ATOM 4275 C CA . ALA B 1 251 ? 2.986 -9.922 -15.383 1 98.88 251 ALA B CA 1
ATOM 4276 C C . ALA B 1 251 ? 2.748 -8.445 -15.688 1 98.88 251 ALA B C 1
ATOM 4278 O O . ALA B 1 251 ? 2.934 -7.586 -14.82 1 98.88 251 ALA B O 1
ATOM 4279 N N . LYS B 1 252 ? 2.27 -8.18 -16.875 1 98.69 252 LYS B N 1
ATOM 4280 C CA . LYS B 1 252 ? 2.01 -6.812 -17.297 1 98.69 252 LYS B CA 1
ATOM 4281 C C . LYS B 1 252 ? 0.889 -6.18 -16.484 1 98.69 252 LYS B C 1
ATOM 4283 O O . LYS B 1 252 ? 0.953 -4.996 -16.141 1 98.69 252 LYS B O 1
ATOM 4288 N N . THR B 1 253 ? -0.107 -6.969 -16.219 1 98.62 253 THR B N 1
ATOM 4289 C CA . THR B 1 253 ? -1.249 -6.488 -15.445 1 98.62 253 THR B CA 1
ATOM 4290 C C . THR B 1 253 ? -0.811 -6.027 -14.055 1 98.62 253 THR B C 1
ATOM 4292 O O . THR B 1 253 ? -1.314 -5.027 -13.539 1 98.62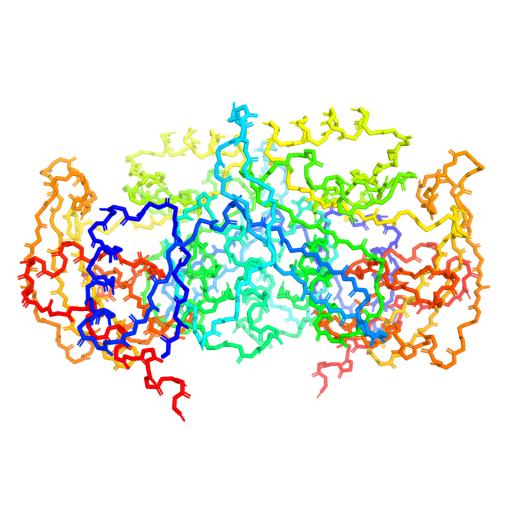 253 THR B O 1
ATOM 4295 N N . ILE B 1 254 ? 0.111 -6.699 -13.5 1 98.5 254 ILE B N 1
ATOM 4296 C CA . ILE B 1 254 ? 0.638 -6.348 -12.18 1 98.5 254 ILE B CA 1
ATOM 4297 C C . ILE B 1 254 ? 1.637 -5.199 -12.32 1 98.5 254 ILE B C 1
ATOM 4299 O O . ILE B 1 254 ? 1.935 -4.512 -11.336 1 98.5 254 ILE B O 1
ATOM 4303 N N . GLY B 1 255 ? 2.184 -4.984 -13.469 1 98.38 255 GLY B N 1
ATOM 4304 C CA . GLY B 1 255 ? 3.125 -3.914 -13.75 1 98.38 255 GLY B CA 1
ATOM 4305 C C . GLY B 1 255 ? 4.574 -4.34 -13.609 1 98.38 255 GLY B C 1
ATOM 4306 O O . GLY B 1 255 ? 5.449 -3.508 -13.359 1 98.38 255 GLY B O 1
ATOM 4307 N N . LEU B 1 256 ? 4.855 -5.629 -13.734 1 98.62 256 LEU B N 1
ATOM 4308 C CA . LEU B 1 256 ? 6.207 -6.133 -13.523 1 98.62 256 LEU B CA 1
ATOM 4309 C C . LEU B 1 256 ? 6.918 -6.359 -14.852 1 98.62 256 LEU B C 1
ATOM 4311 O O . LEU B 1 256 ? 6.34 -6.926 -15.781 1 98.62 256 LEU B O 1
ATOM 4315 N N . ASP B 1 257 ? 8.172 -5.934 -14.93 1 98.06 257 ASP B N 1
ATOM 4316 C CA . ASP B 1 257 ? 9.023 -6.199 -16.078 1 98.06 257 ASP B CA 1
ATOM 4317 C C . ASP B 1 257 ? 9.641 -7.594 -16 1 98.06 257 ASP B C 1
ATOM 4319 O O . ASP B 1 257 ? 9.883 -8.227 -17.031 1 98.06 257 ASP B O 1
ATOM 4323 N N . VAL B 1 258 ? 9.977 -7.984 -14.883 1 98.56 258 VAL B N 1
ATOM 4324 C CA . VAL B 1 258 ? 10.5 -9.312 -14.57 1 98.56 258 VAL B CA 1
ATOM 4325 C C . VAL B 1 258 ? 9.633 -9.977 -13.516 1 98.56 258 VAL B C 1
ATOM 4327 O O . VAL B 1 258 ? 9.422 -9.422 -12.43 1 98.56 258 VAL B O 1
ATOM 4330 N N . ALA B 1 259 ? 9.156 -11.148 -13.844 1 98.69 259 ALA B N 1
ATOM 4331 C CA . ALA B 1 259 ? 8.203 -11.773 -12.93 1 98.69 259 ALA B CA 1
ATOM 4332 C C . ALA B 1 259 ? 8.273 -13.297 -13.023 1 98.69 259 ALA B C 1
ATOM 4334 O O . ALA B 1 259 ? 8.617 -13.844 -14.078 1 98.69 259 ALA B O 1
ATOM 4335 N N . GLY B 1 260 ? 8.086 -13.93 -11.953 1 98.12 260 GLY B N 1
ATOM 4336 C CA . GLY B 1 260 ? 7.699 -15.328 -11.938 1 98.12 260 GLY B CA 1
ATOM 4337 C C . GLY B 1 260 ? 6.203 -15.539 -11.812 1 98.12 260 GLY B C 1
ATOM 4338 O O . GLY B 1 260 ? 5.609 -15.242 -10.773 1 98.12 260 GLY B O 1
ATOM 4339 N N . VAL B 1 261 ? 5.613 -16.094 -12.82 1 98.62 261 VAL B N 1
ATOM 4340 C CA . VAL B 1 261 ? 4.172 -16.328 -12.828 1 98.62 261 VAL B CA 1
ATOM 4341 C C . VAL B 1 261 ? 3.887 -17.797 -12.539 1 98.62 261 VAL B C 1
ATOM 4343 O O . VAL B 1 261 ? 4.277 -18.672 -13.32 1 98.62 261 VAL B O 1
ATOM 4346 N N . ASP B 1 262 ? 3.256 -18.062 -11.422 1 96.81 262 ASP B N 1
ATOM 4347 C CA . ASP B 1 262 ? 2.875 -19.422 -11.055 1 96.81 262 ASP B CA 1
ATOM 4348 C C . ASP B 1 262 ? 1.517 -19.781 -11.648 1 96.81 262 ASP B C 1
ATOM 4350 O O . ASP B 1 262 ? 0.529 -19.078 -11.43 1 96.81 262 ASP B O 1
ATOM 4354 N N . LEU B 1 263 ? 1.541 -20.859 -12.352 1 97.12 263 LEU B N 1
ATOM 4355 C CA . LEU B 1 263 ? 0.355 -21.312 -13.07 1 97.12 263 LEU B CA 1
ATOM 4356 C C . LEU B 1 263 ? -0.024 -22.734 -12.641 1 97.12 263 LEU B C 1
ATOM 4358 O O . LEU B 1 263 ? 0.841 -23.531 -12.266 1 97.12 263 LEU B O 1
ATOM 4362 N N . ILE B 1 264 ? -1.276 -22.969 -12.758 1 95.12 264 ILE B N 1
ATOM 4363 C CA . ILE B 1 264 ? -1.748 -24.328 -12.523 1 95.12 264 ILE B CA 1
ATOM 4364 C C . ILE B 1 264 ? -2.715 -24.734 -13.633 1 95.12 264 ILE B C 1
ATOM 4366 O O . ILE B 1 264 ? -3.516 -23.922 -14.094 1 95.12 264 ILE B O 1
ATOM 4370 N N . ARG B 1 265 ? -2.543 -25.891 -14.031 1 92.06 265 ARG B N 1
ATOM 4371 C CA . ARG B 1 265 ? -3.484 -26.453 -15 1 92.06 265 ARG B CA 1
ATOM 4372 C C . ARG B 1 265 ? -4.688 -27.078 -14.297 1 92.06 265 ARG B C 1
ATOM 4374 O O . ARG B 1 265 ? -4.531 -27.797 -13.305 1 92.06 265 ARG B O 1
ATOM 4381 N N . SER B 1 266 ? -5.871 -26.719 -14.75 1 90.94 266 SER B N 1
ATOM 4382 C CA . SER B 1 266 ? -7.117 -27.219 -14.188 1 90.94 266 SER B CA 1
ATOM 4383 C C . SER B 1 266 ? -8.062 -27.719 -15.281 1 90.94 266 SER B C 1
ATOM 4385 O O . SER B 1 266 ? -7.762 -27.578 -16.469 1 90.94 266 SER B O 1
ATOM 4387 N N . ASN B 1 267 ? -9.141 -28.328 -14.805 1 89.12 267 ASN B N 1
ATOM 4388 C CA . ASN B 1 267 ? -10.172 -28.766 -15.75 1 89.12 267 ASN B CA 1
ATOM 4389 C C . ASN B 1 267 ? -10.805 -27.578 -16.469 1 89.12 267 ASN B C 1
ATOM 4391 O O . ASN B 1 267 ? -11.391 -27.734 -17.547 1 89.12 267 ASN B O 1
ATOM 4395 N N . LYS B 1 268 ? -10.656 -26.406 -15.945 1 85.44 268 LYS B N 1
ATOM 4396 C CA . LYS B 1 268 ? -11.227 -25.203 -16.516 1 85.44 268 LYS B CA 1
ATOM 4397 C C . LYS B 1 268 ? -10.188 -24.422 -17.328 1 85.44 268 LYS B C 1
ATOM 4399 O O . LYS B 1 268 ? -10.453 -23.312 -17.797 1 85.44 268 LYS B O 1
ATOM 4404 N N . GLY B 1 269 ? -9.039 -25.062 -17.469 1 90.75 269 GLY B N 1
ATOM 4405 C CA . GLY B 1 269 ? -7.965 -24.406 -18.188 1 90.75 269 GLY B CA 1
ATOM 4406 C C . GLY B 1 269 ? -6.84 -23.938 -17.281 1 90.75 269 GLY B C 1
ATOM 4407 O O . GLY B 1 269 ? -6.746 -24.359 -16.125 1 90.75 269 GLY B O 1
ATOM 4408 N N . LEU B 1 270 ? -5.961 -23.156 -17.844 1 95 270 LEU B N 1
ATOM 4409 C CA . LEU B 1 270 ? -4.797 -22.641 -17.125 1 95 270 LEU B CA 1
ATOM 4410 C C . LEU B 1 270 ? -5.188 -21.469 -16.234 1 95 270 LEU B C 1
ATOM 4412 O O . LEU B 1 270 ? -5.895 -20.562 -16.656 1 95 270 LEU B O 1
ATOM 4416 N N . LEU B 1 271 ? -4.797 -21.547 -14.961 1 97 271 LEU B N 1
ATOM 4417 C CA . LEU B 1 271 ? -5.105 -20.516 -13.984 1 97 271 LEU B CA 1
ATOM 4418 C C . LEU B 1 271 ? -3.828 -19.859 -13.461 1 97 271 LEU B C 1
ATOM 4420 O O . LEU B 1 271 ? -2.822 -20.547 -13.25 1 97 271 LEU B O 1
ATOM 4424 N N . VAL B 1 272 ? -3.855 -18.594 -13.281 1 98.06 272 VAL B N 1
ATOM 4425 C CA . VAL B 1 272 ? -2.762 -17.875 -12.625 1 98.06 272 VAL B CA 1
ATOM 4426 C C . VAL B 1 272 ? -2.922 -17.969 -11.109 1 98.06 272 VAL B C 1
ATOM 4428 O O . VAL B 1 272 ? -3.949 -17.562 -10.562 1 98.06 272 VAL B O 1
ATOM 4431 N N . LEU B 1 273 ? -1.929 -18.469 -10.469 1 95.56 273 LEU B N 1
ATOM 4432 C CA . LEU B 1 273 ? -1.977 -18.656 -9.023 1 95.56 273 LEU B CA 1
ATOM 4433 C C . LEU B 1 273 ? -1.358 -17.469 -8.297 1 95.56 273 LEU B C 1
ATOM 4435 O O . LEU B 1 273 ? -1.889 -17.016 -7.277 1 95.56 273 LEU B O 1
ATOM 4439 N N . GLU B 1 274 ? -0.266 -17.031 -8.773 1 95.94 274 GLU B N 1
ATOM 4440 C CA . GLU B 1 274 ? 0.507 -15.969 -8.133 1 95.94 274 GLU B CA 1
ATOM 4441 C C . GLU B 1 274 ? 1.504 -15.352 -9.109 1 95.94 274 GLU B C 1
ATOM 4443 O O . GLU B 1 274 ? 2.045 -16.047 -9.977 1 95.94 274 GLU B O 1
ATOM 4448 N N . VAL B 1 275 ? 1.67 -14.086 -9.016 1 97.88 275 VAL B N 1
ATOM 4449 C CA . VAL B 1 275 ? 2.709 -13.383 -9.758 1 97.88 275 VAL B CA 1
ATOM 4450 C C . VAL B 1 275 ? 3.768 -12.859 -8.797 1 97.88 275 VAL B C 1
ATOM 4452 O O . VAL B 1 275 ? 3.463 -12.062 -7.898 1 97.88 275 VAL B O 1
ATOM 4455 N N . ASN B 1 276 ? 4.98 -13.273 -8.969 1 96.25 276 ASN B N 1
ATOM 4456 C CA . ASN B 1 276 ? 6.059 -12.938 -8.039 1 96.25 276 ASN B CA 1
ATOM 4457 C C . ASN B 1 276 ? 6.988 -11.875 -8.625 1 96.25 276 ASN B C 1
ATOM 4459 O O . ASN B 1 276 ? 7.48 -12.023 -9.742 1 96.25 276 ASN B O 1
ATOM 4463 N N . ALA B 1 277 ? 7.289 -10.859 -7.773 1 96.56 277 ALA B N 1
ATOM 4464 C CA . ALA B 1 277 ? 8.102 -9.727 -8.203 1 96.56 277 ALA B CA 1
ATOM 4465 C C . ALA B 1 277 ? 9.594 -10.062 -8.117 1 96.56 277 ALA B C 1
ATOM 4467 O O . ALA B 1 277 ? 10.422 -9.383 -8.727 1 96.56 277 ALA B O 1
ATOM 4468 N N . CYS B 1 278 ? 9.961 -11.062 -7.363 1 93.69 278 CYS B N 1
ATOM 4469 C CA . CYS B 1 278 ? 11.352 -11.438 -7.156 1 93.69 278 CYS B CA 1
ATOM 4470 C C . CYS B 1 278 ? 11.523 -12.953 -7.238 1 93.69 278 CYS B C 1
ATOM 4472 O O . CYS B 1 278 ? 11.922 -13.586 -6.258 1 93.69 278 CYS B O 1
ATOM 4474 N N . PRO B 1 279 ? 11.312 -13.453 -8.398 1 94.19 279 PRO B N 1
ATOM 4475 C CA . PRO B 1 279 ? 11.438 -14.914 -8.516 1 94.19 279 PRO B CA 1
ATOM 4476 C C . PRO B 1 279 ? 12.875 -15.391 -8.344 1 94.19 279 PRO B C 1
ATOM 4478 O O . PRO B 1 279 ? 13.812 -14.734 -8.805 1 94.19 279 PRO B O 1
ATOM 4481 N N . GLY B 1 280 ? 13.039 -16.484 -7.676 1 92.75 280 GLY B N 1
ATOM 4482 C CA . GLY B 1 280 ? 14.359 -17.094 -7.562 1 92.75 280 GLY B CA 1
ATOM 4483 C C . GLY B 1 280 ? 14.891 -17.609 -8.883 1 92.75 280 GLY B C 1
ATOM 4484 O O . GLY B 1 280 ? 14.117 -18.016 -9.758 1 92.75 280 GLY B O 1
ATOM 4485 N N . LEU B 1 281 ? 16.203 -17.625 -8.977 1 95.81 281 LEU B N 1
ATOM 4486 C CA . LEU B 1 281 ? 16.812 -18.016 -10.242 1 95.81 281 LEU B CA 1
ATOM 4487 C C . LEU B 1 281 ? 17.391 -19.422 -10.148 1 95.81 281 LEU B C 1
ATOM 4489 O O . LEU B 1 281 ? 17.672 -20.047 -11.172 1 95.81 281 LEU B O 1
ATOM 4493 N N . ASP B 1 282 ? 17.578 -19.922 -8.945 1 93.44 282 ASP B N 1
ATOM 4494 C CA . ASP B 1 282 ? 18.281 -21.172 -8.727 1 93.44 282 ASP B CA 1
ATOM 4495 C C . ASP B 1 282 ? 17.594 -22.328 -9.453 1 93.44 282 ASP B C 1
ATOM 4497 O O . ASP B 1 282 ? 18.172 -22.922 -10.383 1 93.44 282 ASP B O 1
ATOM 4501 N N . GLY B 1 283 ? 16.359 -22.594 -9.148 1 89.5 283 GLY B N 1
ATOM 4502 C CA . GLY B 1 283 ? 15.625 -23.703 -9.734 1 89.5 283 GLY B CA 1
ATOM 4503 C C . GLY B 1 283 ? 15.5 -23.609 -11.242 1 89.5 283 GLY B C 1
ATOM 4504 O O . GLY B 1 283 ? 15.742 -24.594 -11.953 1 89.5 283 GLY B O 1
ATOM 4505 N N . ILE B 1 284 ? 15.242 -22.469 -11.703 1 94.12 284 ILE B N 1
ATOM 4506 C CA . ILE B 1 284 ? 14.922 -22.328 -13.117 1 94.12 284 ILE B CA 1
ATOM 4507 C C . ILE B 1 284 ? 16.219 -22.344 -13.945 1 94.12 284 ILE B C 1
ATOM 4509 O O . ILE B 1 284 ? 16.25 -22.906 -15.047 1 94.12 284 ILE B O 1
ATOM 4513 N N . GLU B 1 285 ? 17.297 -21.734 -13.508 1 95.81 285 GLU B N 1
ATOM 4514 C CA . GLU B 1 285 ? 18.547 -21.781 -14.242 1 95.81 285 GLU B CA 1
ATOM 4515 C C . GLU B 1 285 ? 19.156 -23.172 -14.227 1 95.81 285 GLU B C 1
ATOM 4517 O O . GLU B 1 285 ? 19.703 -23.641 -15.234 1 95.81 285 GLU B O 1
ATOM 4522 N N . LYS B 1 286 ? 19.047 -23.844 -13.117 1 93.62 286 LYS B N 1
ATOM 4523 C CA . LYS B 1 286 ? 19.578 -25.203 -13.031 1 93.62 286 LYS B CA 1
ATOM 4524 C C . LYS B 1 286 ? 18.812 -26.156 -13.945 1 93.62 286 LYS B C 1
ATOM 4526 O O . LYS B 1 286 ? 19.406 -27.031 -14.586 1 93.62 286 LYS B O 1
ATOM 4531 N N . ALA B 1 287 ? 17.562 -25.984 -13.977 1 93.12 287 ALA B N 1
ATOM 4532 C CA . ALA B 1 287 ? 16.719 -26.859 -14.797 1 93.12 287 ALA B CA 1
ATOM 4533 C C . ALA B 1 287 ? 16.875 -26.531 -16.281 1 93.12 287 ALA B C 1
ATOM 4535 O O . ALA B 1 287 ? 17.031 -27.422 -17.109 1 93.12 287 ALA B O 1
ATOM 4536 N N . SER B 1 288 ? 16.859 -25.25 -16.656 1 95.19 288 SER B N 1
ATOM 4537 C CA . SER B 1 288 ? 16.797 -24.828 -18.062 1 95.19 288 SER B CA 1
ATOM 4538 C C . SER B 1 288 ? 18.188 -24.656 -18.641 1 95.19 288 SER B C 1
ATOM 4540 O O . SER B 1 288 ? 18.359 -24.641 -19.859 1 95.19 288 SER B O 1
ATOM 4542 N N . LYS B 1 289 ? 19.203 -24.406 -17.844 1 96.19 289 LYS B N 1
ATOM 4543 C CA . LYS B 1 289 ? 20.578 -24.141 -18.219 1 96.19 289 LYS B CA 1
ATOM 4544 C C . LYS B 1 289 ? 20.688 -22.828 -19 1 96.19 289 LYS B C 1
ATOM 4546 O O . LYS B 1 289 ? 21.672 -22.609 -19.719 1 96.19 289 LYS B O 1
ATOM 4551 N N . LEU B 1 290 ? 19.672 -22.047 -18.844 1 97.19 290 LEU B N 1
ATOM 4552 C CA . LEU B 1 290 ? 19.688 -20.734 -19.484 1 97.19 290 LEU B CA 1
ATOM 4553 C C . LEU B 1 290 ? 20.281 -19.672 -18.562 1 97.19 290 LEU B C 1
ATOM 4555 O O . LEU B 1 290 ? 20.188 -19.797 -17.344 1 97.19 290 LEU B O 1
ATOM 4559 N N . ASP B 1 291 ? 20.875 -18.688 -19.188 1 98 291 ASP B N 1
ATOM 4560 C CA . ASP B 1 291 ? 21.422 -17.562 -18.438 1 98 291 ASP B CA 1
ATOM 4561 C C . ASP B 1 291 ? 20.344 -16.516 -18.156 1 98 291 ASP B C 1
ATOM 4563 O O . ASP B 1 291 ? 20.375 -15.414 -18.719 1 98 291 ASP B O 1
ATOM 4567 N N . ILE B 1 292 ? 19.516 -16.812 -17.234 1 98.25 292 ILE B N 1
ATOM 4568 C CA . ILE B 1 292 ? 18.391 -15.938 -16.906 1 98.25 292 ILE B CA 1
ATOM 4569 C C . ILE B 1 292 ? 18.891 -14.641 -16.281 1 98.25 292 ILE B C 1
ATOM 4571 O O . ILE B 1 292 ? 18.375 -13.555 -16.578 1 98.25 292 ILE B O 1
ATOM 4575 N N . ALA B 1 293 ? 19.859 -14.727 -15.43 1 98.5 293 ALA B N 1
ATOM 4576 C CA . ALA B 1 293 ? 20.469 -13.539 -14.828 1 98.5 293 ALA B CA 1
ATOM 4577 C C . ALA B 1 293 ? 20.969 -12.578 -15.898 1 98.5 293 ALA B C 1
ATOM 4579 O O . ALA B 1 293 ? 20.734 -11.367 -15.82 1 98.5 293 ALA B O 1
ATOM 4580 N N . GLY B 1 294 ? 21.656 -13.141 -16.875 1 98.5 294 GLY B N 1
ATOM 4581 C CA . GLY B 1 294 ? 22.141 -12.328 -17.984 1 98.5 294 GLY B CA 1
ATOM 4582 C C . GLY B 1 294 ? 21.016 -11.633 -18.734 1 98.5 294 GLY B C 1
ATOM 4583 O O . GLY B 1 294 ? 21.125 -10.453 -19.078 1 98.5 294 GLY B O 1
ATOM 4584 N N . LEU B 1 295 ? 19.938 -12.359 -18.953 1 98.5 295 LEU B N 1
ATOM 4585 C CA . LEU B 1 295 ? 18.781 -11.797 -19.656 1 98.5 295 LEU B CA 1
ATOM 4586 C C . LEU B 1 295 ? 18.172 -10.648 -18.859 1 98.5 295 LEU B C 1
ATOM 4588 O O . LEU B 1 295 ? 17.734 -9.648 -19.438 1 98.5 295 LEU B O 1
ATOM 4592 N N . ILE B 1 296 ? 18.109 -10.75 -17.578 1 98.5 296 ILE B N 1
ATOM 4593 C CA . ILE B 1 296 ? 17.562 -9.711 -16.703 1 98.5 296 ILE B CA 1
ATOM 4594 C C . ILE B 1 296 ? 18.406 -8.445 -16.828 1 98.5 296 ILE B C 1
ATOM 4596 O O . ILE B 1 296 ? 17.875 -7.348 -17 1 98.5 296 ILE B O 1
ATOM 4600 N N . ILE B 1 297 ? 19.734 -8.617 -16.75 1 98.25 297 ILE B N 1
ATOM 4601 C CA . ILE B 1 297 ? 20.641 -7.477 -16.812 1 98.25 297 ILE B CA 1
ATOM 4602 C C . ILE B 1 297 ? 20.547 -6.816 -18.188 1 98.25 297 ILE B C 1
ATOM 4604 O O . ILE B 1 297 ? 20.5 -5.59 -18.297 1 98.25 297 ILE B O 1
ATOM 4608 N N . ASP B 1 298 ? 20.469 -7.637 -19.234 1 98.12 298 ASP B N 1
ATOM 4609 C CA . ASP B 1 298 ? 20.312 -7.094 -20.578 1 98.12 298 ASP B CA 1
ATOM 4610 C C . ASP B 1 298 ? 19.031 -6.281 -20.703 1 98.12 298 ASP B C 1
ATOM 4612 O O . ASP B 1 298 ? 19.016 -5.227 -21.344 1 98.12 298 ASP B O 1
ATOM 4616 N N . TYR B 1 299 ? 18 -6.801 -20.125 1 98.25 299 TYR B N 1
ATOM 4617 C CA . TYR B 1 299 ? 16.734 -6.09 -20.156 1 98.25 299 TYR B CA 1
ATOM 4618 C C . TYR B 1 299 ? 16.844 -4.746 -19.453 1 98.25 299 TYR B C 1
ATOM 4620 O O . TYR B 1 299 ? 16.375 -3.725 -19.969 1 98.25 299 TYR B O 1
ATOM 4628 N N . LEU B 1 300 ? 17.406 -4.738 -18.281 1 97.12 300 LEU B N 1
ATOM 4629 C CA . LEU B 1 300 ? 17.609 -3.516 -17.516 1 97.12 300 LEU B CA 1
ATOM 4630 C C . LEU B 1 300 ? 18.406 -2.492 -18.297 1 97.12 300 LEU B C 1
ATOM 4632 O O . LEU B 1 300 ? 18.078 -1.304 -18.312 1 97.12 300 LEU B O 1
ATOM 4636 N N . LEU B 1 301 ? 19.438 -2.957 -19.016 1 95.62 301 LEU B N 1
ATOM 4637 C CA . LEU B 1 301 ? 20.281 -2.076 -19.812 1 95.62 301 LEU B CA 1
ATOM 4638 C C . LEU B 1 301 ? 19.484 -1.486 -20.984 1 95.62 301 LEU B C 1
ATOM 4640 O O . LEU B 1 301 ? 19.703 -0.329 -21.344 1 95.62 301 LEU B O 1
ATOM 4644 N N . ALA B 1 302 ? 18.609 -2.293 -21.469 1 96.12 302 ALA B N 1
ATOM 4645 C CA . ALA B 1 302 ? 17.781 -1.832 -22.578 1 96.12 302 ALA B CA 1
ATOM 4646 C C . ALA B 1 302 ? 16.797 -0.764 -22.125 1 96.12 302 ALA B C 1
ATOM 4648 O O . ALA B 1 302 ? 16.422 0.116 -22.906 1 96.12 302 ALA B O 1
ATOM 4649 N N . MET B 1 303 ? 16.328 -0.825 -20.891 1 94 303 MET B N 1
ATOM 4650 C CA . MET B 1 303 ? 15.414 0.172 -20.328 1 94 303 MET B CA 1
ATOM 4651 C C . MET B 1 303 ? 16.109 1.522 -20.188 1 94 303 MET B C 1
ATOM 4653 O O . MET B 1 303 ? 15.461 2.568 -20.266 1 94 303 MET B O 1
ATOM 4657 N N . LYS B 1 304 ? 17.359 1.514 -19.859 1 87.19 304 LYS B N 1
ATOM 4658 C CA . LYS B 1 304 ? 18.125 2.729 -19.625 1 87.19 304 LYS B CA 1
ATOM 4659 C C . LYS B 1 304 ? 18.406 3.461 -20.938 1 87.19 304 LYS B C 1
ATOM 4661 O O . LYS B 1 304 ? 18.531 4.688 -20.953 1 87.19 304 LYS B O 1
ATOM 4666 N N . LYS B 1 305 ? 18.562 2.799 -22.078 1 77.69 305 LYS B N 1
ATOM 4667 C CA . LYS B 1 305 ? 18.812 3.422 -23.375 1 77.69 305 LYS B CA 1
ATOM 4668 C C . LYS B 1 305 ? 17.578 4.129 -23.891 1 77.69 305 LYS B C 1
ATOM 4670 O O . LYS B 1 305 ? 17.672 5.203 -24.5 1 77.69 305 LYS B O 1
#

pLDDT: mean 94.06, std 6.48, range [65.69, 98.88]

Solvent-accessible surface area (backbone atoms only — not comparable to full-atom values): 31853 Å² total; per-residue (Å²): 104,40,34,37,32,34,25,79,58,66,82,39,63,48,45,46,45,38,47,50,36,29,52,76,66,69,31,48,70,47,75,41,42,43,35,21,21,34,42,35,38,36,74,53,96,90,33,40,36,78,44,52,32,39,29,58,61,53,75,84,45,89,83,48,53,71,68,38,76,55,80,86,58,62,29,38,42,72,52,61,55,80,93,34,42,70,44,38,33,53,52,41,48,54,39,49,65,68,69,37,45,54,57,54,42,36,70,25,42,54,36,37,54,29,49,57,60,37,50,52,56,39,27,63,70,47,42,51,50,63,42,30,35,42,63,21,88,44,32,46,64,68,61,58,54,66,77,49,57,80,48,27,31,41,30,42,31,62,72,63,94,65,50,54,59,42,81,33,79,42,70,69,58,40,47,54,50,52,50,51,33,53,73,68,69,46,61,52,33,42,30,48,54,61,70,86,24,60,15,40,32,31,42,37,33,28,51,62,87,34,62,80,46,34,33,36,23,32,23,48,94,90,34,70,50,36,45,50,92,78,67,22,46,70,42,65,51,84,72,53,70,68,56,38,50,49,48,31,49,53,32,51,72,54,51,35,37,45,27,27,30,31,30,32,60,47,100,90,40,72,24,49,74,48,54,33,60,63,57,76,41,56,70,56,29,70,53,62,70,48,66,57,43,44,52,53,52,50,49,49,55,58,71,69,107,105,39,34,36,30,34,25,79,58,67,82,39,62,47,45,45,44,37,49,49,37,29,52,76,66,68,31,49,70,46,76,42,40,42,37,22,23,33,42,35,38,36,74,53,95,91,32,39,36,77,44,51,30,40,28,57,63,52,74,82,45,90,83,48,54,72,67,38,76,56,80,86,56,62,30,39,40,72,51,61,56,81,94,35,41,68,44,38,33,54,52,41,48,54,38,48,64,69,68,34,45,52,57,53,43,38,70,25,42,55,37,37,54,29,49,56,61,36,51,53,54,39,25,65,71,48,42,51,50,64,41,30,34,41,62,21,87,44,33,48,64,69,61,57,53,66,76,49,59,81,48,27,31,41,30,42,31,62,73,62,95,64,52,53,58,41,82,31,78,42,70,69,58,42,48,55,51,51,51,51,34,53,74,70,69,47,61,53,34,42,31,50,56,61,71,85,24,60,15,39,33,30,41,36,34,28,51,61,88,35,62,79,46,36,32,35,23,31,23,46,94,90,34,71,51,35,45,51,93,78,67,23,47,70,41,66,51,83,71,54,71,69,55,38,50,50,48,29,49,52,32,51,72,52,51,34,38,45,25,26,29,30,31,32,59,45,99,90,40,72,24,50,73,45,55,33,62,65,56,76,43,54,69,55,30,68,53,63,71,46,66,57,43,43,52,52,53,52,50,51,56,58,70,68,106

Foldseek 3Di:
DEEEEAEDDCVAPLNVLLCVLCVVVVYHYHYAHLVQKDWDFDQDPNRTAIWMWGWDDDPPDPDTGDIDTDDDGQEYEYAYAQVRLVSSQVVLVNCVVVVHHYQFHNQLQVCQQFQVSLVVLCVVVVQFAFDKDFDDLPDDQLVQPVSEDPQKWKAFRGDDQCPRIDTRHDSVVSSVVVVVCSVVVTGMMIGYDFPVQFQKKKKFKAAAQWRPWMKIFGHDPPHSHRGVVNPIAIATDDDDPVRGNSQSVSCVSSPGRIWIWIWTQHPVGIHTHGIHNNDDDVRTCVRVVDSVSNVSVVSSVVSSD/DEEEEAEDDCVAPLNVLLCVLCVVVVYHYHYAHLVQKDWDFDDDPNRTAIWMWGWDDDPPDPDTGDIDTDDDGQEYEYAYAQVRLVSSQVVLVNCVVVVHHYQFHNQLQVCQQFQVSLVVLCVVVVQFAFDKDFDDLPDDQLVQPVSEDPQKWKAFRGDDQCPRIDTRHDSVVSSVVVVVCSVVVTGMMIGYDFPVQFQKKKKFKAAAQWRPWMKIFGHDPPHSHRGVVNPIAIATDDDDPVRGNSQSVSCVSSPGRIWIWIWTQHPVGIHTHGIHNNDDDVRTCVRVVDSVSNVSVVSSVVSSD

Radius of gyration: 25.27 Å; Cα contacts (8 Å, |Δi|>4): 1336; chains: 2; bounding box: 66×71×55 Å

InterPro domains:
  IPR004666 Ribosomal bS6 modification enzyme RimK/Lysine biosynthesis enzyme LysX [TIGR00768] (2-299)
  IPR011761 ATP-grasp fold [PS50975] (119-301)
  IPR013651 ATP-grasp fold, RimK-type [PF08443] (112-300)
  IPR013815 ATP-grasp fold, subdomain 1 [G3DSA:3.30.1490.20] (130-194)
  IPR023533 Ribosomal protein bS6-L-glutamate ligase [MF_01552] (1-305)
  IPR041107 RimK, preATP-grasp domain [PF18030] (1-108)

Secondary structure (DSSP, 8-state):
-EEEEE-S-TTSHHHHHHHHHHHHTT-EEEEE-GGGEEEEEEEETTEEEEEEEE--S-TT-TTPPPPEEPPP-SEEEE---GGGHHHHHHHHHHHHHTT-EESS-HHHHHHHH-HHHHHHHHHHTT-----EEEE-TTS-HHHHHTTSPSSEEEEESS-STTTTEEEE-SHHHHHHHHHHHHHTT--EEEEE--GGGTTEEEEEEEETTEEEEEEEEE--TT-SS--GGGT-EEEE----HHHHHHHHHHHHHHT-SEEEEEEEEETTEEE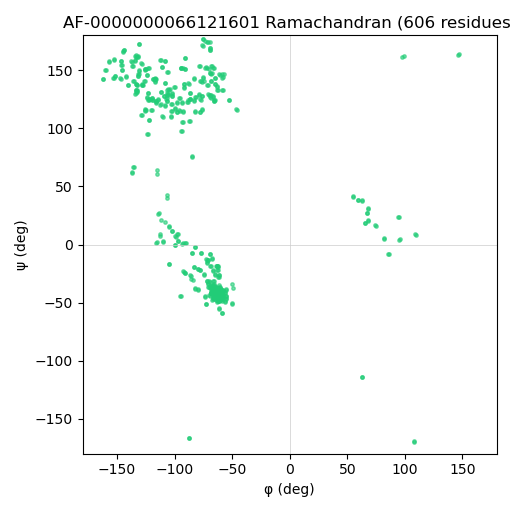EEEEESS--SHHHHHHH---HHHHHHHHHHHHH-/-EEEEE-S-TTSHHHHHHHHHHHHTT-EEEEE-GGGEEEEEEEETTEEEEEEEE--S-TT-TTPPPPEEPPP-SEEEE---GGGHHHHHHHHHHHHHTT-EESS-HHHHHHHH-HHHHHHHHHHTT-----EEEE-TTS-HHHHHTTSPSSEEEEESS-STTTTEEEE-SHHHHHHHHHHHHHTT--EEEEE--GGGTTEEEEEEEETTEEEEEEEEE--TT-SS--GGGT-EEEE----HHHHHHHHHHHHHHT-SEEEEEEEEETTEEEEEEEESS--SHHHHHHH---HHHHHHHHHHHHH-

Nearest PDB structures (foldseek):
  7qyr-assembly2_E  TM=9.280E-01  e=5.344E-35  Pseudomonas aeruginosa PAO1
  7qyr-assembly2_G  TM=9.306E-01  e=1.161E-34  Pseudomonas aeruginosa PAO1
  7qys-assembly1_D  TM=9.269E-01  e=1.424E-33  Pseudomonas syringae pv. tomato str. DC3000
  4iwx-assembly1_A  TM=9.030E-01  e=6.656E-31  Escherichia coli K-12
  3vpc-assembly1_C  TM=8.813E-01  e=1.607E-21  Sulfurisphaera tokodaii

Organism: Haemophilus ducreyi (strain 35000HP / ATCC 700724) (NCBI:txid233412)

Sequence (610 aa):
MKILMLCREPRLYSCQRLKQACQDRNIQLDILDPNRMLIKLAVIDAQMQAQLYYQAGEIYDKCRAEPSLLAEYDAVLPRFGVSSTMMGCRVLDYFAAKKVVILNNSTAFRLARDKWSSLQVLAAQHIPIPTSSFAGALFSTAAHISQHRIPLVIKTCSGSQGVGVMLSESKVHSVSLLQTLQQAKVDNLLQDFVVEARGQDIRAFVIGDRVVAAIERNGLENDFRANIHQGGSASVIQLNTAEQQLAVLAAKTIGLDVAGVDLIRSNKGLLVLEVNACPGLDGIEKASKLDIAGLIIDYLLAMKKMKILMLCREPRLYSCQRLKQACQDRNIQLDILDPNRMLIKLAVIDAQMQAQLYYQAGEIYDKCRAEPSLLAEYDAVLPRFGVSSTMMGCRVLDYFAAKKVVILNNSTAFRLARDKWSSLQVLAAQHIPIPTSSFAGALFSTAAHISQHRIPLVIKTCSGSQGVGVMLSESKVHSVSLLQTLQQAKVDNLLQDFVVEARGQDIRAFVIGDRVVAAIERNGLENDFRANIHQGGSASVIQLNTAEQQLAVLAAKTIGLDVAGVDLIRSNKGLLVLEVNACPGLDGIEKASKLDIAGLIIDYLLAMKK